Protein 8WEU (pdb70)

Sequence (481 aa):
MRNQGLGSWPVRRARMSPHATAVRHGGTALTYAELSRRVARLAHGLREAGVRPGDRVAYLGPNHPAYLETLFACGQAGAVFVPLNFRLGVPELDHALADSGASVLIHTPEHAETVAALAGDRLLRVPAGELEAADDEPLDLPVGLDDVCLLMYTSGSGRRPKGAMLTHGNLTWNCVNVLVETDLASDERALVAAPLFHAAALGMVCLPTLLKGGTVILHSAFDPGAVLSAVEQERVTLVFGVPTMYQAIAAHPRWRSTDLSSLRTLLCGGAPVPADLAGRYLDRGLAFVQGYGMTEAAPGVLVLDRAEKIGSAGVPSFFTDVRVAGPSGEPVPPGEKGEIVVSGPNVMKGYWGRPEATAEVLRDGWFRSGDVATVDGDGYFHVVDRLKDMIISGGENIYPAEVENELYGYPGVEACAVIGVPDPRWGEVGKAVVVPAAGSRIDGAELLAWLRTRLAGYKVPKSVEFTDRLPTTGSGKILKGE

GO terms:
  GO:0042189 vanillin biosynthetic process (P, IDA)
  GO:0033494 ferulate metabolic process (P, IDA)
  GO:0050563 trans-feruloyl-CoA synthase activity (F, IDA)

Nearest PDB structures (foldseek):
  8weu-assembly1_A-2  TM=1.002E+00  e=0.000E+00  Amycolatopsis thermoflava N1165
  8wev-assembly1_A-2  TM=9.760E-01  e=1.352E-99  Amycolatopsis thermoflava N1165
  6sq8-assembly1_A  TM=8.865E-01  e=5.520E-46  Marinactinospora thermotolerans
  6sq8-assembly2_B  TM=8.888E-01  e=5.859E-46  Marinactinospora thermotolerans
  7ywj-assembly2_B  TM=9.045E-01  e=2.595E-33  Brevibacillus parabrevis

Solvent-accessible surface area: 21380 Å² total; per-residue (Å²): 113,155,2,95,0,0,0,4,22,3,32,78,37,20,168,133,22,45,147,40,33,0,0,89,40,81,86,49,57,8,43,2,12,52,3,8,98,77,0,0,56,4,0,12,2,0,93,136,36,37,2,123,96,38,40,48,0,0,2,0,4,11,6,54,5,6,4,0,16,1,2,2,0,0,3,1,1,17,2,8,0,0,7,6,41,53,160,56,34,42,82,79,1,34,124,10,13,84,60,0,34,8,40,4,0,5,10,3,109,123,23,52,153,38,6,77,63,8,73,22,105,209,19,72,88,5,55,33,55,116,30,57,19,103,71,57,125,53,29,46,49,101,7,26,60,124,65,21,3,0,0,4,43,31,102,26,100,61,150,56,50,0,0,24,0,10,4,6,8,0,30,82,1,0,44,1,1,59,80,52,13,132,21,42,78,70,1,67,0,0,1,8,7,23,0,13,82,3,27,1,0,0,26,0,0,0,0,0,6,55,64,5,2,16,0,10,3,38,45,75,68,72,30,12,48,2,1,43,9,4,63,137,68,93,0,2,0,6,12,0,46,13,98,19,4,66,36,10,4,81,49,121,155,19,197,78,7,59,11,90,15,24,113,4,4,10,2,9,62,66,77,8,57,72,97,0,32,30,95,4,122,122,76,72,14,36,14,14,24,26,31,35,30,31,18,0,0,12,5,0,3,17,13,80,129,76,170,62,113,38,3,14,0,47,53,3,147,77,11,63,9,116,11,3,9,132,95,41,83,104,26,87,138,51,102,96,11,15,0,11,0,23,24,55,0,14,5,126,1,11,57,67,55,94,134,19,18,36,140,27,23,169,138,41,52,8,61,10,19,12,6,0,26,32,48,90,103,32,45,8,52,60,37,13,97,77,122,41,43,5,95,11,34,80,86,65,2,20,6,35,63,0,35,106,37,0,110,54,31,110,20,15,118,26,10,6,5,6,7,26,115,34,146,177,114,56,59,9,3,33,0,0,0,8,33,39,106,82,44,242,31,71,19,78,102,0,36,59,73,0,116,111,129,22,50,37,83,40,2,1,107,45,29,69,70,42,121,203,25,54,131,133,25,47,32,125,6,88,165,70,69

Organism: Amycolatopsis sp. (NCBI:txid37632)

Radius of gyration: 23.29 Å; Cα contacts (8 Å, |Δi|>4): 1077; chains: 1; bounding box: 53×50×72 Å

B-factor: mean 44.37, std 17.56, range [21.17, 122.13]

Secondary structure (DSSP, 8-state):
--B-SGGGHHHHHHTT-TTSEEEEETTEEEEHHHHHHHHHHHHHHHHHTT--TT-EEEEESSSSHHHHHHHHHHHHTTPEEEE--TT--HHHHHHHHHHHT-SEEEE-GGGHHHHHTS--TT-EEEETTSS--S--PPP---B-TTSEEEEEE--------EEEEEHHHHHHHHHHHHHHS---TT-EEEE-S-TTSHIIIIIIIHHHHHHT-EEEE-SS--HHHHHHHHHHTT--EEEE-HHHHHHHHHSTTTTTS--TT--EEEE-SSPPPHHHHHHHHTTT--EEEEEE-GGGSSEEEEE-----TT--BEE-TT-EEEEE-TTSPBPPTT--EEEEEESTTS-SEETT-HHHHHHHEETTEEEEEEEEEE-TTS-EEEEEEGGG-EEETTEEE-HHHHHHHHTTSTTEEEEEEEEEEETTTEEEEEEEEEE-TT----HHHHHHHHHTTS-GGGS-SEEEE-S---TT-TTTHHHH-

Foldseek 3Di:
DQQPFLLCLLVVLCVPFVQFFAEAEPPDTHGSVRLLLLLQLLLVLCVVVPDAAAAEEEEAAFFDSLLVSQLNSCSLRNYAYEYDPNPDAQVLVLLSCVLSVHQEYEYAPVCVVRQVPHPCVNYHYYYRPPSGHPGRDGHNHRFDQQRFSYFQWDPPLPRTWTFRFGSLLLVVLLVLLVVVDDDALAAAEEQQDTCSFLCSVRNTNVNNSSRNYYYYYDRHQDLVVVLVCCQVVLHAHYEDEQVSLVNNLVDPCNVVRPNVSYNAYEYEDAFHDVVSQVSQVVVVHHYFYFYFHVQSSTGAATDGRPDDGQWNHAGRDFKDWAFAAPVRHGDPAFDKGFIKMAGSNGTPATRVPVVVRVVAADPRIGGPQWIWHAHPVRIIHTQARVVQWEQFANDTAHFVVLQVVLVVDAFFPDKTWHWDQDPVGRTAIEMEGAGHDDDPDDFVVSLVSSPVVDDPRNRGPYYHYDNDDPPPSDVVVVVVD

Structure (mmCIF, N/CA/C/O backbone):
data_8WEU
#
_entry.id   8WEU
#
_cell.length_a   134.918
_cell.length_b   134.918
_cell.length_c   139.558
_cell.angle_alpha   90.00
_cell.angle_beta   90.00
_cell.angle_gamma   90.00
#
_symmetry.space_group_name_H-M   'I 41 2 2'
#
loop_
_entity.id
_entity.type
_entity.pdbx_description
1 polymer 'Fatty-acyl-CoA synthase'
2 non-polymer DI(HYDROXYETHYL)ETHER
3 water water
#
loop_
_atom_site.group_PDB
_atom_site.id
_atom_site.type_symbol
_atom_site.label_atom_id
_atom_site.label_alt_id
_atom_site.label_comp_id
_atom_site.label_asym_id
_atom_site.label_entity_id
_atom_site.label_seq_id
_atom_site.pdbx_PDB_ins_code
_atom_site.Cartn_x
_atom_site.Cartn_y
_atom_site.Cartn_z
_atom_site.occupancy
_atom_site.B_iso_or_equiv
_atom_site.auth_seq_id
_atom_site.auth_comp_id
_atom_site.auth_asym_id
_atom_site.auth_atom_id
_atom_site.pdbx_PDB_model_num
ATOM 1 N N . MET A 1 1 ? 3.111 56.609 -49.192 1.00 34.12 1 MET A N 1
ATOM 2 C CA . MET A 1 1 ? 2.217 55.580 -48.589 1.00 29.87 1 MET A CA 1
ATOM 3 C C . MET A 1 1 ? 1.350 56.263 -47.539 1.00 30.44 1 MET A C 1
ATOM 4 O O . MET A 1 1 ? 1.918 56.987 -46.714 1.00 30.36 1 MET A O 1
ATOM 9 N N . ARG A 1 2 ? 0.039 56.034 -47.572 1.00 28.94 2 ARG A N 1
ATOM 10 C CA . ARG A 1 2 ? -0.959 56.684 -46.694 1.00 32.04 2 ARG A CA 1
ATOM 11 C C . ARG A 1 2 ? -0.983 55.980 -45.334 1.00 31.21 2 ARG A C 1
ATOM 12 O O . ARG A 1 2 ? -1.356 56.610 -44.329 1.00 28.03 2 ARG A O 1
ATOM 20 N N . ASN A 1 3 ? -0.711 54.683 -45.323 1.00 31.47 3 ASN A N 1
ATOM 21 C CA . ASN A 1 3 ? -0.736 53.860 -44.093 1.00 30.44 3 ASN A CA 1
ATOM 22 C C . ASN A 1 3 ? 0.658 53.935 -43.439 1.00 29.45 3 ASN A C 1
ATOM 23 O O . ASN A 1 3 ? 1.603 53.240 -43.884 1.00 29.07 3 ASN A O 1
ATOM 28 N N . GLN A 1 4 ? 0.738 54.645 -42.326 1.00 27.39 4 GLN A N 1
ATOM 29 C CA . GLN A 1 4 ? 1.986 54.873 -41.583 1.00 28.30 4 GLN A CA 1
ATOM 30 C C . GLN A 1 4 ? 2.134 53.808 -40.500 1.00 28.14 4 GLN A C 1
ATOM 31 O O . GLN A 1 4 ? 3.184 53.798 -39.858 1.00 27.97 4 GLN A O 1
ATOM 37 N N . GLY A 1 5 ? 1.076 53.026 -40.250 1.00 24.37 5 GLY A N 1
ATOM 38 C CA . GLY A 1 5 ? 0.966 52.141 -39.087 1.00 24.68 5 GLY A CA 1
ATOM 39 C C . GLY A 1 5 ? 1.379 50.721 -39.410 1.00 25.54 5 GLY A C 1
ATOM 40 O O . GLY A 1 5 ? 1.905 50.479 -40.524 1.00 28.97 5 GLY A O 1
ATOM 41 N N . LEU A 1 6 ? 1.158 49.811 -38.465 1.00 28.62 6 LEU A N 1
ATOM 42 C CA . LEU A 1 6 ? 1.640 48.405 -38.567 1.00 27.17 6 LEU A CA 1
ATOM 43 C C . LEU A 1 6 ? 1.003 47.732 -39.774 1.00 28.13 6 LEU A C 1
ATOM 44 O O . LEU A 1 6 ? 1.652 46.840 -40.341 1.00 26.91 6 LEU A O 1
ATOM 49 N N . GLY A 1 7 ? -0.180 48.172 -40.214 1.00 25.68 7 GLY A N 1
ATOM 50 C CA . GLY A 1 7 ? -0.805 47.546 -41.396 1.00 29.63 7 GLY A CA 1
ATOM 51 C C . GLY A 1 7 ? 0.142 47.563 -42.586 1.00 27.88 7 GLY A C 1
ATOM 52 O O . GLY A 1 7 ? 0.005 46.733 -43.478 1.00 26.94 7 GLY A O 1
ATOM 53 N N . SER A 1 8 ? 1.041 48.551 -42.655 1.00 26.09 8 SER A N 1
ATOM 54 C CA . SER A 1 8 ? 1.873 48.784 -43.842 1.00 21.68 8 SER A CA 1
ATOM 55 C C . SER A 1 8 ? 3.133 47.921 -43.772 1.00 21.17 8 SER A C 1
ATOM 56 O O . SER A 1 8 ? 3.814 47.847 -44.769 1.00 25.78 8 SER A O 1
ATOM 59 N N . TRP A 1 9 ? 3.440 47.322 -42.637 1.00 25.50 9 TRP A N 1
ATOM 60 C CA . TRP A 1 9 ? 4.790 46.767 -42.348 1.00 27.69 9 TRP A CA 1
ATOM 61 C C . TRP A 1 9 ? 5.075 45.609 -43.297 1.00 28.77 9 TRP A C 1
ATOM 62 O O . TRP A 1 9 ? 6.199 45.491 -43.767 1.00 26.91 9 TRP A O 1
ATOM 73 N N . PRO A 1 10 ? 4.111 44.684 -43.524 1.00 25.78 10 PRO A N 1
ATOM 74 C CA . PRO A 1 10 ? 4.319 43.571 -44.447 1.00 26.82 10 PRO A CA 1
ATOM 75 C C . PRO A 1 10 ? 4.650 44.075 -45.842 1.00 27.52 10 PRO A C 1
ATOM 76 O O . PRO A 1 10 ? 5.528 43.481 -46.469 1.00 32.13 10 PRO A O 1
ATOM 80 N N . VAL A 1 11 ? 3.986 45.138 -46.286 1.00 27.48 11 VAL A N 1
ATOM 81 C CA . VAL A 1 11 ? 4.286 45.761 -47.606 1.00 31.17 11 VAL A CA 1
ATOM 82 C C . VAL A 1 11 ? 5.705 46.347 -47.567 1.00 31.18 11 VAL A C 1
ATOM 83 O O . VAL A 1 11 ? 6.451 46.087 -48.508 1.00 30.22 11 VAL A O 1
ATOM 87 N N . ARG A 1 12 ? 6.081 47.087 -46.519 1.00 29.91 12 ARG A N 1
ATOM 88 C CA . ARG A 1 12 ? 7.417 47.748 -46.521 1.00 29.08 12 ARG A CA 1
ATOM 89 C C . ARG A 1 12 ? 8.500 46.661 -46.503 1.00 29.19 12 ARG A C 1
ATOM 90 O O . ARG A 1 12 ? 9.473 46.790 -47.239 1.00 29.02 12 ARG A O 1
ATOM 98 N N . ARG A 1 13 ? 8.295 45.593 -45.740 1.00 28.08 13 ARG A N 1
ATOM 99 C CA . ARG A 1 13 ? 9.355 44.569 -45.520 1.00 32.88 13 ARG A CA 1
ATOM 100 C C . ARG A 1 13 ? 9.441 43.671 -46.780 1.00 29.99 13 ARG A C 1
ATOM 101 O O . ARG A 1 13 ? 10.562 43.308 -47.145 1.00 31.22 13 ARG A O 1
ATOM 109 N N . ALA A 1 14 ? 8.340 43.441 -47.512 1.00 29.65 14 ALA A N 1
ATOM 110 C CA . ALA A 1 14 ? 8.338 42.607 -48.733 1.00 29.02 14 ALA A CA 1
ATOM 111 C C . ALA A 1 14 ? 9.122 43.312 -49.848 1.00 30.32 14 ALA A C 1
ATOM 112 O O . ALA A 1 14 ? 9.711 42.594 -50.655 1.00 29.18 14 ALA A O 1
ATOM 114 N N . ARG A 1 15 ? 9.259 44.648 -49.816 1.00 30.81 15 ARG A N 1
ATOM 115 C CA . ARG A 1 15 ? 10.078 45.390 -50.816 1.00 32.02 15 ARG A CA 1
ATOM 116 C C . ARG A 1 15 ? 11.571 45.160 -50.582 1.00 31.20 15 ARG A C 1
ATOM 117 O O . ARG A 1 15 ? 12.370 45.426 -51.542 1.00 30.90 15 ARG A O 1
ATOM 125 N N . MET A 1 16 ? 11.949 44.794 -49.354 1.00 29.77 16 MET A N 1
ATOM 126 C CA . MET A 1 16 ? 13.365 44.744 -48.899 1.00 30.01 16 MET A CA 1
ATOM 127 C C . MET A 1 16 ? 13.858 43.309 -48.912 1.00 30.04 16 MET A C 1
ATOM 128 O O . MET A 1 16 ? 14.926 43.091 -49.384 1.00 32.65 16 MET A O 1
ATOM 133 N N . SER A 1 17 ? 13.091 42.373 -48.366 1.00 29.51 17 SER A N 1
ATOM 134 C CA . SER A 1 17 ? 13.553 40.986 -48.124 1.00 29.60 17 SER A CA 1
ATOM 135 C C . SER A 1 17 ? 12.400 40.052 -48.449 1.00 25.19 17 SER A C 1
ATOM 136 O O . SER A 1 17 ? 11.941 39.327 -47.564 1.00 28.51 17 SER A O 1
ATOM 139 N N . PRO A 1 18 ? 11.903 40.058 -49.707 1.00 28.02 18 PRO A N 1
ATOM 140 C CA . PR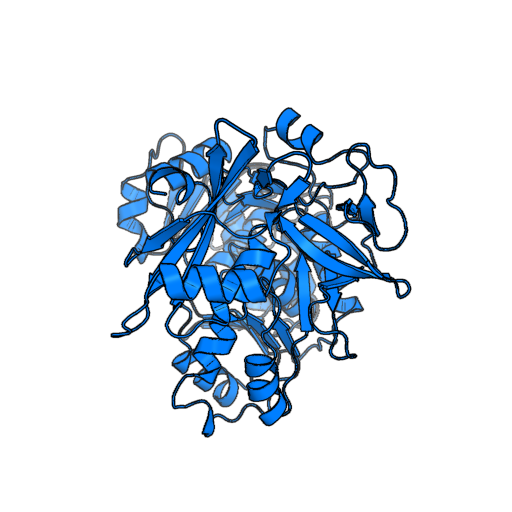O A 1 18 ? 10.658 39.365 -50.037 1.00 28.64 18 PRO A CA 1
ATOM 141 C C . PRO A 1 18 ? 10.749 37.856 -49.774 1.00 29.31 18 PRO A C 1
ATOM 142 O O . PRO A 1 18 ? 9.783 37.252 -49.322 1.00 25.08 18 PRO A O 1
ATOM 146 N N . HIS A 1 19 ? 11.924 37.274 -50.007 1.00 30.17 19 HIS A N 1
ATOM 147 C CA . HIS A 1 19 ? 12.084 35.800 -50.013 1.00 31.83 19 HIS A CA 1
ATOM 148 C C . HIS A 1 19 ? 12.690 35.294 -48.700 1.00 33.18 19 HIS A C 1
ATOM 149 O O . HIS A 1 19 ? 12.738 34.072 -48.557 1.00 36.53 19 HIS A O 1
ATOM 156 N N . ALA A 1 20 ? 13.093 36.167 -47.765 1.00 34.15 20 ALA A N 1
ATOM 157 C CA . ALA A 1 20 ? 13.501 35.782 -46.386 1.00 32.67 20 ALA A CA 1
ATOM 158 C C . ALA A 1 20 ? 12.286 35.201 -45.645 1.00 31.50 20 ALA A C 1
ATOM 159 O O . ALA A 1 20 ? 11.149 35.672 -45.884 1.00 29.47 20 ALA A O 1
ATOM 161 N N . THR A 1 21 ? 12.521 34.207 -44.796 1.00 31.08 21 THR A N 1
ATOM 162 C CA . THR A 1 21 ? 11.486 33.590 -43.937 1.00 34.89 21 THR A CA 1
ATOM 163 C C . THR A 1 21 ? 11.172 34.555 -42.796 1.00 33.01 21 THR A C 1
ATOM 164 O O . THR A 1 21 ? 12.093 34.872 -41.978 1.00 33.63 21 THR A O 1
ATOM 168 N N . ALA A 1 22 ? 9.908 34.970 -42.752 1.00 29.49 22 ALA A N 1
ATOM 169 C CA . ALA A 1 22 ? 9.354 35.889 -41.739 1.00 31.14 22 ALA A CA 1
ATOM 170 C C . ALA A 1 22 ? 8.916 35.080 -40.508 1.00 31.35 22 ALA A C 1
ATOM 171 O O . ALA A 1 22 ? 9.204 35.503 -39.394 1.00 32.37 22 ALA A O 1
ATOM 173 N N . VAL A 1 23 ? 8.240 33.951 -40.731 1.00 28.07 23 VAL A N 1
ATOM 174 C CA . VAL A 1 23 ? 7.414 33.271 -39.710 1.00 29.15 23 VAL A CA 1
ATOM 175 C C . VAL A 1 23 ? 7.517 31.761 -39.906 1.00 31.35 23 VAL A C 1
ATOM 176 O O . VAL A 1 23 ? 7.248 31.301 -41.009 1.00 31.16 23 VAL A O 1
ATOM 180 N N . ARG A 1 24 ? 7.778 31.031 -38.833 1.00 32.92 24 ARG A N 1
ATOM 181 C CA . ARG A 1 24 ? 7.717 29.544 -38.800 1.00 34.20 24 ARG A CA 1
ATOM 182 C C . ARG A 1 24 ? 6.784 29.125 -37.673 1.00 34.91 24 ARG A C 1
ATOM 183 O O . ARG A 1 24 ? 6.850 29.730 -36.570 1.00 32.21 24 ARG A O 1
ATOM 191 N N . HIS A 1 25 ? 5.930 28.150 -37.953 1.00 34.26 25 HIS A N 1
ATOM 192 C CA . HIS A 1 25 ? 4.985 27.559 -36.985 1.00 34.75 25 HIS A CA 1
ATOM 193 C C . HIS A 1 25 ? 4.665 26.129 -37.449 1.00 37.53 25 HIS A C 1
ATOM 194 O O . HIS A 1 25 ? 4.047 25.993 -38.489 1.00 34.58 25 HIS A O 1
ATOM 201 N N . GLY A 1 26 ? 5.121 25.123 -36.699 1.00 44.03 26 GLY A N 1
ATOM 202 C CA . GLY A 1 26 ? 5.068 23.689 -37.041 1.00 46.44 26 GLY A CA 1
ATOM 203 C C . GLY A 1 26 ? 5.543 23.448 -38.451 1.00 46.11 26 GLY A C 1
ATOM 204 O O . GLY A 1 26 ? 6.730 23.708 -38.751 1.00 48.38 26 GLY A O 1
ATOM 205 N N . GLY A 1 27 ? 4.627 23.042 -39.321 1.00 52.38 27 GLY A N 1
ATOM 206 C CA . GLY A 1 27 ? 4.921 22.857 -40.757 1.00 52.36 27 GLY A CA 1
ATOM 207 C C . GLY A 1 27 ? 5.114 24.179 -41.485 1.00 46.13 27 GLY A C 1
ATOM 208 O O . GLY A 1 27 ? 5.977 24.220 -42.349 1.00 51.77 27 GLY A O 1
ATOM 209 N N . THR A 1 28 ? 4.313 25.201 -41.167 1.00 44.13 28 THR A N 1
ATOM 210 C CA . THR A 1 28 ? 4.216 26.492 -41.907 1.00 40.48 28 THR A CA 1
ATOM 211 C C . THR A 1 28 ? 5.595 27.162 -41.971 1.00 36.88 28 THR A C 1
ATOM 212 O O . THR A 1 28 ? 6.322 27.213 -40.961 1.00 39.58 28 THR A O 1
ATOM 216 N N . ALA A 1 29 ? 5.942 27.719 -43.114 1.00 35.89 29 ALA A N 1
ATOM 217 C CA . ALA A 1 29 ? 7.031 28.717 -43.242 1.00 33.11 29 ALA A CA 1
ATOM 218 C C . ALA A 1 29 ? 6.519 29.790 -44.180 1.00 33.90 29 ALA A C 1
ATOM 219 O O . ALA A 1 29 ? 6.063 29.383 -45.254 1.00 33.83 29 ALA A O 1
ATOM 221 N N . LEU A 1 30 ? 6.492 31.059 -43.741 1.00 32.84 30 LEU A N 1
ATOM 222 C CA . LEU A 1 30 ? 6.031 32.213 -44.569 1.00 31.40 30 LEU A CA 1
ATOM 223 C C . LEU A 1 30 ? 7.212 33.129 -44.847 1.00 27.69 30 LEU A C 1
ATOM 224 O O . LEU A 1 30 ? 7.858 33.574 -43.887 1.00 29.12 30 LEU A O 1
ATOM 229 N N . THR A 1 31 ? 7.458 33.425 -46.114 1.00 25.48 31 THR A N 1
ATOM 230 C CA . THR A 1 31 ? 8.375 34.521 -46.520 1.00 28.10 31 THR A CA 1
ATOM 231 C C . THR A 1 31 ? 7.665 35.850 -46.251 1.00 25.19 31 THR A C 1
ATOM 232 O O . THR A 1 31 ? 6.447 35.852 -46.077 1.00 29.42 31 THR A O 1
ATOM 236 N N . TYR A 1 32 ? 8.403 36.949 -46.253 1.00 28.94 32 TYR A N 1
ATOM 237 C CA . TYR A 1 32 ? 7.814 38.300 -46.124 1.00 28.64 32 TYR A CA 1
ATOM 238 C C . TYR A 1 32 ? 6.856 38.549 -47.278 1.00 28.11 32 TYR A C 1
ATOM 239 O O . TYR A 1 32 ? 5.814 39.184 -47.052 1.00 31.25 32 TYR A O 1
ATOM 248 N N . ALA A 1 33 ? 7.203 38.119 -48.504 1.00 29.38 33 ALA A N 1
ATOM 249 C CA . ALA A 1 33 ? 6.341 38.313 -49.687 1.00 27.00 33 ALA A CA 1
ATOM 250 C C . ALA A 1 33 ? 5.026 37.544 -49.467 1.00 26.33 33 ALA A C 1
ATOM 251 O O . ALA A 1 33 ? 3.971 38.118 -49.747 1.00 28.93 33 ALA A O 1
ATOM 253 N N . GLU A 1 34 ? 5.064 36.305 -48.968 1.00 27.76 34 GLU A N 1
ATOM 254 C CA . GLU A 1 34 ? 3.814 35.512 -48.744 1.00 30.96 34 GLU A CA 1
ATOM 255 C C . GLU A 1 34 ? 3.029 36.096 -47.554 1.00 31.40 34 GLU A C 1
ATOM 256 O O . GLU A 1 34 ? 1.788 36.206 -47.676 1.00 28.55 34 GLU A O 1
ATOM 262 N N . LEU A 1 35 ? 3.713 36.517 -46.477 1.00 29.48 35 LEU A N 1
ATOM 263 C CA . LEU A 1 35 ? 3.024 37.179 -45.335 1.00 27.17 35 LEU A CA 1
ATOM 264 C C . LEU A 1 35 ? 2.233 38.385 -45.860 1.00 25.83 35 LEU A C 1
ATOM 265 O O . LEU A 1 35 ? 1.056 38.532 -45.495 1.00 27.30 35 LEU A O 1
ATOM 270 N N . SER A 1 36 ? 2.830 39.224 -46.709 1.00 26.57 36 SER A N 1
ATOM 271 C CA . SER A 1 36 ? 2.182 40.469 -47.209 1.00 25.93 36 SER A CA 1
ATOM 272 C C . SER A 1 36 ? 0.927 40.127 -48.013 1.00 30.03 36 SER A C 1
ATOM 273 O O . SER A 1 36 ? -0.157 40.793 -47.807 1.00 30.12 36 SER A O 1
ATOM 276 N N . ARG A 1 37 ? 0.994 39.082 -48.840 1.00 27.67 37 ARG A N 1
ATOM 277 C CA . ARG A 1 37 ? -0.158 38.721 -49.711 1.00 29.75 37 ARG A CA 1
ATOM 278 C C . ARG A 1 37 ? -1.267 38.141 -48.836 1.00 27.13 37 ARG A C 1
ATOM 279 O O . ARG A 1 37 ? -2.437 38.518 -49.059 1.00 32.33 37 ARG A O 1
ATOM 287 N N . ARG A 1 38 ? -0.917 37.294 -47.863 1.00 30.51 38 ARG A N 1
ATOM 288 C CA . ARG A 1 38 ? -1.879 36.720 -46.876 1.00 33.51 38 ARG A CA 1
ATOM 289 C C . ARG A 1 38 ? -2.573 37.872 -46.120 1.00 32.29 38 ARG A C 1
ATOM 290 O O . ARG A 1 38 ? -3.809 37.836 -45.943 1.00 31.43 38 ARG A O 1
ATOM 298 N N . VAL A 1 39 ? -1.795 38.846 -45.645 1.00 32.44 39 VAL A N 1
ATOM 299 C CA . VAL A 1 39 ? -2.343 40.017 -44.897 1.00 29.29 39 VAL A CA 1
ATOM 300 C C . VAL A 1 39 ? -3.354 40.749 -45.800 1.00 24.58 39 VAL A C 1
ATOM 301 O O . VAL A 1 39 ? -4.470 41.012 -45.366 1.00 27.12 39 VAL A O 1
ATOM 305 N N . ALA A 1 40 ? -3.034 40.952 -47.062 1.00 28.43 40 ALA A N 1
ATOM 306 C CA . ALA A 1 40 ? -3.860 41.751 -47.981 1.00 29.51 40 ALA A CA 1
ATOM 307 C C . ALA A 1 40 ? -5.161 40.976 -48.273 1.00 31.98 40 ALA A C 1
ATOM 308 O O . ALA A 1 40 ? -6.255 41.578 -48.288 1.00 28.58 40 ALA A O 1
ATOM 310 N N . ARG A 1 41 ? -5.065 39.656 -48.381 1.00 31.20 41 ARG A N 1
ATOM 311 C CA . ARG A 1 41 ? -6.249 38.792 -48.606 1.00 32.31 41 ARG A CA 1
ATOM 312 C C . ARG A 1 41 ? -7.126 38.938 -47.366 1.00 33.72 41 ARG A C 1
ATOM 313 O O . ARG A 1 41 ? -8.347 39.117 -47.528 1.00 35.16 41 ARG A O 1
ATOM 321 N N . LEU A 1 42 ? -6.528 38.929 -46.161 1.00 33.33 42 LEU A N 1
ATOM 322 C CA . LEU A 1 42 ? -7.345 39.039 -44.929 1.00 32.04 42 LEU A CA 1
ATOM 323 C C . LEU A 1 42 ? -7.917 40.459 -44.817 1.00 30.51 42 LEU A C 1
ATOM 324 O O . LEU A 1 42 ? -9.136 40.565 -44.484 1.00 28.09 42 LEU A O 1
ATOM 329 N N . ALA A 1 43 ? -7.175 41.509 -45.211 1.00 29.45 43 ALA A N 1
ATOM 330 C CA . ALA A 1 43 ? -7.697 42.893 -45.117 1.00 26.63 43 ALA A CA 1
ATOM 331 C C . ALA A 1 43 ? -8.923 43.039 -46.011 1.00 30.83 43 ALA A C 1
ATOM 332 O O . ALA A 1 43 ? -9.893 43.684 -45.546 1.00 34.64 43 ALA A O 1
ATOM 334 N N . HIS A 1 44 ? -8.852 42.565 -47.269 1.00 31.84 44 HIS A N 1
ATOM 335 C CA . HIS A 1 44 ? -9.997 42.548 -48.236 1.00 32.02 44 HIS A CA 1
ATOM 336 C C . HIS A 1 44 ? -11.194 41.819 -47.616 1.00 31.53 44 HIS A C 1
ATOM 337 O O . HIS A 1 44 ? -12.271 42.401 -47.599 1.00 31.94 44 HIS A O 1
ATOM 344 N N . GLY A 1 45 ? -10.978 40.632 -47.038 1.00 31.49 45 GLY A N 1
ATOM 345 C CA . GLY A 1 45 ? -12.032 39.798 -46.430 1.00 30.22 45 GLY A CA 1
ATOM 346 C C . GLY A 1 45 ? -12.633 40.441 -45.188 1.00 32.15 45 GLY A C 1
ATOM 347 O O . GLY A 1 45 ? -13.861 40.322 -45.039 1.00 31.23 45 GLY A O 1
ATOM 348 N N . LEU A 1 46 ? -11.832 41.148 -44.363 1.00 30.22 46 LEU A N 1
ATOM 349 C CA . LEU A 1 46 ? -12.373 41.980 -43.245 1.00 30.07 46 LEU A CA 1
ATOM 350 C C . LEU A 1 46 ? -13.349 43.041 -43.786 1.00 31.66 46 LEU A C 1
ATOM 351 O O . LEU A 1 46 ? -14.513 43.108 -43.259 1.00 34.05 46 LEU A O 1
ATOM 356 N N . ARG A 1 47 ? -12.918 43.829 -44.775 1.00 32.50 47 ARG A N 1
ATOM 357 C CA . ARG A 1 47 ? -13.727 44.885 -45.450 1.00 34.09 47 ARG A CA 1
ATOM 358 C C . ARG A 1 47 ? -15.030 44.286 -46.017 1.00 34.37 47 ARG A C 1
ATOM 359 O O . ARG A 1 47 ? -16.111 44.874 -45.797 1.00 32.30 47 ARG A O 1
ATOM 367 N N . GLU A 1 48 ? -14.938 43.154 -46.722 1.00 36.69 48 GLU A N 1
ATOM 368 C CA . GLU A 1 48 ? -16.105 42.476 -47.354 1.00 40.94 48 GLU A CA 1
ATOM 369 C C . GLU A 1 48 ? -17.047 42.014 -46.256 1.00 37.91 48 GLU A C 1
ATOM 370 O O . GLU A 1 48 ? -18.245 42.023 -46.486 1.00 41.95 48 GLU A O 1
ATOM 376 N N . ALA A 1 49 ? -16.512 41.623 -45.107 1.00 38.76 49 ALA A N 1
ATOM 377 C CA . ALA A 1 49 ? -17.318 41.244 -43.929 1.00 35.77 49 ALA A CA 1
ATOM 378 C C . ALA A 1 49 ? -17.828 42.499 -43.192 1.00 35.89 49 ALA A C 1
ATOM 379 O O . ALA A 1 49 ? -18.419 42.305 -42.154 1.00 40.48 49 ALA A O 1
ATOM 381 N N . GLY A 1 50 ? -17.627 43.737 -43.679 1.00 33.47 50 GLY A N 1
ATOM 382 C CA . GLY A 1 50 ? -18.222 44.935 -43.038 1.00 32.17 50 GLY A CA 1
ATOM 383 C C . GLY A 1 50 ? -17.252 45.776 -42.187 1.00 34.29 50 GLY A C 1
ATOM 384 O O . GLY A 1 50 ? -17.677 46.845 -41.746 1.00 35.12 50 GLY A O 1
ATOM 385 N N . VAL A 1 51 ? -15.983 45.391 -42.032 1.00 30.57 51 VAL A N 1
ATOM 386 C CA . VAL A 1 51 ? -14.982 46.134 -41.216 1.00 28.97 51 VAL A CA 1
ATOM 387 C C . VAL A 1 51 ? -14.681 47.503 -41.851 1.00 28.83 51 VAL A C 1
ATOM 388 O O . VAL A 1 51 ? -14.303 47.577 -43.041 1.00 33.05 51 VAL A O 1
ATOM 392 N N . ARG A 1 52 ? -14.859 48.573 -41.073 1.00 29.49 52 ARG A N 1
ATOM 393 C CA . ARG A 1 52 ? -14.605 49.979 -41.473 1.00 28.96 52 ARG A CA 1
ATOM 394 C C . ARG A 1 52 ? -13.598 50.623 -40.533 1.00 26.73 52 ARG A C 1
ATOM 395 O O . ARG A 1 52 ? -13.383 50.119 -39.441 1.00 27.24 52 ARG A O 1
ATOM 403 N N . PRO A 1 53 ? -12.922 51.730 -40.935 1.00 27.44 53 PRO A N 1
ATOM 404 C CA . PRO A 1 53 ? -11.937 52.391 -40.077 1.00 26.89 53 PRO A CA 1
ATOM 405 C C . PRO A 1 53 ? -12.443 52.563 -38.635 1.00 26.29 53 PRO A C 1
ATOM 406 O O . PRO A 1 53 ? -13.582 52.985 -38.446 1.00 28.49 53 PRO A O 1
ATOM 410 N N . GLY A 1 54 ? -11.597 52.237 -37.649 1.00 26.51 54 GLY A N 1
ATOM 411 C CA . GLY A 1 54 ? -11.901 52.321 -36.206 1.00 25.90 54 GLY A CA 1
ATOM 412 C C . GLY A 1 54 ? -12.611 51.099 -35.595 1.00 26.22 54 GLY A C 1
ATOM 413 O O . GLY A 1 54 ? -12.656 51.018 -34.357 1.00 28.25 54 GLY A O 1
ATOM 414 N N . ASP A 1 55 ? -13.246 50.228 -36.368 1.00 26.62 55 ASP A N 1
ATOM 415 C CA . ASP A 1 55 ? -13.918 49.017 -35.827 1.00 25.99 55 ASP A CA 1
ATOM 416 C C . ASP A 1 55 ? -12.860 48.122 -35.160 1.00 29.56 55 ASP A C 1
ATOM 417 O O . ASP A 1 55 ? -11.677 48.218 -35.565 1.00 30.69 55 ASP A O 1
ATOM 422 N N . ARG A 1 56 ? -13.268 47.256 -34.222 1.00 29.56 56 ARG A N 1
ATOM 423 C CA . ARG A 1 56 ? -12.378 46.329 -33.479 1.00 30.57 56 ARG A CA 1
ATOM 424 C C . ARG A 1 56 ? -12.594 44.903 -33.998 1.00 31.76 56 ARG A C 1
ATOM 425 O O . ARG A 1 56 ? -13.744 44.475 -34.137 1.00 36.56 56 ARG A O 1
ATOM 433 N N . VAL A 1 57 ? -11.497 44.208 -34.234 1.00 29.77 57 VAL A N 1
ATOM 434 C CA . VAL A 1 57 ? -11.427 42.781 -34.642 1.00 27.75 57 VAL A CA 1
ATOM 435 C C . VAL A 1 57 ? -10.635 42.069 -33.556 1.00 28.59 57 VAL A C 1
ATOM 436 O O . VAL A 1 57 ? -9.457 42.425 -33.346 1.00 26.77 57 VAL A O 1
ATOM 440 N N . ALA A 1 58 ? -11.265 41.119 -32.879 1.00 28.18 58 ALA A N 1
ATOM 441 C CA . ALA A 1 58 ? -10.641 40.335 -31.810 1.00 28.62 58 ALA A CA 1
ATOM 442 C C . ALA A 1 58 ? -10.007 39.082 -32.407 1.00 28.72 58 ALA A C 1
ATOM 443 O O . ALA A 1 58 ? -10.470 38.569 -33.437 1.00 30.03 58 ALA A O 1
ATOM 445 N N . TYR A 1 59 ? -8.998 38.566 -31.729 1.00 30.45 59 TYR A N 1
ATOM 446 C CA . TYR A 1 59 ? -8.394 37.267 -32.083 1.00 32.04 59 TYR A CA 1
ATOM 447 C C . TYR A 1 59 ? -8.356 36.432 -30.807 1.00 35.08 59 TYR A C 1
ATOM 448 O O . TYR A 1 59 ? -7.829 36.923 -29.771 1.00 34.42 59 TYR A O 1
ATOM 457 N N . LEU A 1 60 ? -8.920 35.223 -30.875 1.00 31.80 60 LEU A N 1
ATOM 458 C CA . LEU A 1 60 ? -8.858 34.240 -29.777 1.00 30.82 60 LEU A CA 1
ATOM 459 C C . LEU A 1 60 ? -8.184 33.007 -30.344 1.00 33.36 60 LEU A C 1
ATOM 460 O O . LEU A 1 60 ? -8.847 32.250 -31.113 1.00 32.52 60 LEU A O 1
ATOM 465 N N . GLY A 1 61 ? -6.943 32.812 -29.927 1.00 30.32 61 GLY A N 1
ATOM 466 C CA . GLY A 1 61 ? -6.125 31.667 -30.329 1.00 31.11 61 GLY A CA 1
ATOM 467 C C . GLY A 1 61 ? -4.777 31.806 -29.670 1.00 30.08 61 GLY A C 1
ATOM 468 O O . GLY A 1 61 ? -4.528 32.818 -29.006 1.00 31.64 61 GLY A O 1
ATOM 469 N N . PRO A 1 62 ? -3.875 30.830 -29.889 1.00 31.93 62 PRO A N 1
ATOM 470 C CA . PRO A 1 62 ? -2.523 30.892 -29.358 1.00 31.99 62 PRO A CA 1
ATOM 471 C C . PRO A 1 62 ? -1.588 31.694 -30.271 1.00 33.30 62 PRO A C 1
ATOM 472 O O . PRO A 1 62 ? -2.039 32.206 -31.294 1.00 36.71 62 PRO A O 1
ATOM 476 N N . ASN A 1 63 ? -0.313 31.791 -29.886 1.00 30.86 63 ASN A N 1
ATOM 477 C CA . ASN A 1 63 ? 0.741 32.150 -30.849 1.00 31.66 63 ASN A CA 1
ATOM 478 C C . ASN A 1 63 ? 0.508 31.274 -32.082 1.00 36.59 63 ASN A C 1
ATOM 479 O O . ASN A 1 63 ? 0.392 30.035 -31.921 1.00 38.95 63 ASN A O 1
ATOM 484 N N . HIS A 1 64 ? 0.447 31.897 -33.252 1.00 33.80 64 HIS A N 1
ATOM 485 C CA . HIS A 1 64 ? -0.004 31.270 -34.516 1.00 33.12 64 HIS A CA 1
ATOM 486 C C . HIS A 1 64 ? 0.133 32.314 -35.612 1.00 34.66 64 HIS A C 1
ATOM 487 O O . HIS A 1 64 ? -0.131 33.501 -35.393 1.00 32.97 64 HIS A O 1
ATOM 494 N N . PRO A 1 65 ? 0.480 31.908 -36.844 1.00 30.68 65 PRO A N 1
ATOM 495 C CA . PRO A 1 65 ? 0.523 32.873 -37.929 1.00 30.64 65 PRO A CA 1
ATOM 496 C C . PRO A 1 65 ? -0.727 33.762 -37.953 1.00 31.40 65 PRO A C 1
ATOM 497 O O . PRO A 1 65 ? -0.585 34.915 -38.298 1.00 28.15 65 PRO A O 1
ATOM 501 N N . ALA A 1 66 ? -1.890 33.210 -37.591 1.00 29.31 66 ALA A N 1
ATOM 502 C CA . ALA A 1 66 ? -3.189 33.913 -37.665 1.00 31.59 66 ALA A CA 1
ATOM 503 C C . ALA A 1 66 ? -3.168 35.167 -36.774 1.00 29.97 66 ALA A C 1
ATOM 504 O O . ALA A 1 66 ? -3.881 36.119 -37.092 1.00 32.08 66 ALA A O 1
ATOM 506 N N . TYR A 1 67 ? -2.500 35.095 -35.630 1.00 31.73 67 TYR A N 1
ATOM 507 C CA . TYR A 1 67 ? -2.336 36.242 -34.708 1.00 35.65 67 TYR A CA 1
ATOM 508 C C . TYR A 1 67 ? -1.773 37.412 -35.512 1.00 33.29 67 TYR A C 1
ATOM 509 O O . TYR A 1 67 ? -2.391 38.491 -35.493 1.00 24.79 67 TYR A O 1
ATOM 518 N N . LEU A 1 68 ? -0.679 37.167 -36.244 1.00 30.53 68 LEU A N 1
ATOM 519 C CA . LEU A 1 68 ? 0.086 38.225 -36.954 1.00 29.81 68 LEU A CA 1
ATOM 520 C C . LEU A 1 68 ? -0.692 38.680 -38.193 1.00 32.98 68 LEU A C 1
ATOM 521 O O . LEU A 1 68 ? -0.740 39.907 -38.470 1.00 27.96 68 LEU A O 1
ATOM 526 N N . GLU A 1 69 ? -1.272 37.723 -38.921 1.00 30.97 69 GLU A N 1
ATOM 527 C CA . GLU A 1 69 ? -2.142 37.994 -40.089 1.00 28.70 69 GLU A CA 1
ATOM 528 C C . GLU A 1 69 ? -3.286 38.931 -39.663 1.00 26.96 69 GLU A C 1
ATOM 529 O O . GLU A 1 69 ? -3.663 39.829 -40.449 1.00 24.78 69 GLU A O 1
ATOM 535 N N . THR A 1 70 ? -3.886 38.678 -38.510 1.00 24.82 70 THR A N 1
ATOM 536 C CA . THR A 1 70 ? -5.037 39.473 -38.006 1.00 27.02 70 THR A CA 1
ATOM 537 C C . THR A 1 70 ? -4.533 40.877 -37.590 1.00 27.19 70 THR A C 1
ATOM 538 O O . THR A 1 70 ? -5.165 41.847 -37.985 1.00 25.80 70 THR A O 1
ATOM 542 N N . LEU A 1 71 ? -3.456 40.964 -36.795 1.00 28.33 71 LEU A N 1
ATOM 543 C CA . LEU A 1 71 ? -2.815 42.243 -36.384 1.00 31.57 71 LEU A CA 1
ATOM 544 C C . LEU A 1 71 ? -2.627 43.121 -37.621 1.00 28.06 71 LEU A C 1
ATOM 545 O O . LEU A 1 71 ? -3.243 44.173 -37.681 1.00 25.74 71 LEU A O 1
ATOM 550 N N . PHE A 1 72 ? -1.885 42.631 -38.616 1.00 26.38 72 PHE A N 1
ATOM 551 C CA . PHE A 1 72 ? -1.473 43.436 -39.794 1.00 27.19 72 PHE A CA 1
ATOM 552 C C . PHE A 1 72 ? -2.652 43.727 -40.710 1.00 26.66 72 PHE A C 1
ATOM 553 O O . PHE A 1 72 ? -2.772 44.898 -41.205 1.00 26.40 72 PHE A O 1
ATOM 561 N N . ALA A 1 73 ? -3.518 42.728 -40.916 1.00 27.97 73 ALA A N 1
ATOM 562 C CA . ALA A 1 73 ? -4.735 42.890 -41.736 1.00 27.10 73 ALA A CA 1
ATOM 563 C C . ALA A 1 73 ? -5.605 43.972 -41.085 1.00 26.28 73 ALA A C 1
ATOM 564 O O . ALA A 1 73 ? -6.169 44.769 -41.830 1.00 28.30 73 ALA A O 1
ATOM 566 N N . CYS A 1 74 ? -5.787 43.957 -39.754 1.00 29.31 74 CYS A N 1
ATOM 567 C CA . CYS A 1 74 ? -6.561 45.023 -39.052 1.00 30.26 74 CYS A CA 1
ATOM 568 C C . CYS A 1 74 ? -5.984 46.385 -39.422 1.00 25.16 74 CYS A C 1
ATOM 569 O O . CYS A 1 74 ? -6.728 47.253 -39.831 1.00 30.19 74 CYS A O 1
ATOM 572 N N . GLY A 1 75 ? -4.693 46.567 -39.206 1.00 24.66 75 GLY A N 1
ATOM 573 C CA . GLY A 1 75 ? -4.022 47.837 -39.533 1.00 29.03 75 GLY A CA 1
ATOM 574 C C . GLY A 1 75 ? -4.272 48.228 -40.975 1.00 29.64 75 GLY A C 1
ATOM 575 O O . GLY A 1 75 ? -4.450 49.416 -41.250 1.00 27.63 75 GLY A O 1
ATOM 576 N N . GLN A 1 76 ? -4.299 47.254 -41.882 1.00 33.57 76 GLN A N 1
ATOM 577 C CA . GLN A 1 76 ? -4.375 47.548 -43.336 1.00 31.27 76 GLN A CA 1
ATOM 578 C C . GLN A 1 76 ? -5.803 47.937 -43.686 1.00 27.86 76 GLN A C 1
ATOM 579 O O . GLN A 1 76 ? -5.958 48.720 -44.649 1.00 29.51 76 GLN A O 1
ATOM 585 N N . ALA A 1 77 ? -6.777 47.460 -42.906 1.00 25.51 77 ALA A N 1
ATOM 586 C CA . ALA A 1 77 ? -8.207 47.819 -43.024 1.00 26.80 77 ALA A CA 1
ATOM 587 C C . ALA A 1 77 ? -8.533 49.053 -42.191 1.00 25.72 77 ALA A C 1
ATOM 588 O O . ALA A 1 77 ? -9.705 49.406 -42.115 1.00 28.91 77 ALA A O 1
ATOM 590 N N . GLY A 1 78 ? -7.547 49.665 -41.546 1.00 27.99 78 GLY A N 1
ATOM 591 C CA . GLY A 1 78 ? -7.773 50.824 -40.660 1.00 30.63 78 GLY A CA 1
ATOM 592 C C . GLY A 1 78 ? -8.530 50.464 -39.384 1.00 30.15 78 GLY A C 1
ATOM 593 O O . GLY A 1 78 ? -9.067 51.382 -38.779 1.00 26.94 78 GLY A O 1
ATOM 594 N N . ALA A 1 79 ? -8.494 49.191 -38.958 1.00 28.88 79 ALA A N 1
ATOM 595 C CA . ALA A 1 79 ? -9.220 48.676 -37.778 1.00 28.57 79 ALA A CA 1
ATOM 596 C C . ALA A 1 79 ? -8.287 48.581 -36.566 1.00 29.26 79 ALA A C 1
ATOM 597 O O . ALA A 1 79 ? -7.042 48.793 -36.706 1.00 28.05 79 ALA A O 1
ATOM 599 N N . VAL A 1 80 ? -8.887 48.337 -35.401 1.00 26.41 80 VAL A N 1
ATOM 600 C CA . VAL A 1 80 ? -8.179 48.172 -34.107 1.00 26.40 80 VAL A CA 1
ATOM 601 C C . VAL A 1 80 ? -8.172 46.671 -33.798 1.00 29.05 80 VAL A C 1
ATOM 602 O O . VAL A 1 80 ? -9.257 46.058 -33.828 1.00 29.04 80 VAL A O 1
ATOM 606 N N . PHE A 1 81 ? -6.982 46.115 -33.580 1.00 24.67 81 PHE A N 1
ATOM 607 C CA . PHE A 1 81 ? -6.775 44.714 -33.186 1.00 27.87 81 PHE A CA 1
ATOM 608 C C . PHE A 1 81 ? -7.026 44.539 -31.674 1.00 32.17 81 PHE A C 1
ATOM 609 O O . PHE A 1 81 ? -6.559 45.356 -30.820 1.00 29.26 81 PHE A O 1
ATOM 617 N N . VAL A 1 82 ? -7.714 43.453 -31.301 1.00 27.50 82 VAL A N 1
ATOM 618 C CA . VAL A 1 82 ? -7.906 43.111 -29.872 1.00 25.14 82 VAL A CA 1
ATOM 619 C C . VAL A 1 82 ? -7.461 41.680 -29.647 1.00 30.71 82 VAL A C 1
ATOM 620 O O . VAL A 1 82 ? -8.238 40.734 -29.859 1.00 28.89 82 VAL A O 1
ATOM 624 N N . PRO A 1 83 ? -6.211 41.477 -29.176 1.00 28.48 83 PRO A N 1
ATOM 625 C CA . PRO A 1 83 ? -5.749 40.135 -28.836 1.00 28.01 83 PRO A CA 1
ATOM 626 C C . PRO A 1 83 ? -6.282 39.674 -27.473 1.00 28.42 83 PRO A C 1
ATOM 627 O O . PRO A 1 83 ? -5.883 40.177 -26.460 1.00 30.42 83 PRO A O 1
ATOM 631 N N . LEU A 1 84 ? -7.205 38.717 -27.460 1.00 29.35 84 LEU A N 1
ATOM 632 C CA . LEU A 1 84 ? -7.870 38.343 -26.193 1.00 28.83 84 LEU A CA 1
ATOM 633 C C . LEU A 1 84 ? -6.918 37.399 -25.461 1.00 33.01 84 LEU A C 1
ATOM 634 O O . LEU A 1 84 ? -6.233 36.637 -26.138 1.00 36.99 84 LEU A O 1
ATOM 639 N N . ASN A 1 85 ? -6.888 37.457 -24.127 1.00 36.46 85 ASN A N 1
ATOM 640 C CA . ASN A 1 85 ? -6.193 36.464 -23.267 1.00 37.87 85 ASN A CA 1
ATOM 641 C C . ASN A 1 85 ? -6.891 35.100 -23.438 1.00 36.32 85 ASN A C 1
ATOM 642 O O . ASN A 1 85 ? -8.058 34.966 -23.051 1.00 32.39 85 ASN A O 1
ATOM 647 N N . PHE A 1 86 ? -6.192 34.106 -23.958 1.00 37.20 86 PHE A N 1
ATOM 648 C CA . PHE A 1 86 ? -6.846 32.884 -24.484 1.00 43.80 86 PHE A CA 1
ATOM 649 C C . PHE A 1 86 ? -7.208 31.930 -23.335 1.00 42.07 86 PHE A C 1
ATOM 650 O O . PHE A 1 86 ? -7.880 30.936 -23.640 1.00 42.32 86 PHE A O 1
ATOM 658 N N . ARG A 1 87 ? -6.830 32.236 -22.083 1.00 41.86 87 ARG A N 1
ATOM 659 C CA . ARG A 1 87 ? -7.119 31.389 -20.895 1.00 44.95 87 ARG A CA 1
ATOM 660 C C . ARG A 1 87 ? -8.367 31.879 -20.162 1.00 44.50 87 ARG A C 1
ATOM 661 O O . ARG A 1 87 ? -8.794 31.185 -19.249 1.00 49.19 87 ARG A O 1
ATOM 669 N N . LEU A 1 88 ? -8.931 33.018 -20.540 1.00 41.68 88 LEU A N 1
ATOM 670 C CA . LEU A 1 88 ? -10.147 33.553 -19.871 1.00 43.91 88 LEU A CA 1
ATOM 671 C C . LEU A 1 88 ? -11.318 32.594 -20.123 1.00 38.07 88 LEU A C 1
ATOM 672 O O . LEU A 1 88 ? -11.379 32.012 -21.191 1.00 41.20 88 LEU A O 1
ATOM 677 N N . GLY A 1 89 ? -12.243 32.498 -19.174 1.00 39.48 89 GLY A N 1
ATOM 678 C CA . GLY A 1 89 ? -13.547 31.850 -19.383 1.00 36.51 89 GLY A CA 1
ATOM 679 C C . GLY A 1 89 ? -14.485 32.773 -20.113 1.00 41.88 89 GLY A C 1
ATOM 680 O O . GLY A 1 89 ? -14.121 33.923 -20.412 1.00 44.29 89 GLY A O 1
ATOM 681 N N . VAL A 1 90 ? -15.713 32.321 -20.282 1.00 43.44 90 VAL A N 1
ATOM 682 C CA . VAL A 1 90 ? -16.698 32.937 -21.195 1.00 39.03 90 VAL A CA 1
ATOM 683 C C . VAL A 1 90 ? -17.151 34.293 -20.655 1.00 45.15 90 VAL A C 1
ATOM 684 O O . VAL A 1 90 ? -17.291 35.243 -21.428 1.00 41.56 90 VAL A O 1
ATOM 688 N N . PRO A 1 91 ? -17.474 34.444 -19.349 1.00 49.16 91 PRO A N 1
ATOM 689 C CA . PRO A 1 91 ? -17.927 35.746 -18.844 1.00 43.83 91 PRO A CA 1
ATOM 690 C C . PRO A 1 91 ? -16.831 36.826 -18.988 1.00 39.14 91 PRO A C 1
ATOM 691 O O . PRO A 1 91 ? -17.150 37.965 -19.258 1.00 37.61 91 PRO A O 1
ATOM 695 N N . GLU A 1 92 ? -15.560 36.453 -18.830 1.00 36.86 92 GLU A N 1
ATOM 696 C CA . GLU A 1 92 ? -14.428 37.405 -18.948 1.00 38.05 92 GLU A CA 1
ATOM 697 C C . GLU A 1 92 ? -14.267 37.781 -20.441 1.00 40.62 92 GLU A C 1
ATOM 698 O O . GLU A 1 92 ? -14.156 38.997 -20.758 1.00 35.50 92 GLU A O 1
ATOM 704 N N . LEU A 1 93 ? -14.333 36.810 -21.358 1.00 40.46 93 LEU A N 1
ATOM 705 C CA . LEU A 1 93 ? -14.285 37.108 -22.815 1.00 36.38 93 LEU A CA 1
ATOM 706 C C . LEU A 1 93 ? -15.483 37.983 -23.185 1.00 38.02 93 LEU A C 1
ATOM 707 O O . LEU A 1 93 ? -15.330 38.949 -23.995 1.00 39.36 93 LEU A O 1
ATOM 712 N N . ASP A 1 94 ? -16.655 37.680 -22.639 1.00 39.69 94 ASP A N 1
ATOM 713 C CA . ASP A 1 94 ? -17.865 38.491 -22.923 1.00 41.00 94 ASP A CA 1
ATOM 714 C C . ASP A 1 94 ? -17.565 39.928 -22.487 1.00 38.36 94 ASP A C 1
ATOM 715 O O . ASP A 1 94 ? -17.864 40.842 -23.248 1.00 36.57 94 ASP A O 1
ATOM 720 N N . HIS A 1 95 ? -17.000 40.121 -21.304 1.00 42.12 95 HIS A N 1
ATOM 721 C CA . HIS A 1 95 ? -16.650 41.468 -20.773 1.00 46.41 95 HIS A CA 1
ATOM 722 C C . HIS A 1 95 ? -15.635 42.175 -21.703 1.00 40.23 95 HIS A C 1
ATOM 723 O O . HIS A 1 95 ? -15.850 43.343 -22.053 1.00 35.39 95 HIS A O 1
ATOM 730 N N . ALA A 1 96 ? -14.584 41.506 -22.151 1.00 34.12 96 ALA A N 1
ATOM 731 C CA . ALA A 1 96 ? -13.578 42.146 -23.030 1.00 36.68 96 ALA A CA 1
ATOM 732 C C . ALA A 1 96 ? -14.218 42.510 -24.384 1.00 36.06 96 ALA A C 1
ATOM 733 O O . ALA A 1 96 ? -13.969 43.619 -24.904 1.00 34.87 96 ALA A O 1
ATOM 735 N N . LEU A 1 97 ? -15.104 41.652 -24.897 1.00 37.27 97 LEU A N 1
ATOM 736 C CA . LEU A 1 97 ? -15.797 41.817 -26.200 1.00 34.72 97 LEU A CA 1
ATOM 737 C C . LEU A 1 97 ? -16.812 42.964 -26.150 1.00 33.97 97 LEU A C 1
ATOM 738 O O . LEU A 1 97 ? -16.926 43.696 -27.155 1.00 32.84 97 LEU A O 1
ATOM 743 N N . ALA A 1 98 ? -17.527 43.122 -25.045 1.00 31.02 98 ALA A N 1
ATOM 744 C CA . ALA A 1 98 ? -18.487 44.239 -24.845 1.00 32.89 98 ALA A CA 1
ATOM 745 C C . ALA A 1 98 ? -17.707 45.541 -24.600 1.00 28.99 98 ALA A C 1
ATOM 746 O O . ALA A 1 98 ? -18.125 46.558 -25.100 1.00 31.39 98 ALA A O 1
ATOM 748 N N . ASP A 1 99 ? -16.650 45.507 -23.793 1.00 26.11 99 ASP A N 1
ATOM 749 C CA . ASP A 1 99 ? -15.867 46.733 -23.517 1.00 30.84 99 ASP A CA 1
ATOM 750 C C . ASP A 1 99 ? -15.253 47.224 -24.845 1.00 29.11 99 ASP A C 1
ATOM 751 O O . ASP A 1 99 ? -15.523 48.362 -25.247 1.00 25.75 99 ASP A O 1
ATOM 756 N N . SER A 1 100 ? -14.508 46.365 -25.544 1.00 31.00 100 SER A N 1
ATOM 757 C CA . SER A 1 100 ? -13.873 46.676 -26.845 1.00 33.17 100 SER A CA 1
ATOM 758 C C . SER A 1 100 ? -14.926 47.023 -27.897 1.00 33.65 100 SER A C 1
ATOM 759 O O . SER A 1 100 ? -14.575 47.754 -28.813 1.00 37.05 100 SER A O 1
ATOM 762 N N . GLY A 1 101 ? -16.146 46.493 -27.800 1.00 35.82 101 GLY A N 1
ATOM 763 C CA . GLY A 1 101 ? -17.136 46.572 -28.895 1.00 29.90 101 GLY A CA 1
ATOM 764 C C . GLY A 1 101 ? -16.597 45.973 -30.182 1.00 31.81 101 GLY A C 1
ATOM 765 O O . GLY A 1 101 ? -16.904 46.508 -31.258 1.00 32.85 101 GLY A O 1
ATOM 766 N N . ALA A 1 102 ? -15.803 44.896 -30.106 1.00 29.90 102 ALA A N 1
ATOM 767 C CA . ALA A 1 102 ? -15.361 44.096 -31.274 1.00 32.14 102 ALA A CA 1
ATOM 768 C C . ALA A 1 102 ? -16.572 43.687 -32.113 1.00 32.04 102 ALA A C 1
ATOM 769 O O . ALA A 1 102 ? -17.557 43.232 -31.532 1.00 35.55 102 ALA A O 1
ATOM 771 N N . SER A 1 103 ? -16.514 43.873 -33.432 1.00 34.56 103 SER A N 1
ATOM 772 C CA . SER A 1 103 ? -17.608 43.471 -34.359 1.00 36.04 103 SER A CA 1
ATOM 773 C C . SER A 1 103 ? -17.248 42.164 -35.048 1.00 36.85 103 SER A C 1
ATOM 774 O O . SER A 1 103 ? -18.167 41.563 -35.581 1.00 34.66 103 SER A O 1
ATOM 777 N N . VAL A 1 104 ? -15.968 41.786 -35.051 1.00 32.80 104 VAL A N 1
ATOM 778 C CA . VAL A 1 104 ? -15.498 40.492 -35.604 1.00 33.10 104 VAL A CA 1
ATOM 779 C C . VAL A 1 104 ? -14.611 39.831 -34.560 1.00 35.17 104 VAL A C 1
ATOM 780 O O . VAL A 1 104 ? -13.762 40.539 -34.003 1.00 36.06 104 VAL A O 1
ATOM 784 N N . LEU A 1 105 ? -14.792 38.525 -34.344 1.00 33.16 105 LEU A N 1
ATOM 785 C CA . LEU A 1 105 ? -13.907 37.676 -33.512 1.00 35.74 105 LEU A CA 1
ATOM 786 C C . LEU A 1 105 ? -13.428 36.519 -34.388 1.00 36.87 105 LEU A C 1
ATOM 787 O O . LEU A 1 105 ? -14.290 35.731 -34.900 1.00 36.58 105 LEU A O 1
ATOM 792 N N . ILE A 1 106 ? -12.122 36.451 -34.624 1.00 32.05 106 ILE A N 1
ATOM 793 C CA . ILE A 1 106 ? -11.503 35.318 -35.363 1.00 30.60 106 ILE A CA 1
ATOM 794 C C . ILE A 1 106 ? -10.902 34.379 -34.327 1.00 32.34 106 ILE A C 1
ATOM 795 O O . ILE A 1 106 ? -10.246 34.881 -33.427 1.00 33.34 106 ILE A O 1
ATOM 800 N N . HIS A 1 107 ? -11.076 33.064 -34.475 1.00 36.15 107 HIS A N 1
ATOM 801 C CA . HIS A 1 107 ? -10.607 32.059 -33.491 1.00 35.65 107 HIS A CA 1
ATOM 802 C C . HIS A 1 107 ? -10.041 30.822 -34.200 1.00 37.76 107 HIS A C 1
ATOM 803 O O . HIS A 1 107 ? -10.487 30.517 -35.309 1.00 34.26 107 HIS A O 1
ATOM 810 N N . THR A 1 108 ? -9.108 30.130 -33.547 1.00 36.71 108 THR A N 1
ATOM 811 C CA . THR A 1 108 ? -8.578 28.823 -33.991 1.00 41.80 108 THR A CA 1
ATOM 812 C C . THR A 1 108 ? -9.544 27.729 -33.504 1.00 43.74 108 THR A C 1
ATOM 813 O O . THR A 1 108 ? -10.405 27.985 -32.660 1.00 39.42 108 THR A O 1
ATOM 817 N N . PRO A 1 109 ? -9.524 26.517 -34.113 1.00 48.18 109 PRO A N 1
ATOM 818 C CA . PRO A 1 109 ? -10.557 25.491 -33.864 1.00 45.75 109 PRO A CA 1
ATOM 819 C C . PRO A 1 109 ? -10.765 25.052 -32.407 1.00 41.24 109 PRO A C 1
ATOM 820 O O . PRO A 1 109 ? -11.917 24.892 -32.032 1.00 48.46 109 PRO A O 1
ATOM 824 N N . GLU A 1 110 ? -9.687 24.952 -31.617 1.00 42.47 110 GLU A N 1
ATOM 825 C CA . GLU A 1 110 ? -9.695 24.551 -30.184 1.00 42.33 110 GLU A CA 1
ATOM 826 C C . GLU A 1 110 ? -10.646 25.435 -29.348 1.00 48.11 110 GLU A C 1
ATOM 827 O O . GLU A 1 110 ? -11.067 24.979 -28.261 1.00 47.21 110 GLU A O 1
ATOM 833 N N . HIS A 1 111 ? -11.044 26.611 -29.844 1.00 43.84 111 HIS A N 1
ATOM 834 C CA . HIS A 1 111 ? -11.866 27.607 -29.106 1.00 43.37 111 HIS A CA 1
ATOM 835 C C . HIS A 1 111 ? -13.305 27.631 -29.639 1.00 42.41 111 HIS A C 1
ATOM 836 O O . HIS A 1 111 ? -14.078 28.493 -29.178 1.00 43.57 111 HIS A O 1
ATOM 843 N N . ALA A 1 112 ? -13.671 26.717 -30.548 1.00 43.95 112 ALA A N 1
ATOM 844 C CA . ALA A 1 112 ? -14.989 26.729 -31.237 1.00 43.99 112 ALA A CA 1
ATOM 845 C C . ALA A 1 112 ? -16.126 26.637 -30.211 1.00 41.91 112 ALA A C 1
ATOM 846 O O . ALA A 1 112 ? -17.128 27.378 -30.362 1.00 40.26 112 ALA A O 1
ATOM 848 N N . GLU A 1 113 ? -15.951 25.835 -29.156 1.00 43.76 113 GLU A N 1
ATOM 849 C CA . GLU A 1 113 ? -16.978 25.613 -28.094 1.00 48.65 113 GLU A CA 1
ATOM 850 C C . GLU A 1 113 ? -17.177 26.903 -27.260 1.00 44.23 113 GLU A C 1
ATOM 851 O O . GLU A 1 113 ? -18.315 27.422 -27.157 1.00 48.59 113 GLU A O 1
ATOM 857 N N . THR A 1 114 ? -16.101 27.423 -26.668 1.00 42.16 114 THR A N 1
ATOM 858 C CA . THR A 1 114 ? -16.062 28.743 -25.987 1.00 44.12 114 THR A CA 1
ATOM 859 C C . THR A 1 114 ? -16.776 29.803 -26.824 1.00 43.13 114 THR A C 1
ATOM 860 O O . THR A 1 114 ? -17.654 30.513 -26.278 1.00 43.97 114 THR A O 1
ATOM 864 N N . VAL A 1 115 ? -16.387 29.888 -28.098 1.00 44.24 115 VAL A N 1
ATOM 865 C CA . VAL A 1 115 ? -16.879 30.908 -29.059 1.00 41.78 115 VAL A CA 1
ATOM 866 C C . VAL A 1 115 ? -18.392 30.741 -29.280 1.00 45.77 115 VAL A C 1
ATOM 867 O O . VAL A 1 115 ? -19.093 31.784 -29.299 1.00 43.91 115 VAL A O 1
ATOM 871 N N . ALA A 1 116 ? -18.894 29.507 -29.461 1.00 41.94 116 ALA A N 1
ATOM 872 C CA . ALA A 1 116 ? -20.355 29.236 -29.575 1.00 43.52 116 ALA A CA 1
ATOM 873 C C . ALA A 1 116 ? -21.053 29.748 -28.316 1.00 41.22 116 ALA A C 1
ATOM 874 O O . ALA A 1 116 ? -22.169 30.240 -28.444 1.00 46.02 116 ALA A O 1
ATOM 876 N N . ALA A 1 117 ? -20.386 29.697 -27.157 1.00 44.08 117 ALA A N 1
ATOM 877 C CA . ALA A 1 117 ? -20.995 30.044 -25.849 1.00 43.01 117 ALA A CA 1
ATOM 878 C C . ALA A 1 117 ? -20.992 31.553 -25.567 1.00 44.65 117 ALA A C 1
ATOM 879 O O . ALA A 1 117 ? -21.550 31.917 -24.531 1.00 45.08 117 ALA A O 1
ATOM 881 N N . LEU A 1 118 ? -20.407 32.412 -26.420 1.00 48.72 118 LEU A N 1
ATOM 882 C CA . LEU A 1 118 ? -20.302 33.875 -26.139 1.00 44.48 118 LEU A CA 1
ATOM 883 C C . LEU A 1 118 ? -21.607 34.571 -26.544 1.00 47.85 118 LEU A C 1
ATOM 884 O O . LEU A 1 118 ? -22.295 34.052 -27.437 1.00 51.31 118 LEU A O 1
ATOM 889 N N . ALA A 1 119 ? -21.925 35.708 -25.910 1.00 50.15 119 ALA A N 1
ATOM 890 C CA . ALA A 1 119 ? -23.035 36.619 -26.296 1.00 48.01 119 ALA A CA 1
ATOM 891 C C . ALA A 1 119 ? -22.756 37.173 -27.691 1.00 52.30 119 ALA A C 1
ATOM 892 O O . ALA A 1 119 ? -22.158 38.254 -27.781 1.00 60.43 119 ALA A O 1
ATOM 894 N N . GLY A 1 120 ? -23.168 36.423 -28.725 1.00 63.19 120 GLY A N 1
ATOM 895 C CA . GLY A 1 120 ? -22.832 36.620 -30.151 1.00 63.50 120 GLY A CA 1
ATOM 896 C C . GLY A 1 120 ? -23.666 37.696 -30.830 1.00 65.82 120 GLY A C 1
ATOM 897 O O . GLY A 1 120 ? -23.512 37.861 -32.058 1.00 70.51 120 GLY A O 1
ATOM 898 N N . ASP A 1 121 ? -24.536 38.374 -30.075 1.00 67.40 121 ASP A N 1
ATOM 899 C CA . ASP A 1 121 ? -25.214 39.648 -30.437 1.00 68.74 121 ASP A CA 1
ATOM 900 C C . ASP A 1 121 ? -24.221 40.580 -31.149 1.00 72.39 121 ASP A C 1
ATOM 901 O O . ASP A 1 121 ? -23.216 40.957 -30.507 1.00 84.79 121 ASP A O 1
ATOM 906 N N . ARG A 1 122 ? -24.466 40.936 -32.414 1.00 67.52 122 ARG A N 1
ATOM 907 C CA . ARG A 1 122 ? -23.711 42.011 -33.137 1.00 76.87 122 ARG A CA 1
ATOM 908 C C . ARG A 1 122 ? -22.200 41.703 -33.225 1.00 61.65 122 ARG A C 1
ATOM 909 O O . ARG A 1 122 ? -21.388 42.654 -33.411 1.00 58.73 122 ARG A O 1
ATOM 917 N N . LEU A 1 123 ? -21.835 40.429 -33.108 1.00 50.46 123 LEU A N 1
ATOM 918 C CA . LEU A 1 123 ? -20.448 39.924 -33.249 1.00 45.47 123 LEU A CA 1
ATOM 919 C C . LEU A 1 123 ? -20.418 38.830 -34.329 1.00 46.09 123 LEU A C 1
ATOM 920 O O . LEU A 1 123 ? -21.119 37.809 -34.171 1.00 41.66 123 LEU A O 1
ATOM 925 N N . LEU A 1 124 ? -19.633 39.043 -35.386 1.00 40.70 124 LEU A N 1
ATOM 926 C CA . LEU A 1 124 ? -19.264 37.997 -36.376 1.00 42.67 124 LEU A CA 1
ATOM 927 C C . LEU A 1 124 ? -18.205 37.078 -35.760 1.00 44.22 124 LEU A C 1
ATOM 928 O O . LEU A 1 124 ? -17.029 37.473 -35.645 1.00 46.38 124 LEU A O 1
ATOM 933 N N . ARG A 1 125 ? -18.599 35.859 -35.424 1.00 41.59 125 ARG A N 1
ATOM 934 C CA . ARG A 1 125 ? -17.693 34.823 -34.877 1.00 41.86 125 ARG A CA 1
ATOM 935 C C . ARG A 1 125 ? -17.282 33.907 -36.015 1.00 39.44 125 ARG A C 1
ATOM 936 O O . ARG A 1 125 ? -18.182 33.389 -36.630 1.00 42.78 125 ARG A O 1
ATOM 944 N N . VAL A 1 126 ? -15.990 33.725 -36.277 1.00 36.98 126 VAL A N 1
ATOM 945 C CA . VAL A 1 126 ? -15.525 33.105 -37.550 1.00 37.08 126 VAL A CA 1
ATOM 946 C C . VAL A 1 126 ? -14.192 32.406 -37.299 1.00 37.21 126 VAL A C 1
ATOM 947 O O . VAL A 1 126 ? -13.328 32.934 -36.600 1.00 36.48 126 VAL A O 1
ATOM 951 N N . PRO A 1 127 ? -14.003 31.161 -37.810 1.00 35.42 127 PRO A N 1
ATOM 952 C CA . PRO A 1 127 ? -12.728 30.466 -37.683 1.00 34.48 127 PRO A CA 1
ATOM 953 C C . PRO A 1 127 ? -11.652 31.177 -38.501 1.00 32.86 127 PRO A C 1
ATOM 954 O O . PRO A 1 127 ? -11.970 31.800 -39.520 1.00 29.47 127 PRO A O 1
ATOM 958 N N . ALA A 1 128 ? -10.411 31.060 -38.044 1.00 32.32 128 ALA A N 1
ATOM 959 C CA . ALA A 1 128 ? -9.230 31.601 -38.749 1.00 36.06 128 ALA A CA 1
ATOM 960 C C . ALA A 1 128 ? -9.207 30.996 -40.155 1.00 39.32 128 ALA A C 1
ATOM 961 O O . ALA A 1 128 ? -9.417 29.795 -40.253 1.00 38.45 128 ALA A O 1
ATOM 963 N N . GLY A 1 129 ? -8.947 31.807 -41.183 1.00 37.19 129 GLY A N 1
ATOM 964 C CA . GLY A 1 129 ? -8.753 31.338 -42.568 1.00 38.11 129 GLY A CA 1
ATOM 965 C C . GLY A 1 129 ? -10.004 31.493 -43.403 1.00 35.31 129 GLY A C 1
ATOM 966 O O . GLY A 1 129 ? -9.906 31.406 -44.597 1.00 37.36 129 GLY A O 1
ATOM 967 N N . GLU A 1 130 ? -11.148 31.777 -42.801 1.00 37.11 130 GLU A N 1
ATOM 968 C CA . GLU A 1 130 ? -12.429 31.810 -43.545 1.00 38.23 130 GLU A CA 1
ATOM 969 C C . GLU A 1 130 ? -12.673 33.180 -44.208 1.00 38.69 130 GLU A C 1
ATOM 970 O O . GLU A 1 130 ? -13.230 33.209 -45.282 1.00 33.14 130 GLU A O 1
ATOM 976 N N . LEU A 1 131 ? -12.317 34.309 -43.599 1.00 40.44 131 LEU A N 1
ATOM 977 C CA . LEU A 1 131 ? -12.696 35.626 -44.186 1.00 36.39 131 LEU A CA 1
ATOM 978 C C . LEU A 1 131 ? -11.790 35.956 -45.377 1.00 35.72 131 LEU A C 1
ATOM 979 O O . LEU A 1 131 ? -12.173 36.831 -46.204 1.00 36.56 131 LEU A O 1
ATOM 984 N N . GLU A 1 132 ? -10.616 35.326 -45.466 1.00 36.29 132 GLU A N 1
ATOM 985 C CA . GLU A 1 132 ? -9.619 35.618 -46.541 1.00 39.49 132 GLU A CA 1
ATOM 986 C C . GLU A 1 132 ? -10.337 35.675 -47.904 1.00 40.96 132 GLU A C 1
ATOM 987 O O . GLU A 1 132 ? -10.949 34.661 -48.293 1.00 40.29 132 GLU A O 1
ATOM 993 N N . ALA A 1 133 ? -10.282 36.819 -48.594 1.00 39.44 133 ALA A N 1
ATOM 994 C CA . ALA A 1 133 ? -10.614 36.955 -50.033 1.00 40.44 133 ALA A CA 1
ATOM 995 C C . ALA A 1 133 ? -9.476 36.378 -50.907 1.00 40.72 133 ALA A C 1
ATOM 996 O O . ALA A 1 133 ? -8.412 35.997 -50.381 1.00 39.24 133 ALA A O 1
ATOM 998 N N . ALA A 1 134 ? -9.688 36.328 -52.215 1.00 42.45 134 ALA A N 1
ATOM 999 C CA . ALA A 1 134 ? -8.696 35.891 -53.223 1.00 46.88 134 ALA A CA 1
ATOM 1000 C C . ALA A 1 134 ? -7.821 37.081 -53.666 1.00 42.93 134 ALA A C 1
ATOM 1001 O O . ALA A 1 134 ? -6.708 36.847 -54.168 1.00 44.14 134 ALA A O 1
ATOM 1003 N N . ASP A 1 135 ? -8.273 38.309 -53.423 1.00 43.46 135 ASP A N 1
ATOM 1004 C CA . ASP A 1 135 ? -7.584 39.572 -53.807 1.00 41.30 135 ASP A CA 1
ATOM 1005 C C . ASP A 1 135 ? -6.408 39.869 -52.854 1.00 42.51 135 ASP A C 1
ATOM 1006 O O . ASP A 1 135 ? -6.668 40.189 -51.694 1.00 40.42 135 ASP A O 1
ATOM 1011 N N . ASP A 1 136 ? -5.164 39.808 -53.341 1.00 36.11 136 ASP A N 1
ATOM 1012 C CA . ASP A 1 136 ? -3.940 40.039 -52.534 1.00 35.89 136 ASP A CA 1
ATOM 1013 C C . ASP A 1 136 ? -3.294 41.404 -52.848 1.00 32.78 136 ASP A C 1
ATOM 1014 O O . ASP A 1 136 ? -2.105 41.586 -52.540 1.00 33.65 136 ASP A O 1
ATOM 1019 N N . GLU A 1 137 ? -4.022 42.348 -53.432 1.00 34.72 137 GLU A N 1
ATOM 1020 C CA . GLU A 1 137 ? -3.485 43.720 -53.606 1.00 39.44 137 GLU A CA 1
ATOM 1021 C C . GLU A 1 137 ? -3.617 44.463 -52.277 1.00 36.47 137 GLU A C 1
ATOM 1022 O O . GLU A 1 137 ? -4.722 44.622 -51.766 1.00 32.74 137 GLU A O 1
ATOM 1028 N N . PRO A 1 138 ? -2.496 44.912 -51.668 1.00 30.79 138 PRO A N 1
ATOM 1029 C CA . PRO A 1 138 ? -2.550 45.593 -50.371 1.00 30.69 138 PRO A CA 1
ATOM 1030 C C . PRO A 1 138 ? -3.390 46.877 -50.468 1.00 28.41 138 PRO A C 1
ATOM 1031 O O . PRO A 1 138 ? -3.356 47.510 -51.479 1.00 32.94 138 PRO A O 1
ATOM 1035 N N . LEU A 1 139 ? -4.218 47.163 -49.470 1.00 29.86 139 LEU A N 1
ATOM 1036 C CA . LEU A 1 139 ? -4.951 48.449 -49.348 1.00 29.35 139 LEU A CA 1
ATOM 1037 C C . LEU A 1 139 ? -3.987 49.493 -48.795 1.00 26.98 139 LEU A C 1
ATOM 1038 O O . LEU A 1 139 ? -3.183 49.124 -47.930 1.00 25.13 139 LEU A O 1
ATOM 1043 N N . ASP A 1 140 ? -4.180 50.759 -49.158 1.00 28.11 140 ASP A N 1
ATOM 1044 C CA . ASP A 1 140 ? -3.416 51.896 -48.584 1.00 29.14 140 ASP A CA 1
ATOM 1045 C C . ASP A 1 140 ? -4.388 52.969 -48.065 1.00 30.23 140 ASP A C 1
ATOM 1046 O O . ASP A 1 140 ? -4.451 54.065 -48.661 1.00 31.50 140 ASP A O 1
ATOM 1051 N N . LEU A 1 141 ? -5.043 52.678 -46.929 1.00 30.65 141 LEU A N 1
ATOM 1052 C CA . LEU A 1 141 ? -5.879 53.620 -46.157 1.00 29.83 141 LEU A CA 1
ATOM 1053 C C . LEU A 1 141 ? -5.012 54.608 -45.366 1.00 28.90 141 LEU A C 1
ATOM 1054 O O . LEU A 1 141 ? -3.891 54.308 -44.946 1.00 26.61 141 LEU A O 1
ATOM 1059 N N . PRO A 1 142 ? -5.524 55.827 -45.109 1.00 28.16 142 PRO A N 1
ATOM 1060 C CA . PRO A 1 142 ? -4.790 56.809 -44.313 1.00 31.39 142 PRO A CA 1
ATOM 1061 C C . PRO A 1 142 ? -4.795 56.366 -42.841 1.00 33.34 142 PRO A C 1
ATOM 1062 O O . PRO A 1 142 ? -5.871 56.242 -42.256 1.00 31.29 142 PRO A O 1
ATOM 1066 N N . VAL A 1 143 ? -3.607 56.059 -42.302 1.00 29.14 143 VAL A N 1
ATOM 1067 C CA . VAL A 1 143 ? -3.421 55.682 -40.873 1.00 28.07 143 VAL A CA 1
ATOM 1068 C C . VAL A 1 143 ? -2.247 56.472 -40.307 1.00 26.47 143 VAL A C 1
ATOM 1069 O O . VAL A 1 143 ? -1.180 56.388 -40.861 1.00 29.26 143 VAL A O 1
ATOM 1073 N N . GLY A 1 144 ? -2.490 57.285 -39.284 1.00 28.86 144 GLY A N 1
ATOM 1074 C CA . GLY A 1 144 ? -1.452 58.079 -38.609 1.00 30.35 144 GLY A CA 1
ATOM 1075 C C . GLY A 1 144 ? -0.885 57.298 -37.420 1.00 32.09 144 GLY A C 1
ATOM 1076 O O . GLY A 1 144 ? -1.552 56.326 -36.916 1.00 25.98 144 GLY A O 1
ATOM 1077 N N . LEU A 1 145 ? 0.284 57.709 -36.955 1.00 26.76 145 LEU A N 1
ATOM 1078 C CA . LEU A 1 145 ? 0.956 57.090 -35.783 1.00 27.72 145 LEU A CA 1
ATOM 1079 C C . LEU A 1 145 ? 0.126 57.309 -34.520 1.00 28.14 145 LEU A C 1
ATOM 1080 O O . LEU A 1 145 ? 0.194 56.451 -33.618 1.00 26.96 145 LEU A O 1
ATOM 1085 N N . ASP A 1 146 ? -0.688 58.363 -34.449 1.00 26.32 146 ASP A N 1
ATOM 1086 C CA . ASP A 1 146 ? -1.536 58.578 -33.248 1.00 27.09 146 ASP A CA 1
ATOM 1087 C C . ASP A 1 146 ? -2.843 57.782 -33.339 1.00 25.94 146 ASP A C 1
ATOM 1088 O O . ASP A 1 146 ? -3.585 57.767 -32.340 1.00 24.17 146 ASP A O 1
ATOM 1093 N N . ASP A 1 147 ? -3.082 57.059 -34.429 1.00 28.22 147 ASP A N 1
ATOM 1094 C CA . ASP A 1 147 ? -4.277 56.167 -34.530 1.00 26.30 147 ASP A CA 1
ATOM 1095 C C . ASP A 1 147 ? -4.066 54.962 -33.625 1.00 27.55 147 ASP A C 1
ATOM 1096 O O . ASP A 1 147 ? -2.914 54.523 -33.467 1.00 27.17 147 ASP A O 1
ATOM 1101 N N . VAL A 1 148 ? -5.136 54.435 -33.048 1.00 26.05 148 VAL A N 1
ATOM 1102 C CA . VAL A 1 148 ? -5.047 53.241 -32.176 1.00 23.97 148 VAL A CA 1
ATOM 1103 C C . VAL A 1 148 ? -4.750 52.024 -33.041 1.00 26.65 148 VAL A C 1
ATOM 1104 O O . VAL A 1 148 ? -5.446 51.851 -34.011 1.00 26.32 148 VAL A O 1
ATOM 1108 N N . CYS A 1 149 ? -3.709 51.250 -32.702 1.00 26.99 149 CYS A N 1
ATOM 1109 C CA . CYS A 1 149 ? -3.376 49.960 -33.345 1.00 25.82 149 CYS A CA 1
ATOM 1110 C C . CYS A 1 149 ? -4.085 48.798 -32.613 1.00 27.74 149 CYS A C 1
ATOM 1111 O O . CYS A 1 149 ? -4.746 47.995 -33.271 1.00 25.75 149 CYS A O 1
ATOM 1114 N N . LEU A 1 150 ? -4.017 48.725 -31.288 1.00 27.37 150 LEU A N 1
ATOM 1115 C CA . LEU A 1 150 ? -4.661 47.588 -30.591 1.00 26.42 150 LEU A CA 1
ATOM 1116 C C . LEU A 1 150 ? -5.064 47.984 -29.176 1.00 26.88 150 LEU A C 1
ATOM 1117 O O . LEU A 1 150 ? -4.584 49.041 -28.618 1.00 26.47 150 LEU A O 1
ATOM 1122 N N . LEU A 1 151 ? -5.946 47.172 -28.624 1.00 25.65 151 LEU A N 1
ATOM 1123 C CA . LEU A 1 151 ? -6.411 47.298 -27.231 1.00 26.98 151 LEU A CA 1
ATOM 1124 C C . LEU A 1 151 ? -5.814 46.119 -26.484 1.00 28.33 151 LEU A C 1
ATOM 1125 O O . LEU A 1 151 ? -6.060 44.981 -26.899 1.00 26.38 151 LEU A O 1
ATOM 1130 N N . MET A 1 152 ? -4.997 46.379 -25.477 1.00 29.94 152 MET A N 1
ATOM 1131 C CA . MET A 1 152 ? -4.438 45.302 -24.629 1.00 31.39 152 MET A CA 1
ATOM 1132 C C . MET A 1 152 ? -4.987 45.438 -23.203 1.00 30.03 152 MET A C 1
ATOM 1133 O O . MET A 1 152 ? -4.706 46.466 -22.537 1.00 26.93 152 MET A O 1
ATOM 1138 N N . TYR A 1 153 ? -5.780 44.457 -22.785 1.00 27.02 153 TYR A N 1
ATOM 1139 C CA . TYR A 1 153 ? -6.491 44.485 -21.487 1.00 31.17 153 TYR A CA 1
ATOM 1140 C C . TYR A 1 153 ? -5.502 44.225 -20.353 1.00 29.19 153 TYR A C 1
ATOM 1141 O O . TYR A 1 153 ? -4.699 43.349 -20.451 1.00 33.64 153 TYR A O 1
ATOM 1150 N N . THR A 1 154 ? -5.597 45.048 -19.309 1.00 35.74 154 THR A N 1
ATOM 1151 C CA . THR A 1 154 ? -4.954 44.879 -17.991 1.00 36.99 154 THR A CA 1
ATOM 1152 C C . THR A 1 154 ? -5.564 43.655 -17.286 1.00 41.65 154 THR A C 1
ATOM 115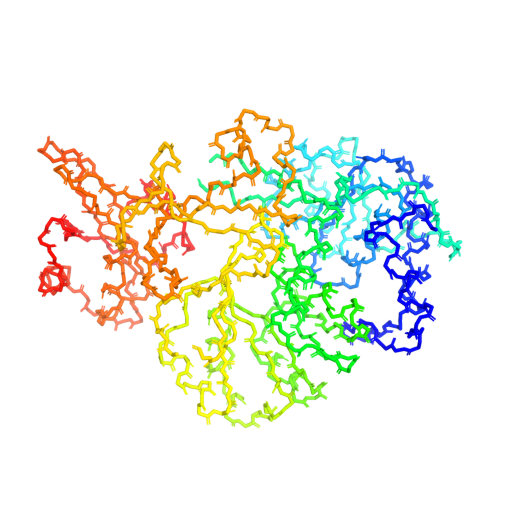3 O O . THR A 1 154 ? -6.691 43.198 -17.657 1.00 39.23 154 THR A O 1
ATOM 1157 N N . SER A 1 155 ? -4.866 43.155 -16.280 1.00 48.64 155 SER A N 1
ATOM 1158 C CA . SER A 1 155 ? -5.320 42.046 -15.397 1.00 60.86 155 SER A CA 1
ATOM 1159 C C . SER A 1 155 ? -6.649 42.381 -14.709 1.00 62.75 155 SER A C 1
ATOM 1160 O O . SER A 1 155 ? -7.446 41.446 -14.496 1.00 65.16 155 SER A O 1
ATOM 1163 N N . GLY A 1 156 ? -6.885 43.659 -14.393 1.00 69.14 156 GLY A N 1
ATOM 1164 C CA . GLY A 1 156 ? -8.019 44.089 -13.555 1.00 71.11 156 GLY A CA 1
ATOM 1165 C C . GLY A 1 156 ? -7.878 43.512 -12.159 1.00 76.48 156 GLY A C 1
ATOM 1166 O O . GLY A 1 156 ? -8.848 42.906 -11.662 1.00 73.81 156 GLY A O 1
ATOM 1167 N N . SER A 1 157 ? -6.683 43.644 -11.578 1.00 78.65 157 SER A N 1
ATOM 1168 C CA . SER A 1 157 ? -6.290 43.045 -10.276 1.00 83.61 157 SER A CA 1
ATOM 1169 C C . SER A 1 157 ? -6.601 44.030 -9.144 1.00 80.83 157 SER A C 1
ATOM 1170 O O . SER A 1 157 ? -7.697 43.883 -8.570 1.00 78.83 157 SER A O 1
ATOM 1173 N N . GLY A 1 159 ? -10.470 45.830 -10.011 1.00 76.27 159 GLY A N 1
ATOM 1174 C CA . GLY A 1 159 ? -11.605 46.276 -10.848 1.00 65.51 159 GLY A CA 1
ATOM 1175 C C . GLY A 1 159 ? -11.615 45.609 -12.218 1.00 58.91 159 GLY A C 1
ATOM 1176 O O . GLY A 1 159 ? -10.661 44.904 -12.537 1.00 50.31 159 GLY A O 1
ATOM 1177 N N A ARG A 1 160 ? -12.681 45.836 -12.995 0.50 53.51 160 ARG A N 1
ATOM 1178 N N B ARG A 1 160 ? -12.675 45.834 -13.006 0.50 53.27 160 ARG A N 1
ATOM 1179 C CA A ARG A 1 160 ? -12.844 45.377 -14.400 0.50 54.09 160 ARG A CA 1
ATOM 1180 C CA B ARG A 1 160 ? -12.841 45.265 -14.370 0.50 53.79 160 ARG A CA 1
ATOM 1181 C C A ARG A 1 160 ? -11.540 45.619 -15.171 0.50 50.57 160 ARG A C 1
ATOM 1182 C C B ARG A 1 160 ? -11.609 45.621 -15.213 0.50 50.79 160 ARG A C 1
ATOM 1183 O O A ARG A 1 160 ? -10.878 46.639 -14.974 0.50 47.54 160 ARG A O 1
ATOM 1184 O O B ARG A 1 160 ? -11.077 46.727 -15.112 0.50 49.09 160 ARG A O 1
ATOM 1199 N N . PRO A 1 161 ? -11.088 44.675 -16.034 1.00 46.29 161 PRO A N 1
ATOM 1200 C CA . PRO A 1 161 ? -9.980 44.954 -16.962 1.00 43.71 161 PRO A CA 1
ATOM 1201 C C . PRO A 1 161 ? -10.179 46.208 -17.841 1.00 34.84 161 PRO A C 1
ATOM 1202 O O . PRO A 1 161 ? -11.285 46.478 -18.236 1.00 36.09 161 PRO A O 1
ATOM 1206 N N . LYS A 1 162 ? -9.106 46.953 -18.075 1.00 35.53 162 LYS A N 1
ATOM 1207 C CA . LYS A 1 162 ? -9.077 48.222 -18.852 1.00 35.87 162 LYS A CA 1
ATOM 1208 C C . LYS A 1 162 ? -8.269 47.993 -20.120 1.00 29.74 162 LYS A C 1
ATOM 1209 O O . LYS A 1 162 ? -7.211 47.344 -20.029 1.00 33.79 162 LYS A O 1
ATOM 1215 N N . GLY A 1 163 ? -8.798 48.463 -21.249 1.00 28.40 163 GLY A N 1
ATOM 1216 C CA . GLY A 1 163 ? -8.189 48.346 -22.588 1.00 31.16 163 GLY A CA 1
ATOM 1217 C C . GLY A 1 163 ? -7.135 49.414 -22.784 1.00 29.77 163 GLY A C 1
ATOM 1218 O O . GLY A 1 163 ? -7.496 50.613 -23.002 1.00 28.65 163 GLY A O 1
ATOM 1219 N N . ALA A 1 164 ? -5.867 49.040 -22.660 1.00 26.69 164 ALA A N 1
ATOM 1220 C CA . ALA A 1 164 ? -4.772 49.989 -22.950 1.00 29.32 164 ALA A CA 1
ATOM 1221 C C . ALA A 1 164 ? -4.820 50.291 -24.457 1.00 26.95 164 ALA A C 1
ATOM 1222 O O . ALA A 1 164 ? -4.799 49.323 -25.248 1.00 25.21 164 ALA A O 1
ATOM 1224 N N . MET A 1 165 ? -4.985 51.560 -24.849 1.00 24.26 165 MET A N 1
ATOM 1225 C CA . MET A 1 165 ? -4.969 51.991 -26.277 1.00 24.46 165 MET A CA 1
ATOM 1226 C C . MET A 1 165 ? -3.517 52.221 -26.704 1.00 26.87 165 MET A C 1
ATOM 1227 O O . MET A 1 165 ? -2.950 53.284 -26.382 1.00 27.75 165 MET A O 1
ATOM 1232 N N . LEU A 1 166 ? -2.915 51.236 -27.359 1.00 28.15 166 LEU A N 1
ATOM 1233 C CA . LEU A 1 166 ? -1.552 51.352 -27.918 1.00 25.70 166 LEU A CA 1
ATOM 1234 C C . LEU A 1 166 ? -1.666 51.817 -29.373 1.00 24.57 166 LEU A C 1
ATOM 1235 O O . LEU A 1 166 ? -2.350 51.169 -30.202 1.00 24.07 166 LEU A O 1
ATOM 1240 N N . THR A 1 167 ? -1.090 52.982 -29.659 1.00 22.98 167 THR A N 1
ATOM 1241 C CA . THR A 1 167 ? -1.121 53.565 -31.005 1.00 24.79 167 THR A CA 1
ATOM 1242 C C . THR A 1 167 ? -0.120 52.818 -31.869 1.00 24.24 167 THR A C 1
ATOM 1243 O O . THR A 1 167 ? 0.698 52.067 -31.294 1.00 27.47 167 THR A O 1
ATOM 1247 N N . HIS A 1 168 ? -0.262 52.956 -33.189 1.00 22.82 168 HIS A N 1
ATOM 1248 C CA . HIS A 1 168 ? 0.750 52.563 -34.211 1.00 24.76 168 HIS A CA 1
ATOM 1249 C C . HIS A 1 168 ? 2.097 53.171 -33.799 1.00 23.43 168 HIS A C 1
ATOM 1250 O O . HIS A 1 168 ? 3.133 52.451 -33.801 1.00 24.38 168 HIS A O 1
ATOM 1257 N N . GLY A 1 169 ? 2.083 54.433 -33.406 1.00 22.82 169 GLY A N 1
ATOM 1258 C CA . GLY A 1 169 ? 3.259 55.153 -32.881 1.00 25.29 169 GLY A CA 1
ATOM 1259 C C . GLY A 1 169 ? 3.836 54.491 -31.643 1.00 25.31 169 GLY A C 1
ATOM 1260 O O . GLY A 1 169 ? 5.060 54.290 -31.589 1.00 24.95 169 GLY A O 1
ATOM 1261 N N . ASN A 1 170 ? 2.991 54.167 -30.661 1.00 26.27 170 ASN A N 1
ATOM 1262 C CA . ASN A 1 170 ? 3.430 53.503 -29.407 1.00 27.52 170 ASN A CA 1
ATOM 1263 C C . ASN A 1 170 ? 4.277 52.273 -29.758 1.00 28.17 170 ASN A C 1
ATOM 1264 O O . ASN A 1 170 ? 5.443 52.141 -29.264 1.00 27.05 170 ASN A O 1
ATOM 1269 N N . LEU A 1 171 ? 3.744 51.384 -30.581 1.00 25.23 171 LEU A N 1
ATOM 1270 C CA . LEU A 1 171 ? 4.447 50.092 -30.838 1.00 27.12 171 LEU A CA 1
ATOM 1271 C C . LEU A 1 171 ? 5.653 50.346 -31.758 1.00 26.21 171 LEU A C 1
ATOM 1272 O O . LEU A 1 171 ? 6.689 49.636 -31.634 1.00 27.17 171 LEU A O 1
ATOM 1277 N N . THR A 1 172 ? 5.541 51.285 -32.694 1.00 25.47 172 THR A N 1
ATOM 1278 C CA . THR A 1 172 ? 6.674 51.622 -33.592 1.00 25.53 172 THR A CA 1
ATOM 1279 C C . THR A 1 172 ? 7.858 52.116 -32.739 1.00 24.36 172 THR A C 1
ATOM 1280 O O . THR A 1 172 ? 8.990 51.582 -32.888 1.00 25.09 172 THR A O 1
ATOM 1284 N N . TRP A 1 173 ? 7.619 53.069 -31.853 1.00 23.53 173 TRP A N 1
ATOM 1285 C CA . TRP A 1 173 ? 8.712 53.682 -31.044 1.00 23.76 173 TRP A CA 1
ATOM 1286 C C . TRP A 1 173 ? 9.266 52.684 -30.019 1.00 25.61 173 TRP A C 1
ATOM 1287 O O . TRP A 1 173 ? 10.448 52.797 -29.695 1.00 23.15 173 TRP A O 1
ATOM 1298 N N . ASN A 1 174 ? 8.449 51.747 -29.516 1.00 25.64 174 ASN A N 1
ATOM 1299 C CA . ASN A 1 174 ? 8.965 50.653 -28.655 1.00 25.78 174 ASN A CA 1
ATOM 1300 C C . ASN A 1 174 ? 9.990 49.849 -29.460 1.00 27.68 174 ASN A C 1
ATOM 1301 O O . ASN A 1 174 ? 11.085 49.599 -28.916 1.00 29.71 174 ASN A O 1
ATOM 1306 N N . CYS A 1 175 ? 9.646 49.450 -30.694 1.00 27.58 175 CYS A N 1
ATOM 1307 C CA . CYS A 1 175 ? 10.564 48.729 -31.607 1.00 27.22 175 CYS A CA 1
ATOM 1308 C C . CYS A 1 175 ? 11.848 49.557 -31.795 1.00 29.18 175 CYS A C 1
ATOM 1309 O O . CYS A 1 175 ? 12.962 48.980 -31.715 1.00 26.30 175 CYS A O 1
ATOM 1312 N N . VAL A 1 176 ? 11.719 50.873 -31.982 1.00 25.93 176 VAL A N 1
ATOM 1313 C CA . VAL A 1 176 ? 12.903 51.769 -32.130 1.00 27.48 176 VAL A CA 1
ATOM 1314 C C . VAL A 1 176 ? 13.753 51.649 -30.856 1.00 26.28 176 VAL A C 1
ATOM 1315 O O . VAL A 1 176 ? 14.965 51.401 -30.988 1.00 25.25 176 VAL A O 1
ATOM 1319 N N . ASN A 1 177 ? 13.147 51.773 -29.665 1.00 26.00 177 ASN A N 1
ATOM 1320 C CA . ASN A 1 177 ? 13.859 51.602 -28.368 1.00 27.76 177 ASN A CA 1
ATOM 1321 C C . ASN A 1 177 ? 14.606 50.249 -28.344 1.00 28.35 177 ASN A C 1
ATOM 1322 O O . ASN A 1 177 ? 15.827 50.243 -27.997 1.00 23.70 177 ASN A O 1
ATOM 1327 N N . VAL A 1 178 ? 13.945 49.154 -28.738 1.00 25.31 178 VAL A N 1
ATOM 1328 C CA . VAL A 1 178 ? 14.574 47.800 -28.743 1.00 26.33 178 VAL A CA 1
ATOM 1329 C C . VAL A 1 178 ? 15.811 47.823 -29.643 1.00 28.02 178 VAL A C 1
ATOM 1330 O O . VAL A 1 178 ? 16.879 47.355 -29.225 1.00 29.20 178 VAL A O 1
ATOM 1334 N N . LEU A 1 179 ? 15.663 48.370 -30.845 1.00 29.23 179 LEU A N 1
ATOM 1335 C CA . LEU A 1 179 ? 16.716 48.412 -31.881 1.00 29.72 179 LEU A CA 1
ATOM 1336 C C . LEU A 1 179 ? 17.908 49.247 -31.383 1.00 31.33 179 LEU A C 1
ATOM 1337 O O . LEU A 1 179 ? 19.072 48.902 -31.717 1.00 29.55 179 LEU A O 1
ATOM 1342 N N . VAL A 1 180 ? 17.655 50.294 -30.618 1.00 26.75 180 VAL A N 1
ATOM 1343 C CA . VAL A 1 180 ? 18.724 51.194 -30.110 1.00 27.78 180 VAL A CA 1
ATOM 1344 C C . VAL A 1 180 ? 19.495 50.484 -28.994 1.00 32.56 180 VAL A C 1
ATOM 1345 O O . VAL A 1 180 ? 20.696 50.623 -28.948 1.00 33.35 180 VAL A O 1
ATOM 1349 N N . GLU A 1 181 ? 18.809 49.800 -28.082 1.00 33.44 181 GLU A N 1
ATOM 1350 C CA . GLU A 1 181 ? 19.427 49.306 -26.836 1.00 29.19 181 GLU A CA 1
ATOM 1351 C C . GLU A 1 181 ? 19.859 47.862 -27.014 1.00 30.64 181 GLU A C 1
ATOM 1352 O O . GLU A 1 181 ? 20.641 47.459 -26.222 1.00 32.11 181 GLU A O 1
ATOM 1358 N N . THR A 1 182 ? 19.369 47.143 -28.030 1.00 31.17 182 THR A N 1
ATOM 1359 C CA . THR A 1 182 ? 19.665 45.698 -28.259 1.00 31.82 182 THR A CA 1
ATOM 1360 C C . THR A 1 182 ? 20.297 45.499 -29.629 1.00 32.14 182 THR A C 1
ATOM 1361 O O . THR A 1 182 ? 19.889 46.193 -30.578 1.00 28.82 182 THR A O 1
ATOM 1365 N N . ASP A 1 183 ? 21.211 44.533 -29.742 1.00 34.30 183 ASP A N 1
ATOM 1366 C CA . ASP A 1 183 ? 21.856 44.198 -31.038 1.00 37.84 183 ASP A CA 1
ATOM 1367 C C . ASP A 1 183 ? 21.078 43.102 -31.774 1.00 36.74 183 ASP A C 1
ATOM 1368 O O . ASP A 1 183 ? 21.433 41.952 -31.623 1.00 43.73 183 ASP A O 1
ATOM 1373 N N . LEU A 1 184 ? 20.131 43.469 -32.624 1.00 37.68 184 LEU A N 1
ATOM 1374 C CA . LEU A 1 184 ? 19.450 42.522 -33.544 1.00 42.44 184 LEU A CA 1
ATOM 1375 C C . LEU A 1 184 ? 20.055 42.715 -34.929 1.00 44.51 184 LEU A C 1
ATOM 1376 O O . LEU A 1 184 ? 20.495 43.824 -35.224 1.00 45.53 184 LEU A O 1
ATOM 1381 N N . ALA A 1 185 ? 20.131 41.636 -35.707 1.00 43.67 185 ALA A N 1
ATOM 1382 C CA . ALA A 1 185 ? 20.620 41.639 -37.095 1.00 43.11 185 ALA A CA 1
ATOM 1383 C C . ALA A 1 185 ? 19.519 41.107 -38.009 1.00 43.25 185 ALA A C 1
ATOM 1384 O O . ALA A 1 185 ? 18.515 40.602 -37.486 1.00 42.53 185 ALA A O 1
ATOM 1386 N N . SER A 1 186 ? 19.745 41.171 -39.328 1.00 45.85 186 SER A N 1
ATOM 1387 C CA . SER A 1 186 ? 18.819 40.684 -40.377 1.00 43.87 186 SER A CA 1
ATOM 1388 C C . SER A 1 186 ? 18.690 39.155 -40.313 1.00 41.91 186 SER A C 1
ATOM 1389 O O . SER A 1 186 ? 17.707 38.636 -40.858 1.00 43.57 186 SER A O 1
ATOM 1392 N N . ASP A 1 187 ? 19.627 38.445 -39.681 1.00 36.55 187 ASP A N 1
ATOM 1393 C CA . ASP A 1 187 ? 19.571 36.955 -39.631 1.00 40.61 187 ASP A CA 1
ATOM 1394 C C . ASP A 1 187 ? 19.028 36.469 -38.278 1.00 37.41 187 ASP A C 1
ATOM 1395 O O . ASP A 1 187 ? 19.263 35.288 -37.939 1.00 40.81 187 ASP A O 1
ATOM 1400 N N . GLU A 1 188 ? 18.375 37.340 -37.499 1.00 30.81 188 GLU A N 1
ATOM 1401 C CA . GLU A 1 188 ? 17.805 36.951 -36.189 1.00 33.81 188 GLU A CA 1
ATOM 1402 C C . GLU A 1 188 ? 16.825 35.782 -36.390 1.00 28.39 188 GLU A C 1
ATOM 1403 O O . GLU A 1 188 ? 16.125 35.759 -37.395 1.00 31.21 188 GLU A O 1
ATOM 1409 N N . ARG A 1 189 ? 16.839 34.828 -35.478 1.00 31.18 189 ARG A N 1
ATOM 1410 C CA . ARG A 1 189 ? 15.889 33.688 -35.406 1.00 30.53 189 ARG A CA 1
ATOM 1411 C C . ARG A 1 189 ? 15.334 33.754 -33.980 1.00 29.05 189 ARG A C 1
ATOM 1412 O O . ARG A 1 189 ? 16.072 33.412 -33.029 1.00 30.33 189 ARG A O 1
ATOM 1420 N N . ALA A 1 190 ? 14.119 34.286 -33.817 1.00 30.67 190 ALA A N 1
ATOM 1421 C CA . ALA A 1 190 ? 13.535 34.662 -32.506 1.00 30.91 190 ALA A CA 1
ATOM 1422 C C . ALA A 1 190 ? 12.483 33.642 -32.108 1.00 31.64 190 ALA A C 1
ATOM 1423 O O . ALA A 1 190 ? 11.534 33.446 -32.887 1.00 36.34 190 ALA A O 1
ATOM 1425 N N . LEU A 1 191 ? 12.639 33.028 -30.941 1.00 33.59 191 LEU A N 1
ATOM 1426 C CA . LEU A 1 191 ? 11.673 32.023 -30.449 1.00 34.20 191 LEU A CA 1
ATOM 1427 C C . LEU A 1 191 ? 10.660 32.747 -29.559 1.00 33.52 191 LEU A C 1
ATOM 1428 O O . LEU A 1 191 ? 11.056 33.349 -28.574 1.00 37.21 191 LEU A O 1
ATOM 1433 N N . VAL A 1 192 ? 9.402 32.680 -29.926 1.00 32.50 192 VAL A N 1
ATOM 1434 C CA . VAL A 1 192 ? 8.276 33.312 -29.204 1.00 37.06 192 VAL A CA 1
ATOM 1435 C C . VAL A 1 192 ? 7.449 32.191 -28.563 1.00 37.34 192 VAL A C 1
ATOM 1436 O O . VAL A 1 192 ? 6.549 31.634 -29.238 1.00 34.33 192 VAL A O 1
ATOM 1440 N N . ALA A 1 193 ? 7.795 31.861 -27.323 1.00 38.95 193 ALA A N 1
ATOM 1441 C CA . ALA A 1 193 ? 7.171 30.791 -26.521 1.00 39.27 193 ALA A CA 1
ATOM 1442 C C . ALA A 1 193 ? 6.356 31.420 -25.384 1.00 40.22 193 ALA A C 1
ATOM 1443 O O . ALA A 1 193 ? 5.669 30.658 -24.709 1.00 43.29 193 ALA A O 1
ATOM 1445 N N . ALA A 1 194 ? 6.430 32.748 -25.194 1.00 34.12 194 ALA A N 1
ATOM 1446 C CA . ALA A 1 194 ? 5.496 33.524 -24.342 1.00 34.69 194 ALA A CA 1
ATOM 1447 C C . ALA A 1 194 ? 4.368 34.128 -25.187 1.00 29.53 194 ALA A C 1
ATOM 1448 O O . ALA A 1 194 ? 4.508 34.352 -26.385 1.00 26.68 194 ALA A O 1
ATOM 1450 N N . PRO A 1 195 ? 3.211 34.479 -24.587 1.00 32.19 195 PRO A N 1
ATOM 1451 C CA . PRO A 1 195 ? 2.046 34.858 -25.370 1.00 32.22 195 PRO A CA 1
ATOM 1452 C C . PRO A 1 195 ? 2.140 36.244 -26.009 1.00 33.40 195 PRO A C 1
ATOM 1453 O O . PRO A 1 195 ? 2.483 37.225 -25.348 1.00 32.42 195 PRO A O 1
ATOM 1457 N N . LEU A 1 196 ? 1.813 36.269 -27.305 1.00 34.38 196 LEU A N 1
ATOM 1458 C CA . LEU A 1 196 ? 1.794 37.479 -28.160 1.00 32.00 196 LEU A CA 1
ATOM 1459 C C . LEU A 1 196 ? 0.654 38.389 -27.693 1.00 33.26 196 LEU A C 1
ATOM 1460 O O . LEU A 1 196 ? 0.640 39.584 -28.072 1.00 33.97 196 LEU A O 1
ATOM 1465 N N . PHE A 1 197 ? -0.255 37.892 -26.852 1.00 33.30 197 PHE A N 1
ATOM 1466 C CA . PHE A 1 197 ? -1.397 38.714 -26.368 1.00 34.19 197 PHE A CA 1
ATOM 1467 C C . PHE A 1 197 ? -0.887 39.640 -25.254 1.00 33.97 197 PHE A C 1
ATOM 1468 O O . PHE A 1 197 ? -1.584 40.625 -24.929 1.00 37.22 197 PHE A O 1
ATOM 1476 N N . HIS A 1 198 ? 0.330 39.416 -24.747 1.00 34.52 198 HIS A N 1
ATOM 1477 C CA . HIS A 1 198 ? 1.019 40.396 -23.861 1.00 35.27 198 HIS A CA 1
ATOM 1478 C C . HIS A 1 198 ? 1.999 41.258 -24.671 1.00 35.53 198 HIS A C 1
ATOM 1479 O O . HIS A 1 198 ? 2.570 40.772 -25.637 1.00 31.18 198 HIS A O 1
ATOM 1486 N N . ALA A 1 199 ? 2.250 42.485 -24.223 1.00 33.64 199 ALA A N 1
ATOM 1487 C CA . ALA A 1 199 ? 3.102 43.448 -24.947 1.00 33.97 199 ALA A CA 1
ATOM 1488 C C . ALA A 1 199 ? 4.535 42.918 -24.990 1.00 30.38 199 ALA A C 1
ATOM 1489 O O . ALA A 1 199 ? 5.219 43.242 -25.930 1.00 33.61 199 ALA A O 1
ATOM 1491 N N . ALA A 1 200 ? 4.971 42.124 -24.023 1.00 30.26 200 ALA A N 1
ATOM 1492 C CA . ALA A 1 200 ? 6.403 41.769 -23.879 1.00 32.11 200 ALA A CA 1
ATOM 1493 C C . ALA A 1 200 ? 6.851 40.987 -25.117 1.00 32.16 200 ALA A C 1
ATOM 1494 O O . ALA A 1 200 ? 7.733 41.453 -25.817 1.00 29.78 200 ALA A O 1
ATOM 1496 N N . ALA A 1 201 ? 6.209 39.857 -25.421 1.00 32.47 201 ALA A N 1
ATOM 1497 C CA . ALA A 1 201 ? 6.601 39.011 -26.565 1.00 32.70 201 ALA A CA 1
ATOM 1498 C C . ALA A 1 201 ? 6.318 39.770 -27.868 1.00 28.82 201 ALA A C 1
ATOM 1499 O O . ALA A 1 201 ? 7.122 39.657 -28.779 1.00 26.93 201 ALA A O 1
ATOM 1501 N N . LEU A 1 202 ? 5.213 40.521 -27.954 1.00 28.48 202 LE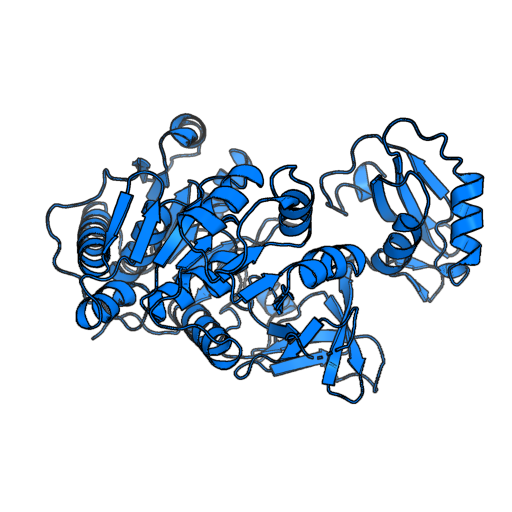U A N 1
ATOM 1502 C CA . LEU A 1 202 ? 4.824 41.226 -29.207 1.00 28.61 202 LEU A CA 1
ATOM 1503 C C . LEU A 1 202 ? 5.823 42.355 -29.472 1.00 27.14 202 LEU A C 1
ATOM 1504 O O . LEU A 1 202 ? 6.355 42.420 -30.584 1.00 31.35 202 LEU A O 1
ATOM 1509 N N . GLY A 1 203 ? 6.051 43.209 -28.487 1.00 29.09 203 GLY A N 1
ATOM 1510 C CA . GLY A 1 203 ? 6.806 44.468 -28.636 1.00 29.71 203 GLY A CA 1
ATOM 1511 C C . GLY A 1 203 ? 8.306 44.284 -28.492 1.00 28.82 203 GLY A C 1
ATOM 1512 O O . GLY A 1 203 ? 9.050 45.007 -29.141 1.00 31.19 203 GLY A O 1
ATOM 1513 N N . MET A 1 204 ? 8.761 43.381 -27.642 1.00 28.83 204 MET A N 1
ATOM 1514 C CA . MET A 1 204 ? 10.209 43.281 -27.346 1.00 29.52 204 MET A CA 1
ATOM 1515 C C . MET A 1 204 ? 10.898 42.316 -28.335 1.00 30.36 204 MET A C 1
ATOM 1516 O O . MET A 1 204 ? 12.098 42.480 -28.576 1.00 31.98 204 MET A O 1
ATOM 1521 N N . VAL A 1 205 ? 10.186 41.312 -28.862 1.00 29.64 205 VAL A N 1
ATOM 1522 C CA . VAL A 1 205 ? 10.800 40.225 -29.676 1.00 31.36 205 VAL A CA 1
ATOM 1523 C C . VAL A 1 205 ? 10.179 40.166 -31.064 1.00 27.46 205 VAL A C 1
ATOM 1524 O O . VAL A 1 205 ? 10.920 40.239 -32.038 1.00 28.01 205 VAL A O 1
ATOM 1528 N N . CYS A 1 206 ? 8.857 40.016 -31.158 1.00 30.15 206 CYS A N 1
ATOM 1529 C CA . CYS A 1 206 ? 8.178 39.685 -32.430 1.00 29.28 206 CYS A CA 1
ATOM 1530 C C . CYS A 1 206 ? 8.277 40.836 -33.447 1.00 30.93 206 CYS A C 1
ATOM 1531 O O . CYS A 1 206 ? 8.765 40.617 -34.535 1.00 30.10 206 CYS A O 1
ATOM 1534 N N . LEU A 1 207 ? 7.735 42.009 -33.140 1.00 27.81 207 LEU A N 1
ATOM 1535 C CA . LEU A 1 207 ? 7.731 43.171 -34.056 1.00 27.93 207 LEU A CA 1
ATOM 1536 C C . LEU A 1 207 ? 9.169 43.590 -34.381 1.00 28.19 207 LEU A C 1
ATOM 1537 O O . LEU A 1 207 ? 9.524 43.747 -35.551 1.00 26.95 207 LEU A O 1
ATOM 1542 N N . PRO A 1 208 ? 10.086 43.782 -33.414 1.00 28.88 208 PRO A N 1
ATOM 1543 C CA . PRO A 1 208 ? 11.455 44.181 -33.767 1.00 27.55 208 PRO A CA 1
ATOM 1544 C C . PRO A 1 208 ? 12.107 43.188 -34.742 1.00 24.86 208 PRO A C 1
ATOM 1545 O O . PRO A 1 208 ? 12.751 43.622 -35.682 1.00 25.10 208 PRO A O 1
ATOM 1549 N N . THR A 1 209 ? 11.901 41.886 -34.545 1.00 26.90 209 THR A N 1
ATOM 1550 C CA . THR A 1 209 ? 12.490 40.860 -35.445 1.00 28.53 209 THR A CA 1
ATOM 1551 C C . THR A 1 209 ? 11.918 41.008 -36.861 1.00 27.11 209 THR A C 1
ATOM 1552 O O . THR A 1 209 ? 12.717 40.967 -37.821 1.00 26.72 209 THR A O 1
ATOM 1556 N N . LEU A 1 210 ? 10.602 41.202 -36.998 1.00 26.63 210 LEU A N 1
ATOM 1557 C CA . LEU A 1 210 ? 9.968 41.397 -38.322 1.00 26.56 210 LEU A CA 1
ATOM 1558 C C . LEU A 1 210 ? 10.496 42.684 -38.972 1.00 27.34 210 LEU A C 1
ATOM 1559 O O . LEU A 1 210 ? 10.843 42.677 -40.188 1.00 23.95 210 LEU A O 1
ATOM 1564 N N . LEU A 1 211 ? 10.552 43.762 -38.206 1.00 27.96 211 LEU A N 1
ATOM 1565 C CA . LEU A 1 211 ? 11.138 45.056 -38.660 1.00 30.79 211 LEU A CA 1
ATOM 1566 C C . LEU A 1 211 ? 12.558 44.806 -39.194 1.00 27.98 211 LEU A C 1
ATOM 1567 O O . LEU A 1 211 ? 12.882 45.310 -40.243 1.00 30.06 211 LEU A O 1
ATOM 1572 N N . LYS A 1 212 ? 13.343 43.947 -38.546 1.00 29.56 212 LYS A N 1
ATOM 1573 C CA . LYS A 1 212 ? 14.762 43.706 -38.925 1.00 30.97 212 LYS A CA 1
ATOM 1574 C C . LYS A 1 212 ? 14.860 42.670 -40.052 1.00 29.03 212 LYS A C 1
ATOM 1575 O O . LYS A 1 212 ? 15.938 42.508 -40.545 1.00 27.50 212 LYS A O 1
ATOM 1581 N N . GLY A 1 213 ? 13.757 42.024 -40.456 1.00 30.01 213 GLY A N 1
ATOM 1582 C CA . GLY A 1 213 ? 13.738 41.048 -41.554 1.00 30.74 213 GLY A CA 1
ATOM 1583 C C . GLY A 1 213 ? 14.245 39.682 -41.105 1.00 30.23 213 GLY A C 1
ATOM 1584 O O . GLY A 1 213 ? 14.645 38.867 -41.984 1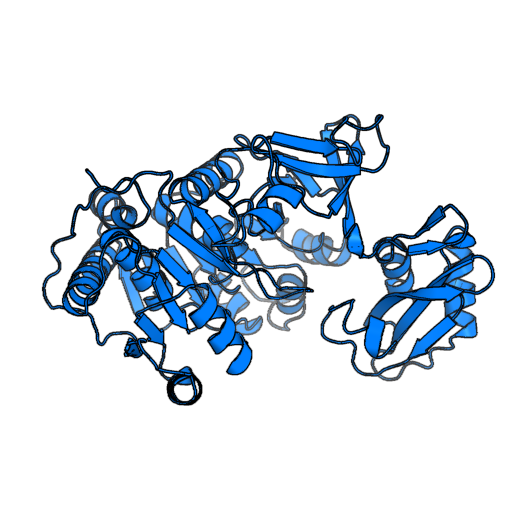.00 34.46 213 GLY A O 1
ATOM 1585 N N . GLY A 1 214 ? 14.157 39.407 -39.812 1.00 26.45 214 GLY A N 1
ATOM 1586 C CA . GLY A 1 214 ? 14.497 38.098 -39.247 1.00 29.98 214 GLY A CA 1
ATOM 1587 C C . GLY A 1 214 ? 13.333 37.124 -39.315 1.00 28.07 214 GLY A C 1
ATOM 1588 O O . GLY A 1 214 ? 12.326 37.410 -40.022 1.00 27.89 214 GLY A O 1
ATOM 1589 N N . THR A 1 215 ? 13.458 36.033 -38.561 1.00 29.87 215 THR A N 1
ATOM 1590 C CA . THR A 1 215 ? 12.490 34.905 -38.535 1.00 29.59 215 THR A CA 1
ATOM 1591 C C . THR A 1 215 ? 11.902 34.855 -37.134 1.00 29.48 215 THR A C 1
ATOM 1592 O O . THR A 1 215 ? 12.683 34.842 -36.185 1.00 32.60 215 THR A O 1
ATOM 1596 N N . VAL A 1 216 ? 10.579 34.872 -37.045 1.00 31.21 216 VAL A N 1
ATOM 1597 C CA . VAL A 1 216 ? 9.803 34.660 -35.800 1.00 31.42 216 VAL A CA 1
ATOM 1598 C C . VAL A 1 216 ? 9.375 33.190 -35.776 1.00 30.73 216 VAL A C 1
ATOM 1599 O O . VAL A 1 216 ? 8.609 32.765 -36.664 1.00 28.66 216 VAL A O 1
ATOM 1603 N N . ILE A 1 217 ? 9.863 32.442 -34.795 1.00 33.07 217 ILE A N 1
ATOM 1604 C CA . ILE A 1 217 ? 9.464 31.020 -34.592 1.00 35.47 217 ILE A CA 1
ATOM 1605 C C . ILE A 1 217 ? 8.380 30.974 -33.510 1.00 31.78 217 ILE A C 1
ATOM 1606 O O . ILE A 1 217 ? 8.695 31.269 -32.386 1.00 32.89 217 ILE A O 1
ATOM 1611 N N . LEU A 1 218 ? 7.151 30.620 -33.847 1.00 31.32 218 LEU A N 1
ATOM 1612 C CA . LEU A 1 218 ? 6.026 30.637 -32.881 1.00 33.81 218 LEU A CA 1
ATOM 1613 C C . LEU A 1 218 ? 5.810 29.227 -32.321 1.00 39.01 218 LEU A C 1
ATOM 1614 O O . LEU A 1 218 ? 5.608 28.316 -33.108 1.00 35.04 218 LEU A O 1
ATOM 1619 N N . HIS A 1 219 ? 5.829 29.098 -31.000 1.00 37.48 219 HIS A N 1
ATOM 1620 C CA . HIS A 1 219 ? 5.317 27.934 -30.240 1.00 38.29 219 HIS A CA 1
ATOM 1621 C C . HIS A 1 219 ? 3.949 28.322 -29.688 1.00 38.30 219 HIS A C 1
ATOM 1622 O O . HIS A 1 219 ? 3.849 29.394 -29.065 1.00 43.16 219 HIS A O 1
ATOM 1629 N N . SER A 1 220 ? 2.933 27.525 -29.989 1.00 34.64 220 SER A N 1
ATOM 1630 C CA . SER A 1 220 ? 1.546 27.716 -29.503 1.00 32.44 220 SER A CA 1
ATOM 1631 C C . SER A 1 220 ? 1.456 27.568 -27.993 1.00 33.09 220 SER A C 1
ATOM 1632 O O . SER A 1 220 ? 0.594 28.236 -27.404 1.00 35.35 220 SER A O 1
ATOM 1635 N N . ALA A 1 221 ? 2.368 26.799 -27.395 1.00 34.05 221 ALA A N 1
ATOM 1636 C CA . ALA A 1 221 ? 2.416 26.451 -25.958 1.00 38.30 221 ALA A CA 1
ATOM 1637 C C . ALA A 1 221 ? 3.874 26.490 -25.510 1.00 36.02 221 ALA A C 1
ATOM 1638 O O . ALA A 1 221 ? 4.748 26.368 -26.378 1.00 36.42 221 ALA A O 1
ATOM 1640 N N . PHE A 1 222 ? 4.124 26.710 -24.220 1.00 37.61 222 PHE A N 1
ATOM 1641 C CA . PHE A 1 222 ? 5.489 26.750 -23.655 1.00 41.89 222 PHE A CA 1
ATOM 1642 C C . PHE A 1 222 ? 5.794 25.364 -23.108 1.00 47.67 222 PHE A C 1
ATOM 1643 O O . PHE A 1 222 ? 5.113 24.922 -22.188 1.00 45.23 222 PHE A O 1
ATOM 1651 N N . ASP A 1 223 ? 6.769 24.701 -23.711 1.00 49.41 223 ASP A N 1
ATOM 1652 C CA . ASP A 1 223 ? 7.220 23.356 -23.297 1.00 49.81 223 ASP A CA 1
ATOM 1653 C C . ASP A 1 223 ? 8.737 23.428 -23.222 1.00 48.27 223 ASP A C 1
ATOM 1654 O O . ASP A 1 223 ? 9.383 23.624 -24.247 1.00 40.69 223 ASP A O 1
ATOM 1659 N N . PRO A 1 224 ? 9.341 23.283 -22.020 1.00 45.99 224 PRO A N 1
ATOM 1660 C CA . PRO A 1 224 ? 10.772 23.524 -21.873 1.00 45.13 224 PRO A CA 1
ATOM 1661 C C . PRO A 1 224 ? 11.542 22.564 -22.782 1.00 40.41 224 PRO A C 1
ATOM 1662 O O . PRO A 1 224 ? 12.577 22.962 -23.290 1.00 45.46 224 PRO A O 1
ATOM 1666 N N . GLY A 1 225 ? 11.059 21.323 -22.928 1.00 44.00 225 GLY A N 1
ATOM 1667 C CA . GLY A 1 225 ? 11.730 20.307 -23.763 1.00 42.20 225 GLY A CA 1
ATOM 1668 C C . GLY A 1 225 ? 11.801 20.759 -25.219 1.00 43.56 225 GLY A C 1
ATOM 1669 O O . GLY A 1 225 ? 12.913 20.766 -25.796 1.00 42.24 225 GLY A O 1
ATOM 1670 N N . ALA A 1 226 ? 10.641 21.118 -25.786 1.00 39.81 226 ALA A N 1
ATOM 1671 C CA . ALA A 1 226 ? 10.459 21.618 -27.166 1.00 36.74 226 ALA A CA 1
ATOM 1672 C C . ALA A 1 226 ? 11.268 22.909 -27.378 1.00 37.43 226 ALA A C 1
ATOM 1673 O O . ALA A 1 226 ? 11.804 23.085 -28.469 1.00 39.99 226 ALA A O 1
ATOM 1675 N N . VAL A 1 227 ? 11.379 23.783 -26.372 1.00 38.86 227 VAL A N 1
ATOM 1676 C CA . VAL A 1 227 ? 12.178 25.039 -26.485 1.00 38.87 227 VAL A CA 1
ATOM 1677 C C . VAL A 1 227 ? 13.664 24.697 -26.660 1.00 37.71 227 VAL A C 1
ATOM 1678 O O . VAL A 1 227 ? 14.287 25.261 -27.544 1.00 43.02 227 VAL A O 1
ATOM 1682 N N . LEU A 1 228 ? 14.213 23.800 -25.841 1.00 40.79 228 LEU A N 1
ATOM 1683 C CA . LEU A 1 228 ? 15.631 23.345 -25.946 1.00 40.22 228 LEU A CA 1
ATOM 1684 C C . LEU A 1 228 ? 15.890 22.732 -27.318 1.00 39.21 228 LEU A C 1
ATOM 1685 O O . LEU A 1 228 ? 16.928 23.100 -27.946 1.00 37.50 228 LEU A O 1
ATOM 1690 N N . SER A 1 229 ? 14.998 21.855 -27.786 1.00 40.06 229 SER A N 1
ATOM 1691 C CA . SER A 1 229 ? 15.105 21.206 -29.124 1.00 40.46 229 SER A CA 1
ATOM 1692 C C . SER A 1 229 ? 15.143 22.294 -30.207 1.00 38.49 229 SER A C 1
ATOM 1693 O O . SER A 1 229 ? 16.050 22.257 -31.069 1.00 37.29 229 SER A O 1
ATOM 1696 N N . ALA A 1 230 ? 14.186 23.226 -30.156 1.00 36.81 230 ALA A N 1
ATOM 1697 C CA . ALA A 1 230 ? 14.078 24.361 -31.100 1.00 38.31 230 ALA A CA 1
ATOM 1698 C C . ALA A 1 230 ? 15.394 25.149 -31.091 1.00 38.71 230 ALA A C 1
ATOM 1699 O O . ALA A 1 230 ? 15.955 25.436 -32.176 1.00 38.96 230 ALA A O 1
ATOM 1701 N N . VAL A 1 231 ? 15.918 25.472 -29.908 1.00 40.34 231 VAL A N 1
ATOM 1702 C CA . VAL A 1 231 ? 17.148 26.315 -29.857 1.00 41.41 231 VAL A CA 1
ATOM 1703 C C . VAL A 1 231 ? 18.227 25.683 -30.749 1.00 41.56 231 VAL A C 1
ATOM 1704 O O . VAL A 1 231 ? 18.880 26.435 -31.510 1.00 37.47 231 VAL A O 1
ATOM 1708 N N . GLU A 1 232 ? 18.418 24.359 -30.649 1.00 44.61 232 GLU A N 1
ATOM 1709 C CA . GLU A 1 232 ? 19.587 23.660 -31.264 1.00 45.07 232 GLU A CA 1
ATOM 1710 C C . GLU A 1 232 ? 19.260 23.228 -32.711 1.00 39.07 232 GLU A C 1
ATOM 1711 O O . GLU A 1 232 ? 20.111 23.453 -33.576 1.00 38.47 232 GLU A O 1
ATOM 1717 N N . GLN A 1 233 ? 18.074 22.688 -32.996 1.00 42.24 233 GLN A N 1
ATOM 1718 C CA . GLN A 1 233 ? 17.652 22.366 -34.395 1.00 43.77 233 GLN A CA 1
ATOM 1719 C C . GLN A 1 233 ? 17.470 23.643 -35.230 1.00 41.88 233 GLN A C 1
ATOM 1720 O O . GLN A 1 233 ? 17.918 23.631 -36.369 1.00 40.89 233 GLN A O 1
ATOM 1726 N N . GLU A 1 234 ? 16.794 24.683 -34.719 1.00 44.24 234 GLU A N 1
ATOM 1727 C CA . GLU A 1 234 ? 16.500 25.928 -35.491 1.00 41.58 234 GLU A CA 1
ATOM 1728 C C . GLU A 1 234 ? 17.627 26.965 -35.378 1.00 38.35 234 GLU A C 1
ATOM 1729 O O . GLU A 1 234 ? 17.552 27.976 -36.077 1.00 42.01 234 GLU A O 1
ATOM 1735 N N . ARG A 1 235 ? 18.604 26.776 -34.494 1.00 39.98 235 ARG A N 1
ATOM 1736 C CA . ARG A 1 235 ? 19.686 27.761 -34.195 1.00 39.43 235 ARG A CA 1
ATOM 1737 C C . ARG A 1 235 ? 19.083 29.103 -33.718 1.00 39.44 235 ARG A C 1
ATOM 1738 O O . ARG A 1 235 ? 19.502 30.156 -34.217 1.00 33.97 235 ARG A O 1
ATOM 1746 N N . VAL A 1 236 ? 18.179 29.072 -32.735 1.00 38.72 236 VAL A N 1
ATOM 1747 C CA . VAL A 1 236 ? 17.527 30.284 -32.166 1.00 36.58 236 VAL A CA 1
ATOM 1748 C C . VAL A 1 236 ? 18.615 31.264 -31.705 1.00 36.77 236 VAL A C 1
ATOM 1749 O O . VAL A 1 236 ? 19.598 30.811 -31.102 1.00 35.77 236 VAL A O 1
ATOM 1753 N N . THR A 1 237 ? 18.495 32.547 -32.046 1.00 31.79 237 THR A N 1
ATOM 1754 C CA . THR A 1 237 ? 19.493 33.585 -31.648 1.00 34.18 237 THR A CA 1
ATOM 1755 C C . THR A 1 237 ? 18.927 34.427 -30.506 1.00 33.16 237 THR A C 1
ATOM 1756 O O . THR A 1 237 ? 19.708 34.969 -29.740 1.00 34.33 237 THR A O 1
ATOM 1760 N N . LEU A 1 238 ? 17.608 34.503 -30.392 1.00 33.26 238 LEU A N 1
ATOM 1761 C CA . LEU A 1 238 ? 16.910 35.511 -29.573 1.00 35.84 238 LEU A CA 1
ATOM 1762 C C . LEU A 1 238 ? 15.733 34.832 -28.898 1.00 37.48 238 LEU A C 1
ATOM 1763 O O . LEU A 1 238 ? 14.929 34.223 -29.617 1.00 35.51 238 LEU A O 1
ATOM 1768 N N . VAL A 1 239 ? 15.600 34.981 -27.590 1.00 35.57 239 VAL A N 1
ATOM 1769 C CA . VAL A 1 239 ? 14.445 34.398 -26.864 1.00 40.12 239 VAL A CA 1
ATOM 1770 C C . VAL A 1 239 ? 13.940 35.456 -25.904 1.00 37.63 239 VAL A C 1
ATOM 1771 O O . VAL A 1 239 ? 14.807 36.259 -25.423 1.00 37.31 239 VAL A O 1
ATOM 1775 N N . PHE A 1 240 ? 12.633 35.424 -25.636 1.00 34.84 240 PHE A N 1
ATOM 1776 C CA . PHE A 1 240 ? 11.973 36.151 -24.525 1.00 37.18 240 PHE A CA 1
ATOM 1777 C C . PHE A 1 240 ? 11.340 35.146 -23.569 1.00 35.59 240 PHE A C 1
ATOM 1778 O O . PHE A 1 240 ? 10.661 34.233 -24.019 1.00 38.21 240 PHE A O 1
ATOM 1786 N N . GLY A 1 241 ? 11.561 35.342 -22.270 1.00 40.78 241 GLY A N 1
ATOM 1787 C CA . GLY A 1 241 ? 10.773 34.692 -21.206 1.00 40.28 241 GLY A CA 1
ATOM 1788 C C . GLY A 1 241 ? 10.759 35.507 -19.924 1.00 39.60 241 GLY A C 1
ATOM 1789 O O . GLY A 1 241 ? 11.422 36.560 -19.853 1.00 41.56 241 GLY A O 1
ATOM 1790 N N . VAL A 1 242 ? 9.996 35.028 -18.953 1.00 41.75 242 VAL A N 1
ATOM 1791 C CA . VAL A 1 242 ? 10.067 35.440 -17.524 1.00 43.00 242 VAL A CA 1
ATOM 1792 C C . VAL A 1 242 ? 10.888 34.376 -16.796 1.00 46.37 242 VAL A C 1
ATOM 1793 O O . VAL A 1 242 ? 11.077 33.278 -17.315 1.00 41.00 242 VAL A O 1
ATOM 1797 N N . PRO A 1 243 ? 11.451 34.676 -15.603 1.00 47.17 243 PRO A N 1
ATOM 1798 C CA . PRO A 1 243 ? 12.367 33.748 -14.944 1.00 47.10 243 PRO A CA 1
ATOM 1799 C C . PRO A 1 243 ? 11.802 32.332 -14.749 1.00 45.21 243 PRO A C 1
ATOM 1800 O O . PRO A 1 243 ? 12.573 31.417 -14.874 1.00 46.76 243 PRO A O 1
ATOM 1804 N N . THR A 1 244 ? 10.506 32.190 -14.460 1.00 42.69 244 THR A N 1
ATOM 1805 C CA . THR A 1 244 ? 9.816 30.877 -14.345 1.00 46.12 244 THR A CA 1
ATOM 1806 C C . THR A 1 244 ? 10.070 30.031 -15.606 1.00 47.84 244 THR A C 1
ATOM 1807 O O . THR A 1 244 ? 10.373 28.835 -15.465 1.00 54.55 244 THR A O 1
ATOM 1811 N N . MET A 1 245 ? 10.002 30.623 -16.804 1.00 49.29 245 MET A N 1
ATOM 1812 C CA . MET A 1 245 ? 10.249 29.905 -18.084 1.00 46.72 245 MET A CA 1
ATOM 1813 C C . MET A 1 245 ? 11.726 29.492 -18.162 1.00 42.43 245 MET A C 1
ATOM 1814 O O . MET A 1 245 ? 12.004 28.302 -18.455 1.00 41.48 245 MET A O 1
ATOM 1819 N N . TYR A 1 246 ? 12.658 30.423 -17.969 1.00 39.69 246 TYR A N 1
ATOM 1820 C CA . TYR A 1 246 ? 14.114 30.133 -18.069 1.00 39.40 246 TYR A CA 1
ATOM 1821 C C . TYR A 1 246 ? 14.498 29.088 -17.009 1.00 45.44 246 TYR A C 1
ATOM 1822 O O . TYR A 1 246 ? 15.390 28.229 -17.282 1.00 39.92 246 TYR A O 1
ATOM 1831 N N . GLN A 1 247 ? 13.843 29.159 -15.836 1.00 48.40 247 GLN A N 1
ATOM 1832 C CA . GLN A 1 247 ? 13.940 28.154 -14.744 1.00 52.10 247 GLN A CA 1
ATOM 1833 C C . GLN A 1 247 ? 13.503 26.777 -15.271 1.00 49.46 247 GLN A C 1
ATOM 1834 O O . GLN A 1 247 ? 14.332 25.851 -15.168 1.00 52.12 247 GLN A O 1
ATOM 1840 N N . ALA A 1 248 ? 12.276 26.623 -15.798 1.00 42.76 248 ALA A N 1
ATOM 1841 C CA . ALA A 1 248 ? 11.771 25.322 -16.312 1.00 45.83 248 ALA A CA 1
ATOM 1842 C C . ALA A 1 248 ? 12.693 24.807 -17.430 1.00 49.42 248 ALA A C 1
ATOM 1843 O O . ALA A 1 248 ? 13.046 23.615 -17.392 1.00 52.01 248 ALA A O 1
ATOM 1845 N N . ILE A 1 249 ? 13.150 25.675 -18.343 1.00 50.18 249 ILE A N 1
ATOM 1846 C CA . ILE A 1 249 ? 14.119 25.295 -19.422 1.00 49.65 249 ILE A CA 1
ATOM 1847 C C . ILE A 1 249 ? 15.379 24.687 -18.780 1.00 48.94 249 ILE A C 1
ATOM 1848 O O . ILE A 1 249 ? 15.847 23.630 -19.247 1.00 46.18 249 ILE A O 1
ATOM 1853 N N . ALA A 1 250 ? 15.932 25.352 -17.766 1.00 51.15 250 ALA A N 1
ATOM 1854 C CA . ALA A 1 250 ? 17.233 25.018 -17.143 1.00 51.90 250 ALA A CA 1
ATOM 1855 C C . ALA A 1 250 ? 17.085 23.807 -16.209 1.00 51.52 250 ALA A C 1
ATOM 1856 O O . ALA A 1 250 ? 18.119 23.158 -15.909 1.00 48.29 250 ALA A O 1
ATOM 1858 N N . ALA A 1 251 ? 15.855 23.500 -15.799 1.00 52.49 251 ALA A N 1
ATOM 1859 C CA . ALA A 1 251 ? 15.505 22.342 -14.936 1.00 57.07 251 ALA A CA 1
ATOM 1860 C C . ALA A 1 251 ? 15.278 21.094 -15.791 1.00 51.38 251 ALA A C 1
ATOM 1861 O O . ALA A 1 251 ? 15.290 20.011 -15.208 1.00 53.18 251 ALA A O 1
ATOM 1863 N N . HIS A 1 252 ? 15.030 21.223 -17.099 1.00 50.58 252 HIS A N 1
ATOM 1864 C CA . HIS A 1 252 ? 14.685 20.059 -17.966 1.00 49.47 252 HIS A CA 1
ATOM 1865 C C . HIS A 1 252 ? 15.909 19.151 -18.143 1.00 50.28 252 HIS A C 1
ATOM 1866 O O . HIS A 1 252 ? 17.036 19.640 -18.226 1.00 44.70 252 HIS A O 1
ATOM 1873 N N . PRO A 1 253 ? 15.748 17.800 -18.170 1.00 49.40 253 PRO A N 1
ATOM 1874 C CA . PRO A 1 253 ? 16.899 16.888 -18.273 1.00 47.85 253 PRO A CA 1
ATOM 1875 C C . PRO A 1 253 ? 17.786 17.069 -19.515 1.00 46.07 253 PRO A C 1
ATOM 1876 O O . PRO A 1 253 ? 18.937 16.693 -19.468 1.00 50.39 253 PRO A O 1
ATOM 1880 N N . ARG A 1 254 ? 17.245 17.654 -20.590 1.00 53.00 254 ARG A N 1
ATOM 1881 C CA . ARG A 1 254 ? 17.962 17.884 -21.876 1.00 49.30 254 ARG A CA 1
ATOM 1882 C C . ARG A 1 254 ? 18.817 19.149 -21.802 1.00 40.80 254 ARG A C 1
ATOM 1883 O O . ARG A 1 254 ? 19.658 19.322 -22.678 1.00 44.05 254 ARG A O 1
ATOM 1891 N N . TRP A 1 255 ? 18.637 19.998 -20.795 1.00 43.25 255 TRP A N 1
ATOM 1892 C CA . TRP A 1 255 ? 19.475 21.217 -20.600 1.00 43.55 255 TRP A CA 1
ATOM 1893 C C . TRP A 1 255 ? 20.970 20.905 -20.799 1.00 46.15 255 TRP A C 1
ATOM 1894 O O . TRP A 1 255 ? 21.640 21.633 -21.582 1.00 40.99 255 TRP A O 1
ATOM 1905 N N . ARG A 1 256 ? 21.480 19.863 -20.129 1.00 46.20 256 ARG A N 1
ATOM 1906 C CA . ARG A 1 256 ? 22.933 19.584 -20.004 1.00 47.28 256 ARG A CA 1
ATOM 1907 C C . ARG A 1 256 ? 23.493 19.393 -21.416 1.00 44.69 256 ARG A C 1
ATOM 1908 O O . ARG A 1 256 ? 24.557 19.959 -21.716 1.00 44.81 256 ARG A O 1
ATOM 1916 N N . SER A 1 257 ? 22.765 18.679 -22.274 1.00 43.79 257 SER A N 1
ATOM 1917 C CA . SER A 1 257 ? 23.267 18.153 -23.571 1.00 41.54 257 SER A CA 1
ATOM 1918 C C . SER A 1 257 ? 22.742 18.962 -24.760 1.00 43.06 257 SER A C 1
ATOM 1919 O O . SER A 1 257 ? 23.073 18.572 -25.912 1.00 39.14 257 SER A O 1
ATOM 1922 N N . THR A 1 258 ? 21.945 20.017 -24.531 1.00 43.47 258 THR A N 1
ATOM 1923 C CA . THR A 1 258 ? 21.428 20.880 -25.626 1.00 40.69 258 THR A CA 1
ATOM 1924 C C . THR A 1 258 ? 22.561 21.793 -26.123 1.00 39.24 258 THR A C 1
ATOM 1925 O O . THR A 1 258 ? 23.301 22.313 -25.276 1.00 39.67 258 THR A O 1
ATOM 1929 N N . ASP A 1 259 ? 22.709 21.956 -27.446 1.00 44.57 259 ASP A N 1
ATOM 1930 C CA . ASP A 1 259 ? 23.619 22.983 -28.037 1.00 46.81 259 ASP A CA 1
ATOM 1931 C C . ASP A 1 259 ? 22.946 24.350 -27.893 1.00 45.29 259 ASP A C 1
ATOM 1932 O O . ASP A 1 259 ? 21.920 24.567 -28.550 1.00 43.31 259 ASP A O 1
ATOM 1937 N N . LEU A 1 260 ? 23.494 25.211 -27.042 1.00 46.66 260 LEU A N 1
ATOM 1938 C CA . LEU A 1 260 ? 22.958 26.571 -26.769 1.00 47.78 260 LEU A CA 1
ATOM 1939 C C . LEU A 1 260 ? 23.839 27.644 -27.438 1.00 47.03 260 LEU A C 1
ATOM 1940 O O . LEU A 1 260 ? 23.598 28.835 -27.189 1.00 45.32 260 LEU A O 1
ATOM 1945 N N . SER A 1 261 ? 24.819 27.246 -28.264 1.00 47.81 261 SER A N 1
ATOM 1946 C CA . SER A 1 261 ? 25.854 28.135 -28.871 1.00 45.51 261 SER A CA 1
ATOM 1947 C C . SER A 1 261 ? 25.219 29.158 -29.835 1.00 43.13 261 SER A C 1
ATOM 1948 O O . SER A 1 261 ? 25.860 30.192 -30.063 1.00 45.79 261 SER A O 1
ATOM 1951 N N . SER A 1 262 ? 24.036 28.880 -30.407 1.00 38.41 262 SER A N 1
ATOM 1952 C CA . SER A 1 262 ? 23.312 29.780 -31.356 1.00 38.73 262 SER A CA 1
ATOM 1953 C C . SER A 1 262 ? 22.840 31.072 -30.668 1.00 42.04 262 SER A C 1
ATOM 1954 O O . SER A 1 262 ? 22.662 32.097 -31.373 1.00 40.42 262 SER A O 1
ATOM 1957 N N . LEU A 1 263 ? 22.559 31.003 -29.368 1.00 41.37 263 LEU A N 1
ATOM 1958 C CA . LEU A 1 263 ? 21.850 32.068 -28.617 1.00 41.99 263 LEU A CA 1
ATOM 1959 C C . LEU A 1 263 ? 22.743 33.307 -28.522 1.00 41.44 263 LEU A C 1
ATOM 1960 O O . LEU A 1 263 ? 23.914 33.158 -28.153 1.00 41.89 263 LEU A O 1
ATOM 1965 N N . ARG A 1 264 ? 22.226 34.471 -28.912 1.00 34.91 264 ARG A N 1
ATOM 1966 C CA . ARG A 1 264 ? 22.953 35.757 -28.768 1.00 39.21 264 ARG A CA 1
ATOM 1967 C C . ARG A 1 264 ? 22.318 36.586 -27.672 1.00 39.21 264 ARG A C 1
ATOM 1968 O O . ARG A 1 264 ? 23.052 37.271 -26.981 1.00 41.62 264 ARG A O 1
ATOM 1976 N N . THR A 1 265 ? 20.986 36.590 -27.604 1.00 40.00 265 THR A N 1
ATOM 1977 C CA . THR A 1 265 ? 20.221 37.519 -26.750 1.00 37.09 265 THR A CA 1
ATOM 1978 C C . THR A 1 265 ? 19.123 36.745 -26.028 1.00 37.21 265 THR A C 1
ATOM 1979 O O . THR A 1 265 ? 18.211 36.224 -26.692 1.00 37.09 265 THR A O 1
ATOM 1983 N N . LEU A 1 266 ? 19.211 36.724 -24.706 1.00 36.20 266 LEU A N 1
ATOM 1984 C CA . LEU A 1 266 ? 18.135 36.278 -23.804 1.00 39.45 266 LEU A CA 1
ATOM 1985 C C . LEU A 1 266 ? 17.542 37.517 -23.130 1.00 41.54 266 LEU A C 1
ATOM 1986 O O . LEU A 1 266 ? 18.216 38.120 -22.260 1.00 40.98 266 LEU A O 1
ATOM 1991 N N . LEU A 1 267 ? 16.358 37.931 -23.579 1.00 42.52 267 LEU A N 1
ATOM 1992 C CA . LEU A 1 267 ? 15.573 38.992 -22.909 1.00 36.56 267 LEU A CA 1
ATOM 1993 C C . LEU A 1 267 ? 14.784 38.328 -21.788 1.00 38.47 267 LEU A C 1
ATOM 1994 O O . LEU A 1 267 ? 14.099 37.286 -22.051 1.00 33.99 267 LEU A O 1
ATOM 1999 N N . CYS A 1 268 ? 14.862 38.906 -20.589 1.00 39.09 268 CYS A N 1
ATOM 2000 C CA . CYS A 1 268 ? 14.090 38.449 -19.420 1.00 42.57 268 CYS A CA 1
ATOM 2001 C C . CYS A 1 268 ? 13.209 39.593 -18.922 1.00 43.77 268 CYS A C 1
ATOM 2002 O O . CYS A 1 268 ? 13.761 40.651 -18.573 1.00 43.15 268 CYS A O 1
ATOM 2005 N N . GLY A 1 269 ? 11.897 39.377 -18.916 1.00 43.52 269 GLY A N 1
ATOM 2006 C CA . GLY A 1 269 ? 10.904 40.331 -18.386 1.00 48.54 269 GLY A CA 1
ATOM 2007 C C . GLY A 1 269 ? 10.424 39.884 -17.024 1.00 50.79 269 GLY A C 1
ATOM 2008 O O . GLY A 1 269 ? 10.990 38.898 -16.519 1.00 54.34 269 GLY A O 1
ATOM 2009 N N . GLY A 1 270 ? 9.424 40.565 -16.453 1.00 55.06 270 GLY A N 1
ATOM 2010 C CA . GLY A 1 270 ? 8.833 40.223 -15.139 1.00 59.02 270 GLY A CA 1
ATOM 2011 C C . GLY A 1 270 ? 9.841 40.343 -14.009 1.00 60.83 270 GLY A C 1
ATOM 2012 O O . GLY A 1 270 ? 10.726 41.221 -14.088 1.00 63.77 270 GLY A O 1
ATOM 2013 N N . ALA A 1 271 ? 9.705 39.500 -12.985 1.00 68.36 271 ALA A N 1
ATOM 2014 C CA . ALA A 1 271 ? 10.566 39.461 -11.776 1.00 73.66 271 ALA A CA 1
ATOM 2015 C C . ALA A 1 271 ? 12.031 39.625 -12.181 1.00 72.51 271 ALA A C 1
ATOM 2016 O O . ALA A 1 271 ? 12.386 39.328 -13.315 1.00 73.10 271 ALA A O 1
ATOM 2018 N N . PRO A 1 272 ? 12.928 40.150 -11.315 1.00 71.84 272 PRO A N 1
ATOM 2019 C CA . PRO A 1 272 ? 14.368 40.053 -11.560 1.00 70.03 272 PRO A CA 1
ATOM 2020 C C . PRO A 1 272 ? 14.853 38.595 -11.493 1.00 70.99 272 PRO A C 1
ATOM 2021 O O . PRO A 1 272 ? 14.181 37.769 -10.907 1.00 64.93 272 PRO A O 1
ATOM 2025 N N . VAL A 1 273 ? 16.010 38.310 -12.088 1.00 69.96 273 VAL A N 1
ATOM 2026 C CA . VAL A 1 273 ? 16.565 36.926 -12.174 1.00 71.05 273 VAL A CA 1
ATOM 2027 C C . VAL A 1 273 ? 17.261 36.601 -10.854 1.00 61.66 273 VAL A C 1
ATOM 2028 O O . VAL A 1 273 ? 18.201 37.304 -10.471 1.00 55.58 273 VAL A O 1
ATOM 2032 N N . PRO A 1 274 ? 16.834 35.527 -10.139 1.00 59.08 274 PRO A N 1
ATOM 2033 C CA . PRO A 1 274 ? 17.569 35.012 -8.984 1.00 58.34 274 PRO A CA 1
ATOM 2034 C C . PRO A 1 274 ? 19.003 34.652 -9.388 1.00 61.90 274 PRO A C 1
ATOM 2035 O O . PRO A 1 274 ? 19.164 34.103 -10.473 1.00 61.05 274 PRO A O 1
ATOM 2039 N N . ALA A 1 275 ? 19.976 34.934 -8.510 1.00 68.47 275 ALA A N 1
ATOM 2040 C CA . ALA A 1 275 ? 21.437 34.815 -8.756 1.00 68.41 275 ALA A CA 1
ATOM 2041 C C . ALA A 1 275 ? 21.823 33.354 -9.028 1.00 61.17 275 ALA A C 1
ATOM 2042 O O . ALA A 1 275 ? 22.884 33.133 -9.639 1.00 61.85 275 ALA A O 1
ATOM 2044 N N . ASP A 1 276 ? 21.009 32.401 -8.570 1.00 61.95 276 ASP A N 1
ATOM 2045 C CA . ASP A 1 276 ? 21.170 30.944 -8.847 1.00 69.26 276 ASP A CA 1
ATOM 2046 C C . ASP A 1 276 ? 20.866 30.670 -10.333 1.00 67.67 276 ASP A C 1
ATOM 2047 O O . ASP A 1 276 ? 21.686 30.002 -11.010 1.00 61.85 276 ASP A O 1
ATOM 2052 N N . LEU A 1 277 ? 19.734 31.178 -10.829 1.00 61.75 277 LEU A N 1
ATOM 2053 C CA . LEU A 1 277 ? 19.325 31.075 -12.256 1.00 59.49 277 LEU A CA 1
ATOM 2054 C C . LEU A 1 277 ? 20.383 31.747 -13.147 1.00 52.99 277 LEU A C 1
ATOM 2055 O O . LEU A 1 277 ? 20.868 31.087 -14.099 1.00 51.39 277 LEU A O 1
ATOM 2060 N N . ALA A 1 278 ? 20.766 32.995 -12.855 1.00 48.93 278 ALA A N 1
ATOM 2061 C CA . ALA A 1 278 ? 21.833 33.704 -13.609 1.00 51.20 278 ALA A CA 1
ATOM 2062 C C . ALA A 1 278 ? 23.136 32.889 -13.566 1.00 46.61 278 ALA A C 1
ATOM 2063 O O . ALA A 1 278 ? 23.841 32.883 -14.572 1.00 49.59 278 ALA A O 1
ATOM 2065 N N . GLY A 1 279 ? 23.439 32.206 -12.460 1.00 47.96 279 GLY A N 1
ATOM 2066 C CA . GLY A 1 279 ? 24.635 31.344 -12.358 1.00 49.13 279 GLY A CA 1
ATOM 2067 C C . GLY A 1 279 ? 24.535 30.135 -13.278 1.00 43.79 279 GLY A C 1
ATOM 2068 O O . GLY A 1 279 ? 25.500 29.883 -14.026 1.00 50.23 279 GLY A O 1
ATOM 2069 N N . ARG A 1 280 ? 23.404 29.420 -13.241 1.00 46.18 280 ARG A N 1
ATOM 2070 C CA . ARG A 1 280 ? 23.118 28.263 -14.140 1.00 53.02 280 ARG A CA 1
ATOM 2071 C C . ARG A 1 280 ? 23.321 28.702 -15.603 1.00 47.83 280 ARG A C 1
ATOM 2072 O O . ARG A 1 280 ? 24.012 27.969 -16.352 1.00 43.95 280 ARG A O 1
ATOM 2080 N N . TYR A 1 281 ? 22.785 29.863 -16.003 1.00 44.47 281 TYR A N 1
ATOM 2081 C CA . TYR A 1 281 ? 22.914 30.385 -17.394 1.00 48.16 281 TYR A CA 1
ATOM 2082 C C . TYR A 1 281 ? 24.362 30.832 -17.631 1.00 46.69 281 TYR A C 1
ATOM 2083 O O . TYR A 1 281 ? 24.930 30.491 -18.708 1.00 45.09 281 TYR A O 1
ATOM 2092 N N . LEU A 1 282 ? 24.982 31.540 -16.685 1.00 47.97 282 LEU A N 1
ATOM 2093 C CA . LEU A 1 282 ? 26.372 32.043 -16.900 1.00 53.75 282 LEU A CA 1
ATOM 2094 C C . LEU A 1 282 ? 27.314 30.841 -17.089 1.00 53.00 282 LEU A C 1
ATOM 2095 O O . LEU A 1 282 ? 28.288 30.972 -17.864 1.00 54.61 282 LEU A O 1
ATOM 2100 N N . ASP A 1 283 ? 26.993 29.687 -16.487 1.00 53.28 283 ASP A N 1
ATOM 2101 C CA . ASP A 1 283 ? 27.761 28.419 -16.665 1.00 56.90 283 ASP A CA 1
ATOM 2102 C C . ASP A 1 283 ? 27.837 28.027 -18.148 1.00 56.65 283 ASP A C 1
ATOM 2103 O O . ASP A 1 283 ? 28.846 27.393 -18.536 1.00 52.91 283 ASP A O 1
ATOM 2108 N N . ARG A 1 284 ? 26.855 28.404 -18.975 1.00 49.70 284 ARG A N 1
ATOM 2109 C CA . ARG A 1 284 ? 26.858 28.037 -20.417 1.00 46.30 284 ARG A CA 1
ATOM 2110 C C . ARG A 1 284 ? 27.069 29.290 -21.275 1.00 47.46 284 ARG A C 1
ATOM 2111 O O . ARG A 1 284 ? 26.509 29.331 -22.373 1.00 54.78 284 ARG A O 1
ATOM 2119 N N . GLY A 1 285 ? 27.827 30.284 -20.799 1.00 44.72 285 GLY A N 1
ATOM 2120 C CA . GLY A 1 285 ? 28.150 31.494 -21.580 1.00 41.78 285 GLY A CA 1
ATOM 2121 C C . GLY A 1 285 ? 26.955 32.426 -21.803 1.00 45.97 285 GLY A C 1
ATOM 2122 O O . GLY A 1 285 ? 27.087 33.331 -22.668 1.00 43.81 285 GLY A O 1
ATOM 2123 N N . LEU A 1 286 ? 25.847 32.271 -21.056 1.00 44.15 286 LEU A N 1
ATOM 2124 C CA . LEU A 1 286 ? 24.550 32.990 -21.319 1.00 44.84 286 LEU A CA 1
ATOM 2125 C C . LEU A 1 286 ? 24.283 34.016 -20.207 1.00 48.51 286 LEU A C 1
ATOM 2126 O O . LEU A 1 286 ? 24.404 33.660 -19.030 1.00 46.49 286 LEU A O 1
ATOM 2131 N N . ALA A 1 287 ? 23.910 35.244 -20.565 1.00 45.93 287 ALA A N 1
ATOM 2132 C CA . ALA A 1 287 ? 23.530 36.293 -19.594 1.00 45.91 287 ALA A CA 1
ATOM 2133 C C . ALA A 1 287 ? 22.228 36.925 -20.069 1.00 46.97 287 ALA A C 1
ATOM 2134 O O . ALA A 1 287 ? 21.981 36.930 -21.282 1.00 50.46 287 ALA A O 1
ATOM 2136 N N . PHE A 1 288 ? 21.416 37.405 -19.136 1.00 44.33 288 PHE A N 1
ATOM 2137 C CA . PHE A 1 288 ? 20.071 37.948 -19.428 1.00 49.23 288 PHE A CA 1
ATOM 2138 C C . PHE A 1 288 ? 20.145 39.448 -19.649 1.00 47.10 288 PHE A C 1
ATOM 2139 O O . PHE A 1 288 ? 20.810 40.130 -18.863 1.00 51.37 288 PHE A O 1
ATOM 2147 N N . VAL A 1 289 ? 19.463 39.920 -20.692 1.00 47.77 289 VAL A N 1
ATOM 2148 C CA . VAL A 1 289 ? 19.022 41.336 -20.831 1.00 45.34 289 VAL A CA 1
ATOM 2149 C C . VAL A 1 289 ? 17.699 41.476 -20.063 1.00 41.61 289 VAL A C 1
ATOM 2150 O O . VAL A 1 289 ? 16.677 40.896 -20.466 1.00 40.47 289 VAL A O 1
ATOM 2154 N N . GLN A 1 290 ? 17.726 42.131 -18.919 1.00 42.51 290 GLN A N 1
ATOM 2155 C CA . GLN A 1 290 ? 16.520 42.208 -18.053 1.00 44.49 290 GLN A CA 1
ATOM 2156 C C . GLN A 1 290 ? 15.819 43.505 -18.416 1.00 45.23 290 GLN A C 1
ATOM 2157 O O . GLN A 1 290 ? 16.501 44.534 -18.386 1.00 49.23 290 GLN A O 1
ATOM 2163 N N . GLY A 1 291 ? 14.554 43.413 -18.826 1.00 45.20 291 GLY A N 1
ATOM 2164 C CA . GLY A 1 291 ? 13.693 44.566 -19.149 1.00 42.33 291 GLY A CA 1
ATOM 2165 C C . GLY A 1 291 ? 12.650 44.768 -18.061 1.00 42.19 291 GLY A C 1
ATOM 2166 O O . GLY A 1 291 ? 12.130 43.787 -17.510 1.00 45.83 291 GLY A O 1
ATOM 2167 N N . TYR A 1 292 ? 12.341 46.012 -17.767 1.00 35.44 292 TYR A N 1
ATOM 2168 C CA . TYR A 1 292 ? 11.193 46.400 -16.936 1.00 33.24 292 TYR A CA 1
ATOM 2169 C C . TYR A 1 292 ? 10.241 47.190 -17.824 1.00 32.81 292 TYR A C 1
ATOM 2170 O O . TYR A 1 292 ? 10.688 48.081 -18.552 1.00 31.92 292 TYR A O 1
ATOM 2179 N N . GLY A 1 293 ? 8.952 46.894 -17.734 1.00 31.83 293 GLY A N 1
ATOM 2180 C CA . GLY A 1 293 ? 7.949 47.777 -18.333 1.00 33.11 293 GLY A CA 1
ATOM 2181 C C . GLY A 1 293 ? 6.577 47.243 -18.071 1.00 33.85 293 GLY A C 1
ATOM 2182 O O . GLY A 1 293 ? 6.422 46.477 -17.159 1.00 31.22 293 GLY A O 1
ATOM 2183 N N . MET A 1 294 ? 5.625 47.616 -18.895 1.00 34.35 294 MET A N 1
ATOM 2184 C CA . MET A 1 294 ? 4.190 47.443 -18.589 1.00 32.93 294 MET A CA 1
ATOM 2185 C C . MET A 1 294 ? 3.462 47.642 -19.907 1.00 33.09 294 MET A C 1
ATOM 2186 O O . MET A 1 294 ? 4.013 48.332 -20.778 1.00 29.86 294 MET A O 1
ATOM 2191 N N . THR A 1 295 ? 2.288 47.036 -20.039 1.00 31.47 295 THR A N 1
ATOM 2192 C CA . THR A 1 295 ? 1.358 47.211 -21.173 1.00 34.10 295 THR A CA 1
ATOM 2193 C C . THR A 1 295 ? 1.274 48.681 -21.629 1.00 30.91 295 THR A C 1
ATOM 2194 O O . THR A 1 295 ? 1.340 48.909 -22.833 1.00 29.99 295 THR A O 1
ATOM 2198 N N . GLU A 1 296 ? 1.111 49.619 -20.705 1.00 27.75 296 GLU A N 1
ATOM 2199 C CA . GLU A 1 296 ? 0.811 51.058 -20.985 1.00 30.98 296 GLU A CA 1
ATOM 2200 C C . GLU A 1 296 ? 2.049 51.728 -21.605 1.00 30.85 296 GLU A C 1
ATOM 2201 O O . GLU A 1 296 ? 1.924 52.822 -22.148 1.00 29.68 296 GLU A O 1
ATOM 2207 N N . ALA A 1 297 ? 3.200 51.062 -21.598 1.00 28.91 297 ALA A N 1
ATOM 2208 C CA . ALA A 1 297 ? 4.442 51.591 -22.202 1.00 30.43 297 ALA A CA 1
ATOM 2209 C C . ALA A 1 297 ? 4.827 50.789 -23.457 1.00 28.73 297 ALA A C 1
ATOM 2210 O O . ALA A 1 297 ? 5.939 50.974 -23.938 1.00 30.01 297 ALA A O 1
ATOM 2212 N N . ALA A 1 298 ? 3.933 49.917 -23.947 1.00 27.84 298 ALA A N 1
ATOM 2213 C CA . ALA A 1 298 ? 4.012 49.164 -25.226 1.00 28.94 298 ALA A CA 1
ATOM 2214 C C . ALA A 1 298 ? 5.250 48.272 -25.448 1.00 29.70 298 ALA A C 1
ATOM 2215 O O . ALA A 1 298 ? 5.535 48.029 -26.628 1.00 29.59 298 ALA A O 1
ATOM 2217 N N . PRO A 1 299 ? 5.967 47.656 -24.471 1.00 29.69 299 PRO A N 1
ATOM 2218 C CA . PRO A 1 299 ? 5.943 47.951 -23.040 1.00 32.55 299 PRO A CA 1
ATOM 2219 C C . PRO A 1 299 ? 7.249 48.487 -22.427 1.00 31.67 299 PRO A C 1
ATOM 2220 O O . PRO A 1 299 ? 7.271 48.674 -21.221 1.00 34.05 299 PRO A O 1
ATOM 2224 N N . GLY A 1 300 ? 8.296 48.679 -23.235 1.00 30.41 300 GLY A N 1
ATOM 2225 C CA . GLY A 1 300 ? 9.679 48.897 -22.753 1.00 31.28 300 GLY A CA 1
ATOM 2226 C C . GLY A 1 300 ? 9.847 50.205 -22.005 1.00 30.61 300 GLY A C 1
ATOM 2227 O O . GLY A 1 300 ? 9.447 51.266 -22.527 1.00 31.77 300 GLY A O 1
ATOM 2228 N N . VAL A 1 301 ? 10.413 50.145 -20.802 1.00 32.28 301 VAL A N 1
ATOM 2229 C CA . VAL A 1 301 ? 10.712 51.358 -19.995 1.00 29.82 301 VAL A CA 1
ATOM 2230 C C . VAL A 1 301 ? 12.188 51.373 -19.567 1.00 29.32 301 VAL A C 1
ATOM 2231 O O . VAL A 1 301 ? 12.892 52.382 -19.833 1.00 30.49 301 VAL A O 1
ATOM 2235 N N . LEU A 1 302 ? 12.644 50.335 -18.870 1.00 31.24 302 LEU A N 1
ATOM 2236 C CA . LEU A 1 302 ? 14.004 50.274 -18.283 1.00 32.94 302 LEU A CA 1
ATOM 2237 C C . LEU A 1 302 ? 14.698 49.038 -18.823 1.00 32.92 302 LEU A C 1
ATOM 2238 O O . LEU A 1 302 ? 14.008 48.000 -19.017 1.00 29.50 302 LEU A O 1
ATOM 2243 N N . VAL A 1 303 ? 16.007 49.135 -18.978 1.00 30.33 303 VAL A N 1
ATOM 2244 C CA . VAL A 1 303 ? 16.841 48.021 -19.490 1.00 36.30 303 VAL A CA 1
ATOM 2245 C C . VAL A 1 303 ? 18.061 47.908 -18.580 1.00 36.38 303 VAL A C 1
ATOM 2246 O O . VAL A 1 303 ? 18.656 48.954 -18.257 1.00 36.92 303 VAL A O 1
ATOM 2250 N N . LEU A 1 304 ? 18.357 46.690 -18.130 1.00 39.66 304 LEU A N 1
ATOM 2251 C CA . LEU A 1 304 ? 19.593 46.330 -17.408 1.00 40.11 304 LEU A CA 1
ATOM 2252 C C . LEU A 1 304 ? 20.364 45.359 -18.291 1.00 44.05 304 LEU A C 1
ATOM 2253 O O . LEU A 1 304 ? 19.973 44.182 -18.357 1.00 46.68 304 LEU A O 1
ATOM 2258 N N . ASP A 1 305 ? 21.394 45.846 -18.971 1.00 49.59 305 ASP A N 1
ATOM 2259 C CA . ASP A 1 305 ? 22.144 45.049 -19.976 1.00 58.19 305 ASP A CA 1
ATOM 2260 C C . ASP A 1 305 ? 23.076 44.114 -19.194 1.00 61.49 305 ASP A C 1
ATOM 2261 O O . ASP A 1 305 ? 22.901 44.005 -17.975 1.00 69.68 305 ASP A O 1
ATOM 2266 N N . ARG A 1 306 ? 24.029 43.467 -19.853 1.00 72.41 306 ARG A N 1
ATOM 2267 C CA . ARG A 1 306 ? 24.878 42.416 -19.227 1.00 75.94 306 ARG A CA 1
ATOM 2268 C C . ARG A 1 306 ? 25.978 43.073 -18.364 1.00 78.59 306 ARG A C 1
ATOM 2269 O O . ARG A 1 306 ? 26.647 42.343 -17.619 1.00 71.47 306 ARG A O 1
ATOM 2277 N N . ALA A 1 307 ? 26.109 44.407 -18.411 1.00 82.31 307 ALA A N 1
ATOM 2278 C CA . ALA A 1 307 ? 26.896 45.249 -17.473 1.00 76.20 307 ALA A CA 1
ATOM 2279 C C . ALA A 1 307 ? 25.970 46.233 -16.722 1.00 77.50 307 ALA A C 1
ATOM 2280 O O . ALA A 1 307 ? 25.588 45.958 -15.549 1.00 68.92 307 ALA A O 1
ATOM 2282 N N . GLU A 1 311 ? 27.276 45.642 -13.399 1.00 100.56 311 GLU A N 1
ATOM 2283 C CA . GLU A 1 311 ? 26.861 44.467 -12.581 1.00 105.08 311 GLU A CA 1
ATOM 2284 C C . GLU A 1 311 ? 26.219 44.949 -11.260 1.00 103.18 311 GLU A C 1
ATOM 2285 O O . GLU A 1 311 ? 26.958 45.085 -10.259 1.00 91.06 311 GLU A O 1
ATOM 2291 N N . LYS A 1 312 ? 24.891 45.176 -11.261 1.00 100.56 312 LYS A N 1
ATOM 2292 C CA . LYS A 1 312 ? 24.059 45.578 -10.083 1.00 91.88 312 LYS A CA 1
ATOM 2293 C C . LYS A 1 312 ? 22.848 44.636 -9.964 1.00 94.83 312 LYS A C 1
ATOM 2294 O O . LYS A 1 312 ? 21.848 44.847 -10.693 1.00 90.49 312 LYS A O 1
ATOM 2300 N N . ILE A 1 313 ? 22.919 43.635 -9.082 1.00 96.23 313 ILE A N 1
ATOM 2301 C CA . ILE A 1 313 ? 21.806 42.660 -8.850 1.00 95.82 313 ILE A CA 1
ATOM 2302 C C . ILE A 1 313 ? 20.644 43.402 -8.173 1.00 86.02 313 ILE A C 1
ATOM 2303 O O . ILE A 1 313 ? 20.915 44.337 -7.390 1.00 84.90 313 ILE A O 1
ATOM 2308 N N . GLY A 1 314 ? 19.403 43.015 -8.497 1.00 79.95 314 GLY A N 1
ATOM 2309 C CA . GLY A 1 314 ? 18.163 43.607 -7.956 1.00 73.65 314 GLY A CA 1
ATOM 2310 C C . GLY A 1 314 ? 17.636 44.741 -8.827 1.00 66.45 314 GLY A C 1
ATOM 2311 O O . GLY A 1 314 ? 16.407 44.809 -9.013 1.00 60.29 314 GLY A O 1
ATOM 2312 N N . SER A 1 315 ? 18.539 45.580 -9.348 1.00 53.68 315 SER A N 1
ATOM 2313 C CA . SER A 1 315 ? 18.259 46.784 -10.184 1.00 53.46 315 SER A CA 1
ATOM 2314 C C . SER A 1 315 ? 17.356 46.437 -11.368 1.00 47.40 315 SER A C 1
ATOM 2315 O O . SER A 1 315 ? 17.528 45.332 -11.927 1.00 48.00 315 SER A O 1
ATOM 2318 N N . ALA A 1 316 ? 16.444 47.342 -11.735 1.00 35.43 316 ALA A N 1
ATOM 2319 C CA . ALA A 1 316 ? 15.661 47.275 -12.996 1.00 36.32 316 ALA A CA 1
ATOM 2320 C C . ALA A 1 316 ? 16.396 47.980 -14.154 1.00 35.91 316 ALA A C 1
ATOM 2321 O O . ALA A 1 316 ? 15.944 47.853 -15.284 1.00 39.50 316 ALA A O 1
ATOM 2323 N N . GLY A 1 317 ? 17.428 48.769 -13.871 1.00 32.49 317 GLY A N 1
ATOM 2324 C CA . GLY A 1 317 ? 18.327 49.341 -14.885 1.00 32.92 317 GLY A CA 1
ATOM 2325 C C . GLY A 1 317 ? 17.985 50.788 -15.211 1.00 33.78 317 GLY A C 1
ATOM 2326 O O . GLY A 1 317 ? 17.580 51.533 -14.294 1.00 33.44 317 GLY A O 1
ATOM 2327 N N . VAL A 1 318 ? 18.121 51.171 -16.482 1.00 30.49 318 VAL A N 1
ATOM 2328 C CA . VAL A 1 318 ? 18.141 52.596 -16.925 1.00 32.61 318 VAL A CA 1
ATOM 2329 C C . VAL A 1 318 ? 17.120 52.778 -18.041 1.00 29.31 318 VAL A C 1
ATOM 2330 O O . VAL A 1 318 ? 16.710 51.800 -18.664 1.00 28.54 318 VAL A O 1
ATOM 2334 N N . PRO A 1 319 ? 16.711 54.036 -18.318 1.00 26.94 319 PRO A N 1
ATOM 2335 C CA . PRO A 1 319 ? 15.702 54.324 -19.344 1.00 29.36 319 PRO A CA 1
ATOM 2336 C C . PRO A 1 319 ? 16.168 53.881 -20.747 1.00 29.19 319 PRO A C 1
ATOM 2337 O O . PRO A 1 319 ? 17.345 54.083 -21.108 1.00 23.55 319 PRO A O 1
ATOM 2341 N N . SER A 1 320 ? 15.249 53.264 -21.498 1.00 28.06 320 SER A N 1
ATOM 2342 C CA . SER A 1 320 ? 15.294 53.190 -22.978 1.00 25.55 320 SER A CA 1
ATOM 2343 C C . SER A 1 320 ? 15.404 54.614 -23.558 1.00 28.72 320 SER A C 1
ATOM 2344 O O . SER A 1 320 ? 14.814 55.556 -22.965 1.00 28.33 320 SER A O 1
ATOM 2347 N N . PHE A 1 321 ? 16.105 54.751 -24.684 1.00 24.59 321 PHE A N 1
ATOM 2348 C CA . PHE A 1 321 ? 16.587 56.013 -25.276 1.00 25.00 321 PHE A CA 1
ATOM 2349 C C . PHE A 1 321 ? 15.443 57.038 -25.374 1.00 23.21 321 PHE A C 1
ATOM 2350 O O . PHE A 1 321 ? 15.645 58.184 -24.912 1.00 21.44 321 PHE A O 1
ATOM 2358 N N . PHE A 1 322 ? 14.315 56.686 -25.979 1.00 22.99 322 PHE A N 1
ATOM 2359 C CA . PHE A 1 322 ? 13.234 57.666 -26.303 1.00 25.70 322 PHE A CA 1
ATOM 2360 C C . PHE A 1 322 ? 12.284 57.845 -25.115 1.00 29.72 322 PHE A C 1
ATOM 2361 O O . PHE A 1 322 ? 11.348 58.648 -25.164 1.00 31.85 322 PHE A O 1
ATOM 2369 N N . THR A 1 323 ? 12.530 57.156 -24.007 1.00 30.62 323 THR A N 1
ATOM 2370 C CA . THR A 1 323 ? 11.636 57.208 -22.827 1.00 31.53 323 THR A CA 1
ATOM 2371 C C . THR A 1 323 ? 12.259 58.122 -21.786 1.00 34.32 323 THR A C 1
ATOM 2372 O O . THR A 1 323 ? 13.493 58.256 -21.791 1.00 41.72 323 THR A O 1
ATOM 2376 N N . ASP A 1 324 ? 11.423 58.755 -20.967 1.00 27.98 324 ASP A N 1
ATOM 2377 C CA . ASP A 1 324 ? 11.854 59.451 -19.735 1.00 28.50 324 ASP A CA 1
ATOM 2378 C C . ASP A 1 324 ? 11.219 58.773 -18.512 1.00 29.43 324 ASP A C 1
ATOM 2379 O O . ASP A 1 324 ? 10.043 58.363 -18.554 1.00 28.19 324 ASP A O 1
ATOM 2384 N N . VAL A 1 325 ? 12.024 58.558 -17.484 1.00 29.52 325 VAL A N 1
ATOM 2385 C CA . VAL A 1 325 ? 11.586 57.814 -16.277 1.00 31.40 325 VAL A CA 1
ATOM 2386 C C . VAL A 1 325 ? 12.097 58.548 -15.046 1.00 31.07 325 VAL A C 1
ATOM 2387 O O . VAL A 1 325 ? 13.241 59.008 -15.064 1.00 33.33 325 VAL A O 1
ATOM 2391 N N . ARG A 1 326 ? 11.237 58.673 -14.042 1.00 30.08 326 ARG A N 1
ATOM 2392 C CA . ARG A 1 326 ? 11.523 59.337 -12.746 1.00 32.53 326 ARG A CA 1
ATOM 2393 C C . ARG A 1 326 ? 10.863 58.545 -11.637 1.00 30.69 326 ARG A C 1
ATOM 2394 O O . ARG A 1 326 ? 9.842 57.868 -11.911 1.00 29.05 326 ARG A O 1
ATOM 2402 N N . VAL A 1 327 ? 11.353 58.721 -10.419 1.00 36.14 327 VAL A N 1
ATOM 2403 C CA . VAL A 1 327 ? 10.616 58.334 -9.184 1.00 38.42 327 VAL A CA 1
ATOM 2404 C C . VAL A 1 327 ? 9.987 59.623 -8.689 1.00 37.06 327 VAL A C 1
ATOM 2405 O O . VAL A 1 327 ? 10.701 60.633 -8.596 1.00 36.94 327 VAL A O 1
ATOM 2409 N N . ALA A 1 328 ? 8.675 59.623 -8.519 1.00 36.40 328 ALA A N 1
ATOM 24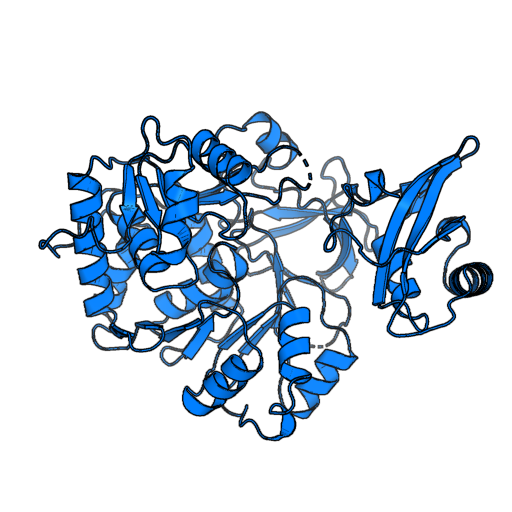10 C CA . ALA A 1 328 ? 7.919 60.840 -8.157 1.00 38.76 328 ALA A CA 1
ATOM 2411 C C . ALA A 1 328 ? 7.237 60.617 -6.808 1.00 36.02 328 ALA A C 1
ATOM 2412 O O . ALA A 1 328 ? 6.854 59.486 -6.539 1.00 36.75 328 ALA A O 1
ATOM 2414 N N . GLY A 1 329 ? 7.133 61.675 -5.999 1.00 42.34 329 GLY A N 1
ATOM 2415 C CA . GLY A 1 329 ? 6.285 61.720 -4.802 1.00 43.77 329 GLY A CA 1
ATOM 2416 C C . GLY A 1 329 ? 4.819 61.713 -5.205 1.00 53.20 329 GLY A C 1
ATOM 2417 O O . GLY A 1 329 ? 4.516 61.783 -6.394 1.00 47.68 329 GLY A O 1
ATOM 2418 N N . PRO A 1 330 ? 3.882 61.670 -4.227 1.00 63.00 330 PRO A N 1
ATOM 2419 C CA . PRO A 1 330 ? 2.456 61.503 -4.513 1.00 65.59 330 PRO A CA 1
ATOM 2420 C C . PRO A 1 330 ? 1.849 62.673 -5.305 1.00 72.69 330 PRO A C 1
ATOM 2421 O O . PRO A 1 330 ? 0.776 62.480 -5.846 1.00 72.22 330 PRO A O 1
ATOM 2425 N N . SER A 1 331 ? 2.524 63.835 -5.324 1.00 75.81 331 SER A N 1
ATOM 2426 C CA . SER A 1 331 ? 2.119 65.063 -6.064 1.00 77.26 331 SER A CA 1
ATOM 2427 C C . SER A 1 331 ? 3.103 65.354 -7.206 1.00 72.52 331 SER A C 1
ATOM 2428 O O . SER A 1 331 ? 3.232 66.538 -7.584 1.00 71.68 331 SER A O 1
ATOM 2431 N N . GLY A 1 332 ? 3.800 64.327 -7.710 1.00 66.94 332 GLY A N 1
ATOM 2432 C CA . GLY A 1 332 ? 4.665 64.406 -8.905 1.00 63.01 332 GLY A CA 1
ATOM 2433 C C . GLY A 1 332 ? 6.026 65.036 -8.631 1.00 58.98 332 GLY A C 1
ATOM 2434 O O . GLY A 1 332 ? 6.919 64.909 -9.501 1.00 58.24 332 GLY A O 1
ATOM 2435 N N . GLU A 1 333 ? 6.197 65.716 -7.495 1.00 64.53 333 GLU A N 1
ATOM 2436 C CA . GLU A 1 333 ? 7.498 66.311 -7.073 1.00 72.78 333 GLU A CA 1
ATOM 2437 C C . GLU A 1 333 ? 8.545 65.196 -7.056 1.00 77.11 333 GLU A C 1
ATOM 2438 O O . GLU A 1 333 ? 8.317 64.134 -6.475 1.00 63.05 333 GLU A O 1
ATOM 2444 N N . PRO A 1 334 ? 9.702 65.362 -7.737 1.00 86.07 334 PRO A N 1
ATOM 2445 C CA . PRO A 1 334 ? 10.720 64.312 -7.742 1.00 83.19 334 PRO A CA 1
ATOM 2446 C C . PRO A 1 334 ? 11.254 64.198 -6.304 1.00 71.45 334 PRO A C 1
ATOM 2447 O O . PRO A 1 334 ? 11.187 65.168 -5.581 1.00 70.90 334 PRO A O 1
ATOM 2451 N N . VAL A 1 335 ? 11.701 63.003 -5.911 1.00 59.97 335 VAL A N 1
ATOM 2452 C CA . VAL A 1 335 ? 11.903 62.600 -4.492 1.00 54.19 335 VAL A CA 1
ATOM 2453 C C . VAL A 1 335 ? 13.388 62.693 -4.162 1.00 57.93 335 VAL A C 1
ATOM 2454 O O . VAL A 1 335 ? 14.220 62.469 -5.033 1.00 49.83 335 VAL A O 1
ATOM 2458 N N . PRO A 1 336 ? 13.769 62.967 -2.891 1.00 61.16 336 PRO A N 1
ATOM 2459 C CA . PRO A 1 336 ? 15.187 63.038 -2.516 1.00 62.24 336 PRO A CA 1
ATOM 2460 C C . PRO A 1 336 ? 16.022 61.813 -2.909 1.00 61.35 336 PRO A C 1
ATOM 2461 O O . PRO A 1 336 ? 15.562 60.664 -2.844 1.00 50.80 336 PRO A O 1
ATOM 2465 N N . PRO A 1 337 ? 17.302 62.033 -3.296 1.00 63.01 337 PRO A N 1
ATOM 2466 C CA . PRO A 1 337 ? 18.217 60.942 -3.629 1.00 61.54 337 PRO A CA 1
ATOM 2467 C C . PRO A 1 337 ? 18.036 59.725 -2.713 1.00 57.18 337 PRO A C 1
ATOM 2468 O O . PRO A 1 337 ? 18.100 59.904 -1.516 1.00 66.77 337 PRO A O 1
ATOM 2472 N N . GLY A 1 338 ? 17.769 58.552 -3.298 1.00 54.85 338 GLY A N 1
ATOM 2473 C CA . GLY A 1 338 ? 17.634 57.263 -2.595 1.00 54.24 338 GLY A CA 1
ATOM 2474 C C . GLY A 1 338 ? 16.296 57.063 -1.881 1.00 58.10 338 GLY A C 1
ATOM 2475 O O . GLY A 1 338 ? 16.092 55.943 -1.383 1.00 57.88 338 GLY A O 1
ATOM 2476 N N . GLU A 1 339 ? 15.405 58.065 -1.793 1.00 53.63 339 GLU A N 1
ATOM 2477 C CA . GLU A 1 339 ? 14.097 57.902 -1.088 1.00 51.82 339 GLU A CA 1
ATOM 2478 C C . GLU A 1 339 ? 13.116 57.191 -2.024 1.00 45.11 339 GLU A C 1
ATOM 2479 O O . GLU A 1 339 ? 13.257 57.303 -3.256 1.00 45.35 339 GLU A O 1
ATOM 2485 N N . LYS A 1 340 ? 12.118 56.538 -1.458 1.00 40.46 340 LYS A N 1
ATOM 2486 C CA . LYS A 1 340 ? 11.094 55.783 -2.219 1.00 39.87 340 LYS A CA 1
ATOM 2487 C C . LYS A 1 340 ? 10.086 56.755 -2.844 1.00 42.80 340 LYS A C 1
ATOM 2488 O O . LYS A 1 340 ? 9.690 57.718 -2.186 1.00 39.53 340 LYS A O 1
ATOM 2494 N N . GLY A 1 341 ? 9.679 56.482 -4.084 1.00 38.43 341 GLY A N 1
ATOM 2495 C CA . GLY A 1 341 ? 8.553 57.154 -4.750 1.00 38.96 341 GLY A CA 1
ATOM 2496 C C . GLY A 1 341 ? 7.954 56.207 -5.766 1.00 39.40 341 GLY A C 1
ATOM 2497 O O . GLY A 1 341 ? 8.317 55.000 -5.723 1.00 41.40 341 GLY A O 1
ATOM 2498 N N . GLU A 1 342 ? 7.103 56.727 -6.653 1.00 33.38 342 GLU A N 1
ATOM 2499 C CA . GLU A 1 342 ? 6.432 55.932 -7.707 1.00 33.78 342 GLU A CA 1
ATOM 2500 C C . GLU A 1 342 ? 7.174 56.161 -9.017 1.00 32.51 342 GLU A C 1
ATOM 2501 O O . GLU A 1 342 ? 7.430 57.314 -9.352 1.00 30.70 342 GLU A O 1
ATOM 2507 N N . ILE A 1 343 ? 7.448 55.110 -9.763 1.00 35.20 343 ILE A N 1
ATOM 2508 C CA . ILE A 1 343 ? 8.003 55.259 -11.136 1.00 33.35 343 ILE A CA 1
ATOM 2509 C C . ILE A 1 343 ? 6.909 55.875 -12.004 1.00 32.23 343 ILE A C 1
ATOM 2510 O O . ILE A 1 343 ? 5.758 55.331 -12.058 1.00 29.60 343 ILE A O 1
ATOM 2515 N N . VAL A 1 344 ? 7.288 56.938 -12.695 1.00 29.97 344 VAL A N 1
ATOM 2516 C CA . VAL A 1 344 ? 6.447 57.610 -13.709 1.00 28.07 344 VAL A CA 1
ATOM 2517 C C . VAL A 1 344 ? 7.243 57.624 -15.006 1.00 30.59 344 VAL A C 1
ATOM 2518 O O . VAL A 1 344 ? 8.496 57.733 -14.962 1.00 29.73 344 VAL A O 1
ATOM 2522 N N . VAL A 1 345 ? 6.517 57.425 -16.103 1.00 30.31 345 VAL A N 1
ATOM 2523 C CA . VAL A 1 345 ? 7.051 57.110 -17.451 1.00 32.90 345 VAL A CA 1
ATOM 2524 C C . VAL A 1 345 ? 6.429 58.065 -18.460 1.00 28.13 345 VAL A C 1
ATOM 2525 O O . VAL A 1 345 ? 5.215 58.160 -18.463 1.00 30.15 345 VAL A O 1
ATOM 2529 N N . SER A 1 346 ? 7.250 58.648 -19.316 1.00 26.14 346 SER A N 1
ATOM 2530 C CA . SER A 1 346 ? 6.879 59.540 -20.441 1.00 27.79 346 SER A CA 1
ATOM 2531 C C . SER A 1 346 ? 7.609 59.106 -21.703 1.00 30.60 346 SER A C 1
ATOM 2532 O O . SER A 1 346 ? 8.755 58.607 -21.590 1.00 33.35 346 SER A O 1
ATOM 2535 N N . GLY A 1 347 ? 7.030 59.352 -22.866 1.00 31.72 347 GLY A N 1
ATOM 2536 C CA . GLY A 1 347 ? 7.699 59.068 -24.151 1.00 30.63 347 GLY A CA 1
ATOM 2537 C C . GLY A 1 347 ? 6.727 58.606 -25.227 1.00 28.63 347 GLY A C 1
ATOM 2538 O O . GLY A 1 347 ? 5.572 58.318 -24.966 1.00 25.47 347 GLY A O 1
ATOM 2539 N N . PRO A 1 348 ? 7.199 58.466 -26.475 1.00 27.67 348 PRO A N 1
ATOM 2540 C CA . PRO A 1 348 ? 6.309 58.152 -27.589 1.00 27.16 348 PRO A CA 1
ATOM 2541 C C . PRO A 1 348 ? 5.832 56.688 -27.575 1.00 27.88 348 PRO A C 1
ATOM 2542 O O . PRO A 1 348 ? 4.946 56.357 -28.337 1.00 28.53 348 PRO A O 1
ATOM 2546 N N . ASN A 1 349 ? 6.294 55.892 -26.612 1.00 27.31 349 ASN A N 1
ATOM 2547 C CA . ASN A 1 349 ? 5.809 54.507 -26.379 1.00 26.49 349 ASN A CA 1
ATOM 2548 C C . ASN A 1 349 ? 4.604 54.474 -25.429 1.00 29.06 349 ASN A C 1
ATOM 2549 O O . ASN A 1 349 ? 3.925 53.388 -25.366 1.00 26.39 349 ASN A O 1
ATOM 2554 N N . VAL A 1 350 ? 4.295 55.584 -24.751 1.00 28.24 350 VAL A N 1
ATOM 2555 C CA . VAL A 1 350 ? 3.278 55.578 -23.670 1.00 26.70 350 VAL A CA 1
ATOM 2556 C C . VAL A 1 350 ? 1.891 55.731 -24.272 1.00 27.31 350 VAL A C 1
ATOM 2557 O O . VAL A 1 350 ? 1.696 56.645 -25.078 1.00 25.34 350 VAL A O 1
ATOM 2561 N N . MET A 1 351 ? 0.973 54.860 -23.838 1.00 25.65 351 MET A N 1
ATOM 2562 C CA . MET A 1 351 ? -0.390 54.680 -24.386 1.00 25.48 351 MET A CA 1
ATOM 2563 C C . MET A 1 351 ? -1.160 56.006 -24.535 1.00 24.78 351 MET A C 1
ATOM 2564 O O . MET A 1 351 ? -0.903 56.972 -23.818 1.00 27.54 351 MET A O 1
ATOM 2569 N N . LYS A 1 352 ? -2.124 56.027 -25.438 1.00 26.14 352 LYS A N 1
ATOM 2570 C CA . LYS A 1 352 ? -3.103 57.128 -25.577 1.00 27.95 352 LYS A CA 1
ATOM 2571 C C . LYS A 1 352 ? -3.940 57.177 -24.277 1.00 28.09 352 LYS A C 1
ATOM 2572 O O . LYS A 1 352 ? -4.271 58.279 -23.811 1.00 25.25 352 LYS A O 1
ATOM 2578 N N . GLY A 1 353 ? -4.299 56.019 -23.716 1.00 25.54 353 GLY A N 1
ATOM 2579 C CA . GLY A 1 353 ? -5.193 55.966 -22.536 1.00 27.29 353 GLY A CA 1
ATOM 2580 C C . GLY A 1 353 ? -5.982 54.673 -22.466 1.00 26.10 353 GLY A C 1
ATOM 2581 O O . GLY A 1 353 ? -5.742 53.788 -23.272 1.00 27.76 353 GLY A O 1
ATOM 2582 N N . TYR A 1 354 ? -6.907 54.560 -21.526 1.00 26.51 354 TYR A N 1
ATOM 2583 C CA . TYR A 1 354 ? -7.755 53.363 -21.389 1.00 28.14 354 TYR A CA 1
ATOM 2584 C C . TYR A 1 354 ? -9.072 53.610 -22.141 1.00 27.27 354 TYR A C 1
ATOM 2585 O O . TYR A 1 354 ? -9.724 54.627 -21.949 1.00 26.34 354 TYR A O 1
ATOM 2594 N N . TRP A 1 355 ? -9.368 52.694 -23.046 1.00 27.82 355 TRP A N 1
ATOM 2595 C CA . TRP A 1 355 ? -10.514 52.667 -23.976 1.00 27.26 355 TRP A CA 1
ATOM 2596 C C . TRP A 1 355 ? -11.804 52.971 -23.233 1.00 28.69 355 TRP A C 1
ATOM 2597 O O . TRP A 1 355 ? -12.167 52.180 -22.333 1.00 33.76 355 TRP A O 1
ATOM 2608 N N . GLY A 1 356 ? -12.425 54.093 -23.576 1.00 30.77 356 GLY A N 1
ATOM 2609 C CA . GLY A 1 356 ? -13.693 54.587 -23.002 1.00 32.92 356 GLY A CA 1
ATOM 2610 C C . GLY A 1 356 ? -13.639 54.764 -21.494 1.00 37.67 356 GLY A C 1
ATOM 2611 O O . GLY A 1 356 ? -14.697 54.763 -20.894 1.00 36.46 356 GLY A O 1
ATOM 2612 N N . ARG A 1 357 ? -12.456 54.874 -20.874 1.00 30.37 357 ARG A N 1
ATOM 2613 C CA . ARG A 1 357 ? -12.325 55.115 -19.412 1.00 28.94 357 ARG A CA 1
ATOM 2614 C C . ARG A 1 357 ? -11.484 56.373 -19.178 1.00 30.69 357 ARG A C 1
ATOM 2615 O O . ARG A 1 357 ? -10.326 56.298 -18.727 1.00 26.98 357 ARG A O 1
ATOM 2623 N N . PRO A 1 358 ? -12.022 57.568 -19.510 1.00 26.54 358 PRO A N 1
ATOM 2624 C CA . PRO A 1 358 ? -11.243 58.805 -19.406 1.00 30.44 358 PRO A CA 1
ATOM 2625 C C . PRO A 1 358 ? -10.863 59.192 -17.969 1.00 31.87 358 PRO A C 1
ATOM 2626 O O . PRO A 1 358 ? -9.725 59.659 -17.777 1.00 33.59 358 PRO A O 1
ATOM 2630 N N . GLU A 1 359 ? -11.770 58.994 -16.997 1.00 31.71 359 GLU A N 1
ATOM 2631 C CA . GLU A 1 359 ? -11.529 59.380 -15.586 1.00 31.84 359 GLU A CA 1
ATOM 2632 C C . GLU A 1 359 ? -10.470 58.411 -15.046 1.00 28.70 359 GLU A C 1
ATOM 2633 O O . GLU A 1 359 ? -9.473 58.852 -14.479 1.00 29.23 359 GLU A O 1
ATOM 2639 N N . ALA A 1 360 ? -10.625 57.115 -15.226 1.00 28.55 360 ALA A N 1
ATOM 2640 C CA . ALA A 1 360 ? -9.593 56.162 -14.744 1.00 30.63 360 ALA A CA 1
ATOM 2641 C C . ALA A 1 360 ? -8.254 56.519 -15.407 1.00 32.07 360 ALA A C 1
ATOM 2642 O O . ALA A 1 360 ? -7.229 56.416 -14.767 1.00 35.99 360 ALA A O 1
ATOM 2644 N N . THR A 1 361 ? -8.286 56.946 -16.672 1.00 31.11 361 THR A N 1
ATOM 2645 C CA . THR A 1 361 ? -7.086 57.324 -17.443 1.00 28.86 361 THR A CA 1
ATOM 2646 C C . THR A 1 361 ? -6.435 58.505 -16.739 1.00 28.43 361 THR A C 1
ATOM 2647 O O . THR A 1 361 ? -5.220 58.412 -16.487 1.00 25.68 361 THR A O 1
ATOM 2651 N N . ALA A 1 362 ? -7.198 59.576 -16.455 1.00 28.93 362 ALA A N 1
ATOM 2652 C CA . ALA A 1 362 ? -6.684 60.812 -15.817 1.00 31.76 362 ALA A CA 1
ATOM 2653 C C . ALA A 1 362 ? -6.088 60.528 -14.424 1.00 32.34 362 ALA A C 1
ATOM 2654 O O . ALA A 1 362 ? -5.233 61.305 -14.011 1.00 35.59 362 ALA A O 1
ATOM 2656 N N . GLU A 1 363 ? -6.501 59.496 -13.704 1.00 31.05 363 GLU A N 1
ATOM 2657 C CA . GLU A 1 363 ? -5.897 59.204 -12.374 1.00 36.98 363 GLU A CA 1
ATOM 2658 C C . GLU A 1 363 ? -4.445 58.752 -12.538 1.00 35.20 363 GLU A C 1
ATOM 2659 O O . GLU A 1 363 ? -3.705 58.931 -11.592 1.00 32.24 363 GLU A O 1
ATOM 2665 N N . VAL A 1 364 ? -4.058 58.258 -13.719 1.00 34.18 364 VAL A N 1
ATOM 2666 C CA . VAL A 1 364 ? -2.762 57.560 -13.931 1.00 37.29 364 VAL A CA 1
ATOM 2667 C C . VAL A 1 364 ? -1.992 58.168 -15.118 1.00 37.65 364 VAL A C 1
ATOM 2668 O O . VAL A 1 364 ? -0.768 57.900 -15.247 1.00 36.44 364 VAL A O 1
ATOM 2672 N N . LEU A 1 365 ? -2.635 58.964 -15.977 1.00 34.69 365 LEU A N 1
ATOM 2673 C CA . LEU A 1 365 ? -1.938 59.574 -17.133 1.00 34.07 365 LEU A CA 1
ATOM 2674 C C . LEU A 1 365 ? -2.241 61.069 -17.207 1.00 36.37 365 LEU A C 1
ATOM 2675 O O . LEU A 1 365 ? -3.394 61.414 -17.430 1.00 35.61 365 LEU A O 1
ATOM 2680 N N . ARG A 1 366 ? -1.216 61.910 -17.062 1.00 38.68 366 ARG A N 1
ATOM 2681 C CA . ARG A 1 366 ? -1.340 63.389 -17.171 1.00 44.15 366 ARG A CA 1
ATOM 2682 C C . ARG A 1 366 ? -0.035 63.952 -17.700 1.00 39.84 366 ARG A C 1
ATOM 2683 O O . ARG A 1 366 ? 1.010 63.511 -17.200 1.00 39.89 366 ARG A O 1
ATOM 2691 N N . ASP A 1 367 ? -0.114 64.902 -18.635 1.00 41.55 367 ASP A N 1
ATOM 2692 C CA . ASP A 1 367 ? 1.064 65.618 -19.190 1.00 44.54 367 ASP A CA 1
ATOM 2693 C C . ASP A 1 367 ? 2.029 64.589 -19.811 1.00 41.30 367 ASP A C 1
ATOM 2694 O O . ASP A 1 367 ? 3.246 64.832 -19.801 1.00 39.43 367 ASP A O 1
ATOM 2699 N N . GLY A 1 368 ? 1.493 63.469 -20.305 1.00 38.91 368 GLY A N 1
ATOM 2700 C CA . GLY A 1 368 ? 2.249 62.389 -20.954 1.00 40.75 368 GLY A CA 1
ATOM 2701 C C . GLY A 1 368 ? 3.051 61.560 -19.959 1.00 40.48 368 GLY A C 1
ATOM 2702 O O . GLY A 1 368 ? 3.898 60.747 -20.413 1.00 39.63 368 GLY A O 1
ATOM 2703 N N . TRP A 1 369 ? 2.808 61.742 -18.658 1.00 33.67 369 TRP A N 1
ATOM 2704 C CA . TRP A 1 369 ? 3.425 60.927 -17.581 1.00 29.57 369 TRP A CA 1
ATOM 2705 C C . TRP A 1 369 ? 2.447 59.862 -17.076 1.00 30.93 369 TRP A C 1
ATOM 2706 O O . TRP A 1 369 ? 1.370 60.231 -16.660 1.00 33.15 369 TRP A O 1
ATOM 2717 N N . PHE A 1 370 ? 2.826 58.582 -17.166 1.00 28.17 370 PHE A N 1
ATOM 2718 C CA . PHE A 1 370 ? 2.050 57.396 -16.698 1.00 32.68 370 PHE A CA 1
ATOM 2719 C C . PHE A 1 370 ? 2.557 56.942 -15.316 1.00 32.34 370 PHE A C 1
ATOM 2720 O O . PHE A 1 370 ? 3.765 56.679 -15.137 1.00 34.37 370 PHE A O 1
ATOM 2728 N N . ARG A 1 371 ? 1.634 56.842 -14.368 1.00 33.18 371 ARG A N 1
ATOM 2729 C CA . ARG A 1 371 ? 1.874 56.354 -12.983 1.00 34.10 371 ARG A CA 1
ATOM 2730 C C . ARG A 1 371 ? 1.926 54.834 -13.027 1.00 30.03 371 ARG A C 1
ATOM 2731 O O . ARG A 1 371 ? 0.859 54.223 -13.170 1.00 30.94 371 ARG A O 1
ATOM 2739 N N . SER A 1 372 ? 3.116 54.249 -12.905 1.00 29.82 372 SER A N 1
ATOM 2740 C CA . SER A 1 372 ? 3.337 52.779 -13.000 1.00 30.73 372 SER A CA 1
ATOM 2741 C C . SER A 1 372 ? 2.560 52.003 -11.931 1.00 30.68 372 SER A C 1
ATOM 2742 O O . SER A 1 372 ? 2.314 50.790 -12.164 1.00 36.87 372 SER A O 1
ATOM 2745 N N . GLY A 1 373 ? 2.268 52.617 -10.783 1.00 29.94 373 GLY A N 1
ATOM 2746 C CA . GLY A 1 373 ? 1.877 51.893 -9.552 1.00 36.22 373 GLY A CA 1
ATOM 2747 C C . GLY A 1 373 ? 3.027 51.111 -8.887 1.00 36.65 373 GLY A C 1
ATOM 2748 O O . GLY A 1 373 ? 2.747 50.325 -7.975 1.00 35.59 373 GLY A O 1
ATOM 2749 N N . ASP A 1 374 ? 4.279 51.327 -9.286 1.00 37.78 374 ASP A N 1
ATOM 2750 C CA . ASP A 1 374 ? 5.475 50.691 -8.668 1.00 35.77 374 ASP A CA 1
ATOM 2751 C C . ASP A 1 374 ? 6.194 51.700 -7.780 1.00 33.82 374 ASP A C 1
ATOM 2752 O O . ASP A 1 374 ? 6.461 52.841 -8.224 1.00 31.50 374 ASP A O 1
ATOM 2757 N N . VAL A 1 375 ? 6.476 51.274 -6.551 1.00 32.54 375 VAL A N 1
ATOM 2758 C CA . VAL A 1 375 ? 7.337 52.005 -5.591 1.00 33.21 375 VAL A CA 1
ATOM 2759 C C . VAL A 1 375 ? 8.786 51.682 -5.977 1.00 30.45 375 VAL A C 1
ATOM 2760 O O . VAL A 1 375 ? 9.034 50.532 -6.316 1.00 30.31 375 VAL A O 1
ATOM 2764 N N . ALA A 1 376 ? 9.702 52.650 -5.930 1.00 30.60 376 ALA A N 1
ATOM 2765 C CA . ALA A 1 376 ? 11.093 52.397 -6.327 1.00 33.39 376 ALA A CA 1
ATOM 2766 C C . ALA A 1 376 ? 12.011 53.481 -5.796 1.00 32.11 376 ALA A C 1
ATOM 2767 O O . ALA A 1 376 ? 11.545 54.550 -5.374 1.00 31.34 376 ALA A O 1
ATOM 2769 N N . THR A 1 377 ? 13.301 53.217 -5.896 1.00 32.91 377 THR A N 1
ATOM 2770 C CA . THR A 1 377 ? 14.367 54.205 -5.608 1.00 36.53 377 THR A CA 1
ATOM 2771 C C . THR A 1 377 ? 15.262 54.283 -6.839 1.00 35.78 377 THR A C 1
ATOM 2772 O O . THR A 1 377 ? 15.232 53.324 -7.616 1.00 36.84 377 THR A O 1
ATOM 2776 N N . VAL A 1 378 ? 16.015 55.368 -6.967 1.00 36.28 378 VAL A N 1
ATOM 2777 C CA . VAL A 1 378 ? 17.070 55.593 -7.995 1.00 41.37 378 VAL A CA 1
ATOM 2778 C C . VAL A 1 378 ? 18.393 55.901 -7.277 1.00 40.67 378 VAL A C 1
ATOM 2779 O O . VAL A 1 378 ? 18.410 56.821 -6.461 1.00 40.95 378 VAL A O 1
ATOM 2783 N N . ASP A 1 379 ? 19.474 55.231 -7.655 1.00 40.59 379 ASP A N 1
ATOM 2784 C CA . ASP A 1 379 ? 20.816 55.450 -7.057 1.00 38.66 379 ASP A CA 1
ATOM 2785 C C . ASP A 1 379 ? 21.524 56.589 -7.801 1.00 37.94 379 ASP A C 1
ATOM 2786 O O . ASP A 1 379 ? 20.953 57.149 -8.741 1.00 41.69 379 ASP A O 1
ATOM 2791 N N . GLY A 1 380 ? 22.734 56.944 -7.379 1.00 41.14 380 GLY A N 1
ATOM 2792 C CA . GLY A 1 380 ? 23.462 58.120 -7.901 1.00 39.68 380 GLY A CA 1
ATOM 2793 C C . GLY A 1 380 ? 23.939 57.903 -9.322 1.00 39.49 380 GLY A C 1
ATOM 2794 O O . GLY A 1 380 ? 24.243 58.913 -9.982 1.00 39.68 380 GLY A O 1
ATOM 2795 N N . ASP A 1 381 ? 23.975 56.642 -9.777 1.00 37.11 381 ASP A N 1
ATOM 2796 C CA . ASP A 1 381 ? 24.276 56.251 -11.182 1.00 39.10 381 ASP A CA 1
ATOM 2797 C C . ASP A 1 381 ? 23.012 56.207 -12.064 1.00 42.76 381 ASP A C 1
ATOM 2798 O O . ASP A 1 381 ? 23.138 55.712 -13.188 1.00 43.87 381 ASP A O 1
ATOM 2803 N N . GLY A 1 382 ? 21.857 56.690 -11.594 1.00 40.13 382 GLY A N 1
ATOM 2804 C CA . GLY A 1 382 ? 20.591 56.673 -12.356 1.00 38.78 382 GLY A CA 1
ATOM 2805 C C . GLY A 1 382 ? 19.998 55.278 -12.508 1.00 36.68 382 GLY A C 1
ATOM 2806 O O . GLY A 1 382 ? 19.133 55.111 -13.393 1.00 40.48 382 GLY A O 1
ATOM 2807 N N . TYR A 1 383 ? 20.392 54.296 -11.694 1.00 34.23 383 TYR A N 1
ATOM 2808 C CA . TYR A 1 383 ? 19.812 52.922 -11.752 1.00 35.50 383 TYR A CA 1
ATOM 2809 C C . TYR A 1 383 ? 18.592 52.803 -10.840 1.00 35.74 383 TYR A C 1
ATOM 2810 O O . TYR A 1 383 ? 18.649 53.227 -9.672 1.00 38.09 383 TYR A O 1
ATOM 2819 N N . PHE A 1 384 ? 17.514 52.231 -11.373 1.00 32.60 384 PHE A N 1
ATOM 2820 C CA . PHE A 1 384 ? 16.200 52.103 -10.689 1.00 32.92 384 PHE A CA 1
ATOM 2821 C C . PHE A 1 384 ? 16.119 50.752 -9.964 1.00 31.59 384 PHE A C 1
ATOM 2822 O O . PHE A 1 384 ? 16.635 49.772 -10.486 1.00 34.04 384 PHE A O 1
ATOM 2830 N N . HIS A 1 385 ? 15.521 50.738 -8.779 1.00 32.83 385 HIS A N 1
ATOM 2831 C CA . HIS A 1 385 ? 15.250 49.540 -7.941 1.00 35.52 385 HIS A CA 1
ATOM 2832 C C . HIS A 1 385 ? 13.768 49.551 -7.572 1.00 37.66 385 HIS A C 1
ATOM 2833 O O . HIS A 1 385 ? 13.339 50.522 -6.917 1.00 36.91 385 HIS A O 1
ATOM 2840 N N . VAL A 1 386 ? 13.020 48.566 -8.077 1.00 39.54 386 VAL A N 1
ATOM 2841 C CA . VAL A 1 386 ? 11.559 48.395 -7.833 1.00 43.94 386 VAL A CA 1
ATOM 2842 C C . VAL A 1 386 ? 11.426 47.798 -6.438 1.00 48.68 386 VAL A C 1
ATOM 2843 O O . VAL A 1 386 ? 11.999 46.721 -6.223 1.00 46.59 386 VAL A O 1
ATOM 2847 N N . VAL A 1 387 ? 10.745 48.497 -5.528 1.00 44.37 387 VAL A N 1
ATOM 2848 C CA . VAL A 1 387 ? 10.487 47.976 -4.164 1.00 43.22 387 VAL A CA 1
ATOM 2849 C C . VAL A 1 387 ? 9.246 47.075 -4.246 1.00 44.33 387 VAL A C 1
ATOM 2850 O O . VAL A 1 387 ? 9.371 45.895 -3.942 1.00 43.70 387 VAL A O 1
ATOM 2854 N N . ASP A 1 388 ? 8.098 47.579 -4.697 1.00 43.22 388 ASP A N 1
ATOM 2855 C CA . ASP A 1 388 ? 6.829 46.801 -4.618 1.00 41.67 388 ASP A CA 1
ATOM 2856 C C . ASP A 1 388 ? 5.715 47.471 -5.439 1.00 42.16 388 ASP A C 1
ATOM 2857 O O . ASP A 1 388 ? 5.938 48.579 -5.945 1.00 39.02 388 ASP A O 1
ATOM 2862 N N . ARG A 1 389 ? 4.550 46.825 -5.532 1.00 41.22 389 ARG A N 1
ATOM 2863 C CA . ARG A 1 389 ? 3.298 47.476 -5.995 1.00 41.48 389 ARG A CA 1
ATOM 2864 C C . ARG A 1 389 ? 2.764 48.377 -4.872 1.00 43.49 389 ARG A C 1
ATOM 2865 O O . ARG A 1 389 ? 2.479 47.879 -3.777 1.00 47.65 389 ARG A O 1
ATOM 2873 N N . LEU A 1 390 ? 2.592 49.669 -5.161 1.00 44.99 390 LEU A N 1
ATOM 2874 C CA . LEU A 1 390 ? 2.020 50.682 -4.239 1.00 47.47 390 LEU A CA 1
ATOM 2875 C C . LEU A 1 390 ? 0.721 50.161 -3.591 1.00 45.89 390 LEU A C 1
ATOM 2876 O O . LEU A 1 390 ? 0.560 50.349 -2.380 1.00 41.51 390 LEU A O 1
ATOM 2881 N N . LYS A 1 391 ? -0.156 49.504 -4.347 1.00 40.22 391 LYS A N 1
ATOM 2882 C CA . LYS A 1 391 ? -1.486 49.050 -3.855 1.00 50.24 391 LYS A CA 1
ATOM 2883 C C . LYS A 1 391 ? -1.328 47.947 -2.790 1.00 49.86 391 LYS A C 1
ATOM 2884 O O . LYS A 1 391 ? -2.300 47.735 -2.051 1.00 46.34 391 LYS A O 1
ATOM 2890 N N . ASP A 1 392 ? -0.184 47.248 -2.741 1.00 47.83 392 ASP A N 1
ATOM 2891 C CA . ASP A 1 392 ? 0.062 46.105 -1.826 1.00 45.04 392 ASP A CA 1
ATOM 2892 C C . ASP A 1 392 ? 0.584 46.617 -0.484 1.00 46.77 392 ASP A C 1
ATOM 2893 O O . ASP A 1 392 ? 0.576 45.823 0.462 1.00 51.86 392 ASP A O 1
ATOM 2898 N N . MET A 1 393 ? 1.052 47.864 -0.423 1.00 47.95 393 MET A N 1
ATOM 2899 C CA . MET A 1 393 ? 1.611 48.498 0.803 1.00 54.82 393 MET A CA 1
ATOM 2900 C C . MET A 1 393 ? 0.667 48.229 1.982 1.00 54.34 393 MET A C 1
ATOM 2901 O O . MET A 1 393 ? -0.561 48.234 1.770 1.00 41.16 393 MET A O 1
ATOM 2906 N N . ILE A 1 394 ? 1.228 48.055 3.181 1.00 52.38 394 ILE A N 1
ATOM 2907 C CA . ILE A 1 394 ? 0.473 47.874 4.455 1.00 51.04 394 ILE A CA 1
ATOM 2908 C C . ILE A 1 394 ? 0.941 48.979 5.409 1.00 50.87 394 ILE A C 1
ATOM 2909 O O . ILE A 1 394 ? 2.155 49.077 5.631 1.00 50.36 394 ILE A O 1
ATOM 2914 N N . ILE A 1 395 ? 0.024 49.820 5.889 1.00 53.17 395 ILE A N 1
ATOM 2915 C CA . ILE A 1 395 ? 0.317 50.886 6.893 1.00 57.43 395 ILE A CA 1
ATOM 2916 C C . ILE A 1 395 ? 0.022 50.338 8.302 1.00 58.95 395 ILE A C 1
ATOM 2917 O O . ILE A 1 395 ? -1.154 50.208 8.651 1.00 61.99 395 ILE A O 1
ATOM 2922 N N . SER A 1 396 ? 1.080 49.985 9.042 1.00 59.24 396 SER A N 1
ATOM 2923 C CA . SER A 1 396 ? 1.077 49.368 10.397 1.00 57.14 396 SER A CA 1
ATOM 2924 C C . SER A 1 396 ? 1.725 50.351 11.371 1.00 59.22 396 SER A C 1
ATOM 2925 O O . SER A 1 396 ? 2.881 50.722 11.125 1.00 60.41 396 SER A O 1
ATOM 2928 N N . GLY A 1 397 ? 1.006 50.794 12.403 1.00 58.69 397 GLY A N 1
ATOM 2929 C CA . GLY A 1 397 ? 1.379 52.018 13.131 1.00 62.88 397 GLY A CA 1
ATOM 2930 C C . GLY A 1 397 ? 1.435 53.149 12.127 1.00 65.91 397 GLY A C 1
ATOM 2931 O O . GLY A 1 397 ? 0.542 53.194 11.270 1.00 78.21 397 GLY A O 1
ATOM 2932 N N . GLY A 1 398 ? 2.465 53.992 12.163 1.00 67.49 398 GLY A N 1
ATOM 2933 C CA . GLY A 1 398 ? 2.607 55.094 11.188 1.00 66.46 398 GLY A CA 1
ATOM 2934 C C . GLY A 1 398 ? 3.451 54.703 9.984 1.00 60.15 398 GLY A C 1
ATOM 2935 O O . GLY A 1 398 ? 3.681 55.567 9.134 1.00 61.41 398 GLY A O 1
ATOM 2936 N N . GLU A 1 399 ? 3.872 53.440 9.888 1.00 60.89 399 GLU A N 1
ATOM 2937 C CA . GLU A 1 399 ? 4.991 53.007 9.008 1.00 57.84 399 GLU A CA 1
ATOM 2938 C C . GLU A 1 399 ? 4.491 52.147 7.838 1.00 60.21 399 GLU A C 1
ATOM 2939 O O . GLU A 1 399 ? 3.503 51.376 8.001 1.00 55.19 399 GLU A O 1
ATOM 2945 N N . ASN A 1 400 ? 5.172 52.259 6.696 1.00 56.10 400 ASN A N 1
ATOM 2946 C CA . ASN A 1 400 ? 4.863 51.493 5.458 1.00 49.42 400 ASN A CA 1
ATOM 2947 C C . ASN A 1 400 ? 5.554 50.130 5.538 1.00 44.11 400 ASN A C 1
ATOM 2948 O O . ASN A 1 400 ? 6.769 50.102 5.730 1.00 45.42 400 ASN A O 1
ATOM 2953 N N . ILE A 1 401 ? 4.793 49.041 5.422 1.00 44.42 401 ILE A N 1
ATOM 2954 C CA . ILE A 1 401 ? 5.323 47.672 5.142 1.00 47.33 401 ILE A CA 1
ATOM 2955 C C . ILE A 1 401 ? 5.133 47.409 3.636 1.00 43.42 401 ILE A C 1
ATOM 2956 O O . ILE A 1 401 ? 4.051 47.723 3.106 1.00 45.62 401 ILE A O 1
ATOM 2961 N N . TYR A 1 402 ? 6.119 46.789 3.000 1.00 41.49 402 TYR A N 1
ATOM 2962 C CA . TYR A 1 402 ? 6.099 46.370 1.578 1.00 41.45 402 TYR A CA 1
ATOM 2963 C C . TYR A 1 402 ? 6.166 44.866 1.536 1.00 39.00 402 TYR A C 1
ATOM 2964 O O . TYR A 1 402 ? 7.227 44.303 1.791 1.00 39.49 402 TYR A O 1
ATOM 2973 N N . PRO A 1 403 ? 5.019 44.198 1.274 1.00 44.26 403 PRO A N 1
ATOM 2974 C CA . PRO A 1 403 ? 4.940 42.742 1.293 1.00 43.05 403 PRO A CA 1
ATOM 2975 C C . PRO A 1 403 ? 6.093 42.043 0.570 1.00 46.43 403 PRO A C 1
ATOM 2976 O O . PRO A 1 403 ? 6.592 41.095 1.139 1.00 44.11 403 PRO A O 1
ATOM 2980 N N . ALA A 1 404 ? 6.479 42.523 -0.624 1.00 45.47 404 ALA A N 1
ATOM 2981 C CA . ALA A 1 404 ? 7.504 41.904 -1.510 1.00 46.22 404 ALA A CA 1
ATOM 2982 C C . ALA A 1 404 ? 8.820 41.719 -0.744 1.00 44.30 404 ALA A C 1
ATOM 2983 O O . ALA A 1 404 ? 9.436 40.653 -0.879 1.00 49.79 404 ALA A O 1
ATOM 2985 N N . GLU A 1 405 ? 9.215 42.707 0.060 1.00 39.31 405 GLU A N 1
ATOM 2986 C CA . GLU A 1 405 ? 10.435 42.631 0.905 1.00 45.74 405 GLU A CA 1
ATOM 2987 C C . GLU A 1 405 ? 10.293 41.502 1.933 1.00 45.76 405 GLU A C 1
ATOM 2988 O O . GLU A 1 405 ? 11.194 40.631 2.038 1.00 46.96 405 GLU A O 1
ATOM 2994 N N . VAL A 1 406 ? 9.168 41.478 2.645 1.00 45.81 406 VAL A N 1
ATOM 2995 C CA . VAL A 1 406 ? 8.904 40.425 3.659 1.00 41.66 406 VAL A CA 1
ATOM 2996 C C . VAL A 1 406 ? 8.889 39.082 2.925 1.00 43.30 406 VAL A C 1
ATOM 2997 O O . VAL A 1 406 ? 9.598 38.132 3.364 1.00 42.04 406 VAL A O 1
ATOM 3001 N N . GLU A 1 407 ? 8.195 39.022 1.792 1.00 43.55 407 GLU A N 1
ATOM 3002 C CA . GLU A 1 407 ? 8.070 37.791 0.964 1.00 48.46 407 GLU A CA 1
ATOM 3003 C C . GLU A 1 407 ? 9.458 37.293 0.539 1.00 48.11 407 GLU A C 1
ATOM 3004 O O . GLU A 1 407 ? 9.691 36.060 0.550 1.00 49.27 407 GLU A O 1
ATOM 3010 N N . ASN A 1 408 ? 10.340 38.214 0.162 1.00 49.27 408 ASN A N 1
ATOM 3011 C CA . ASN A 1 408 ? 11.693 37.866 -0.339 1.00 54.76 408 ASN A CA 1
ATOM 3012 C C . ASN A 1 408 ? 12.426 37.033 0.723 1.00 57.60 408 ASN A C 1
ATOM 3013 O O . ASN A 1 408 ? 13.016 35.993 0.358 1.00 58.13 408 ASN A O 1
ATOM 3018 N N . GLU A 1 409 ? 12.384 37.466 1.987 1.00 58.84 409 GLU A N 1
ATOM 3019 C CA . GLU A 1 409 ? 13.012 36.759 3.136 1.00 53.74 409 GLU A CA 1
ATOM 3020 C C . GLU A 1 409 ? 12.338 35.396 3.307 1.00 54.87 409 GLU A C 1
ATOM 3021 O O . GLU A 1 409 ? 13.042 34.376 3.346 1.00 58.00 409 GLU A O 1
ATOM 3027 N N . LEU A 1 410 ? 11.010 35.379 3.341 1.00 58.01 410 LEU A N 1
ATOM 3028 C CA . LEU A 1 410 ? 10.202 34.155 3.587 1.00 61.94 410 LEU A CA 1
ATOM 3029 C C . LEU A 1 410 ? 10.646 33.024 2.640 1.00 64.62 410 LEU A C 1
ATOM 3030 O O . LEU A 1 410 ? 10.587 31.849 3.073 1.00 63.12 410 LEU A O 1
ATOM 3035 N N . TYR A 1 411 ? 11.072 33.349 1.406 1.00 65.02 411 TYR A N 1
ATOM 3036 C CA . TYR A 1 411 ? 11.500 32.369 0.362 1.00 58.29 411 TYR A CA 1
ATOM 3037 C C . TYR A 1 411 ? 12.893 31.813 0.684 1.00 55.29 411 TYR A C 1
ATOM 3038 O O . TYR A 1 411 ? 13.269 30.801 0.086 1.00 59.13 411 TYR A O 1
ATOM 3047 N N . GLY A 1 412 ? 13.640 32.469 1.575 1.00 57.03 412 GLY A N 1
ATOM 3048 C CA . GLY A 1 412 ? 14.854 31.918 2.208 1.00 62.76 412 GLY A CA 1
ATOM 3049 C C . GLY A 1 412 ? 14.572 30.676 3.050 1.00 65.93 412 GLY A C 1
ATOM 3050 O O . GLY A 1 412 ? 15.461 29.810 3.143 1.00 60.43 412 GLY A O 1
ATOM 3051 N N . TYR A 1 413 ? 13.376 30.563 3.635 1.00 66.31 413 TYR A N 1
ATOM 3052 C CA . TYR A 1 413 ? 13.070 29.573 4.696 1.00 64.63 413 TYR A CA 1
ATOM 3053 C C . TYR A 1 413 ? 12.746 28.211 4.092 1.00 67.67 413 TYR A C 1
ATOM 3054 O O . TYR A 1 413 ? 11.804 28.091 3.310 1.00 56.19 413 TYR A O 1
ATOM 3063 N N . PRO A 1 414 ? 13.489 27.149 4.486 1.00 69.03 414 PRO A N 1
ATOM 3064 C CA . PRO A 1 414 ? 13.221 25.780 4.031 1.00 70.88 414 PRO A CA 1
ATOM 3065 C C . PRO A 1 414 ? 11.736 25.381 3.960 1.00 70.05 414 PRO A C 1
ATOM 3066 O O . PRO A 1 414 ? 11.047 25.566 4.939 1.00 71.47 414 PRO A O 1
ATOM 3070 N N . GLY A 1 415 ? 11.288 24.872 2.803 1.00 73.48 415 GLY A N 1
ATOM 3071 C CA . GLY A 1 415 ? 9.950 24.276 2.583 1.00 71.64 415 GLY A CA 1
ATOM 3072 C C . GLY A 1 415 ? 8.853 25.307 2.336 1.00 73.41 415 GLY A C 1
ATOM 3073 O O . GLY A 1 415 ? 7.658 24.942 2.515 1.00 75.46 415 GLY A O 1
ATOM 3074 N N . VAL A 1 416 ? 9.220 26.540 1.963 1.00 64.84 416 VAL A N 1
ATOM 3075 C CA . VAL A 1 416 ? 8.274 27.593 1.476 1.00 70.14 416 VAL A CA 1
ATOM 3076 C C . VAL A 1 416 ? 8.310 27.562 -0.051 1.00 69.11 416 VAL A C 1
ATOM 3077 O O . VAL A 1 416 ? 9.232 28.150 -0.628 1.00 76.53 416 VAL A O 1
ATOM 3081 N N . GLU A 1 417 ? 7.373 26.840 -0.662 1.00 70.51 417 GLU A N 1
ATOM 3082 C CA . GLU A 1 417 ? 7.197 26.752 -2.136 1.00 72.78 417 GLU A CA 1
ATOM 3083 C C . GLU A 1 417 ? 6.635 28.089 -2.660 1.00 69.68 417 GLU A C 1
ATOM 3084 O O . GLU A 1 417 ? 7.194 28.631 -3.632 1.00 68.15 417 GLU A O 1
ATOM 3090 N N . ALA A 1 418 ? 5.569 28.592 -2.031 1.00 65.40 418 ALA A N 1
ATOM 3091 C CA . ALA A 1 418 ? 4.875 29.856 -2.363 1.00 65.92 418 ALA A CA 1
ATOM 3092 C C . ALA A 1 418 ? 4.510 30.579 -1.069 1.00 64.57 418 ALA A C 1
ATOM 3093 O O . ALA A 1 418 ? 4.250 29.882 -0.079 1.00 74.19 418 ALA A O 1
ATOM 3095 N N . CYS A 1 419 ? 4.476 31.913 -1.083 1.00 63.35 419 CYS A N 1
ATOM 3096 C CA . CYS A 1 419 ? 4.016 32.749 0.060 1.00 59.42 419 CYS A CA 1
ATOM 3097 C C . CYS A 1 419 ? 3.530 34.123 -0.419 1.00 53.78 419 CYS A C 1
ATOM 3098 O O . CYS A 1 419 ? 4.059 34.609 -1.405 1.00 53.75 419 CYS A O 1
ATOM 3101 N N . ALA A 1 420 ? 2.577 34.716 0.300 1.00 53.81 420 ALA A N 1
ATOM 3102 C CA . ALA A 1 420 ? 2.108 36.113 0.153 1.00 48.89 420 ALA A CA 1
ATOM 3103 C C . ALA A 1 420 ? 1.912 36.740 1.541 1.00 51.37 420 ALA A C 1
ATOM 3104 O O . ALA A 1 420 ? 1.517 36.014 2.466 1.00 57.40 420 ALA A O 1
ATOM 3106 N N . VAL A 1 421 ? 2.188 38.042 1.674 1.00 46.99 421 VAL A N 1
ATOM 3107 C CA . VAL A 1 421 ? 2.067 38.815 2.937 1.00 46.70 421 VAL A CA 1
ATOM 3108 C C . VAL A 1 421 ? 1.013 39.900 2.722 1.00 48.89 421 VAL A C 1
ATOM 3109 O O . VAL A 1 421 ? 1.253 40.793 1.905 1.00 49.36 421 VAL A O 1
ATOM 3113 N N . ILE A 1 422 ? -0.102 39.808 3.443 1.00 44.70 422 ILE A N 1
ATOM 3114 C CA . ILE A 1 422 ? -1.249 40.754 3.336 1.00 52.59 422 ILE A CA 1
ATOM 3115 C C . ILE A 1 422 ? -1.364 41.545 4.647 1.00 50.96 422 ILE A C 1
ATOM 3116 O O . ILE A 1 422 ? -0.897 41.055 5.682 1.00 47.83 422 ILE A O 1
ATOM 3121 N N . GLY A 1 423 ? -1.949 42.7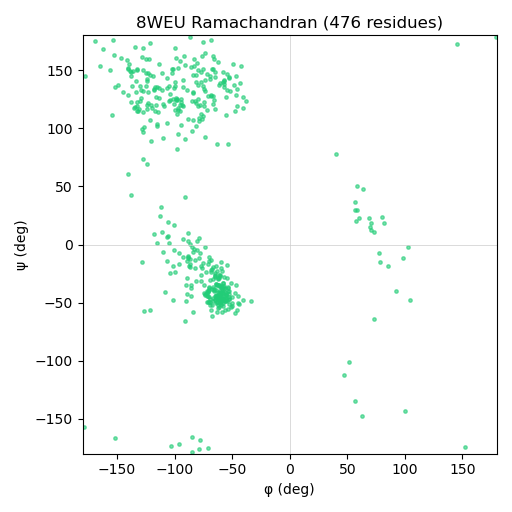39 4.581 1.00 52.74 423 GLY A N 1
ATOM 3122 C CA . GLY A 1 423 ? -2.483 43.461 5.750 1.00 58.62 423 GLY A CA 1
ATOM 3123 C C . GLY A 1 423 ? -3.779 42.835 6.256 1.00 59.33 423 GLY A C 1
ATOM 3124 O O . GLY A 1 423 ? -4.581 42.386 5.421 1.00 58.84 423 GLY A O 1
ATOM 3125 N N . VAL A 1 424 ? -3.953 42.781 7.582 1.00 64.38 424 VAL A N 1
ATOM 3126 C CA . VAL A 1 424 ? -5.227 42.436 8.281 1.00 62.78 424 VAL A CA 1
ATOM 3127 C C . VAL A 1 424 ? -5.534 43.544 9.294 1.00 65.08 424 VAL A C 1
ATOM 3128 O O . VAL A 1 424 ? -4.634 44.230 9.773 1.00 55.67 424 VAL A O 1
ATOM 3132 N N . PRO A 1 425 ? -6.829 43.802 9.596 1.00 68.26 425 PRO A N 1
ATOM 3133 C CA . PRO A 1 425 ? -7.214 44.745 10.645 1.00 61.68 425 PRO A CA 1
ATOM 3134 C C . PRO A 1 425 ? -6.460 44.525 11.958 1.00 62.26 425 PRO A C 1
ATOM 3135 O O . PRO A 1 425 ? -6.309 43.401 12.361 1.00 58.31 425 PRO A O 1
ATOM 3139 N N . ASP A 1 426 ? -6.019 45.606 12.592 1.00 65.17 426 ASP A N 1
ATOM 3140 C CA . ASP A 1 42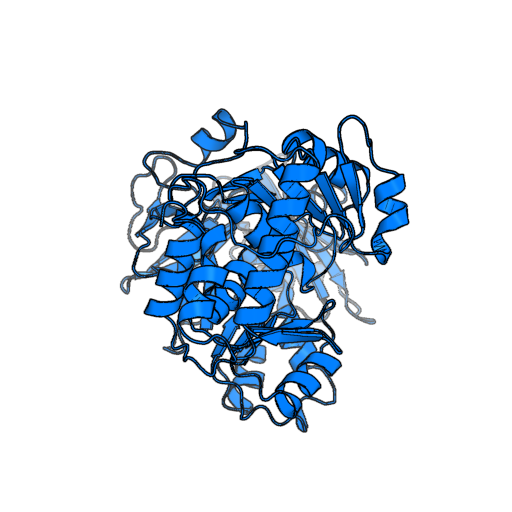6 ? -5.474 45.562 13.969 1.00 66.86 426 ASP A CA 1
ATOM 3141 C C . ASP A 1 426 ? -6.123 46.680 14.763 1.00 75.95 426 ASP A C 1
ATOM 3142 O O . ASP A 1 426 ? -5.911 47.846 14.435 1.00 72.53 426 ASP A O 1
ATOM 3147 N N . PRO A 1 427 ? -6.935 46.346 15.796 1.00 84.75 427 PRO A N 1
ATOM 3148 C CA . PRO A 1 427 ? -7.409 47.329 16.765 1.00 82.10 427 PRO A CA 1
ATOM 3149 C C . PRO A 1 427 ? -6.391 48.439 17.055 1.00 80.87 427 PRO A C 1
ATOM 3150 O O . PRO A 1 427 ? -6.766 49.590 16.971 1.00 87.40 427 PRO A O 1
ATOM 3154 N N . ARG A 1 428 ? -5.136 48.073 17.336 1.00 78.88 428 ARG A N 1
ATOM 3155 C CA . ARG A 1 428 ? -4.112 48.997 17.896 1.00 76.89 428 ARG A CA 1
ATOM 3156 C C . ARG A 1 428 ? -3.298 49.719 16.806 1.00 80.35 428 ARG A C 1
ATOM 3157 O O . ARG A 1 428 ? -2.887 50.870 17.071 1.00 77.44 428 ARG A O 1
ATOM 3165 N N . TRP A 1 429 ? -3.003 49.079 15.664 1.00 76.48 429 TRP A N 1
ATOM 3166 C CA . TRP A 1 429 ? -1.968 49.562 14.700 1.00 73.23 429 TRP A CA 1
ATOM 3167 C C . TRP A 1 429 ? -2.569 49.909 13.323 1.00 68.70 429 TRP A C 1
ATOM 3168 O O . TRP A 1 429 ? -1.770 50.158 12.381 1.00 66.91 429 TRP A O 1
ATOM 3179 N N . GLY A 1 430 ? -3.905 49.930 13.203 1.00 63.90 430 GLY A N 1
ATOM 3180 C CA . GLY A 1 430 ? -4.656 50.027 11.930 1.00 57.50 430 GLY A CA 1
ATOM 3181 C C . GLY A 1 430 ? -4.608 48.725 11.146 1.00 56.91 430 GLY A C 1
ATOM 3182 O O . GLY A 1 430 ? -5.669 48.101 10.937 1.00 60.96 430 GLY A O 1
ATOM 3183 N N . GLU A 1 431 ? -3.407 48.328 10.720 1.00 52.74 431 GLU A N 1
ATOM 3184 C CA . GLU A 1 431 ? -3.130 47.069 9.985 1.00 52.28 431 GLU A CA 1
ATOM 3185 C C . GLU A 1 431 ? -1.844 46.429 10.527 1.00 47.43 431 GLU A C 1
ATOM 3186 O O . GLU A 1 431 ? -0.961 47.159 10.952 1.00 43.58 431 GLU A O 1
ATOM 3192 N N . VAL A 1 432 ? -1.753 45.104 10.498 1.00 43.82 432 VAL A N 1
ATOM 3193 C CA . VAL A 1 432 ? -0.491 44.343 10.713 1.00 45.38 432 VAL A CA 1
ATOM 3194 C C . VAL A 1 432 ? -0.388 43.411 9.517 1.00 47.97 432 VAL A C 1
ATOM 3195 O O . VAL A 1 432 ? -1.393 43.319 8.779 1.00 49.26 432 VAL A O 1
ATOM 3199 N N . GLY A 1 433 ? 0.757 42.763 9.323 1.00 38.48 433 GLY A N 1
ATOM 3200 C CA . GLY A 1 433 ? 0.892 41.764 8.258 1.00 39.56 433 GLY A CA 1
ATOM 3201 C C . GLY A 1 433 ? 0.425 40.395 8.708 1.00 38.78 433 GLY A C 1
ATOM 3202 O O . GLY A 1 433 ? 0.518 40.089 9.883 1.00 44.59 433 GLY A O 1
ATOM 3203 N N . LYS A 1 434 ? -0.033 39.577 7.779 1.00 43.17 434 LYS A N 1
ATOM 3204 C CA . LYS A 1 434 ? -0.152 38.125 7.970 1.00 46.57 434 LYS A CA 1
ATOM 3205 C C . LYS A 1 434 ? 0.565 37.493 6.788 1.00 49.51 434 LYS A C 1
ATOM 3206 O O . LYS A 1 434 ? 0.318 37.936 5.665 1.00 53.35 434 LYS A O 1
ATOM 3212 N N . ALA A 1 435 ? 1.437 36.521 7.045 1.00 50.27 435 ALA A N 1
ATOM 3213 C CA . ALA A 1 435 ? 2.020 35.650 6.005 1.00 49.63 435 ALA A CA 1
ATOM 3214 C C . ALA A 1 435 ? 1.047 34.501 5.734 1.00 53.05 435 ALA A C 1
ATOM 3215 O O . ALA A 1 435 ? 0.373 34.064 6.679 1.00 51.46 435 ALA A O 1
ATOM 3217 N N . VAL A 1 436 ? 1.002 34.055 4.480 1.00 49.87 436 VAL A N 1
ATOM 3218 C CA . VAL A 1 436 ? 0.173 32.929 3.978 1.00 51.49 436 VAL A CA 1
ATOM 3219 C C . VAL A 1 436 ? 1.113 32.103 3.117 1.00 51.58 436 VAL A C 1
ATOM 3220 O O . VAL A 1 436 ? 1.636 32.671 2.155 1.00 54.77 436 VAL A O 1
ATOM 3224 N N . VAL A 1 437 ? 1.336 30.842 3.489 1.00 60.29 437 VAL A N 1
ATOM 3225 C CA . VAL A 1 437 ? 2.409 29.970 2.929 1.00 63.46 437 VAL A CA 1
ATOM 3226 C C . VAL A 1 437 ? 1.798 28.678 2.365 1.00 69.72 437 VAL A C 1
ATOM 3227 O O . VAL A 1 437 ? 0.830 28.151 2.964 1.00 71.16 437 VAL A O 1
ATOM 3231 N N . VAL A 1 438 ? 2.332 28.226 1.225 1.00 69.84 438 VAL A N 1
ATOM 3232 C CA . VAL A 1 438 ? 2.191 26.844 0.682 1.00 71.64 438 VAL A CA 1
ATOM 3233 C C . VAL A 1 438 ? 3.476 26.105 1.048 1.00 78.24 438 VAL A C 1
ATOM 3234 O O . VAL A 1 438 ? 4.559 26.503 0.617 1.00 69.85 438 VAL A O 1
ATOM 3238 N N . PRO A 1 439 ? 3.414 25.049 1.893 1.00 89.59 439 PRO A N 1
ATOM 3239 C CA . PRO A 1 439 ? 4.603 24.247 2.201 1.00 91.96 439 PRO A CA 1
ATOM 3240 C C . PRO A 1 439 ? 4.961 23.279 1.056 1.00 86.49 439 PRO A C 1
ATOM 3241 O O . PRO A 1 439 ? 4.052 22.833 0.379 1.00 79.20 439 PRO A O 1
ATOM 3245 N N . ALA A 1 440 ? 6.257 22.979 0.878 1.00 92.50 440 ALA A N 1
ATOM 3246 C CA . ALA A 1 440 ? 6.820 22.162 -0.230 1.00 97.83 440 ALA A CA 1
ATOM 3247 C C . ALA A 1 440 ? 6.438 20.682 -0.061 1.00 104.14 440 ALA A C 1
ATOM 3248 O O . ALA A 1 440 ? 5.652 20.363 0.859 1.00 98.36 440 ALA A O 1
ATOM 3250 N N . ALA A 1 441 ? 6.963 19.814 -0.936 1.00 105.95 441 ALA A N 1
ATOM 3251 C CA . ALA A 1 441 ? 6.801 18.341 -0.872 1.00 102.26 441 ALA A CA 1
ATOM 3252 C C . ALA A 1 441 ? 7.274 17.848 0.502 1.00 99.38 441 ALA A C 1
ATOM 3253 O O . ALA A 1 441 ? 8.486 17.964 0.766 1.00 103.91 441 ALA A O 1
ATOM 3255 N N . GLY A 1 442 ? 6.343 17.369 1.344 1.00 95.56 442 GLY A N 1
ATOM 3256 C CA . GLY A 1 442 ? 6.601 16.750 2.664 1.00 95.43 442 GLY A CA 1
ATOM 3257 C C . GLY A 1 442 ? 7.690 17.460 3.460 1.00 99.84 442 GLY A C 1
ATOM 3258 O O . GLY A 1 442 ? 8.831 16.958 3.490 1.00 97.21 442 GLY A O 1
ATOM 3259 N N . SER A 1 443 ? 7.356 18.597 4.075 1.00 99.64 443 SER A N 1
ATOM 3260 C CA . SER A 1 443 ? 8.239 19.380 4.978 1.00 99.87 443 SER A CA 1
ATOM 3261 C C . SER A 1 443 ? 7.446 19.738 6.241 1.00 100.45 443 SER A C 1
ATOM 3262 O O . SER A 1 443 ? 6.354 20.322 6.099 1.00 108.03 443 SER A O 1
ATOM 3265 N N . ARG A 1 444 ? 7.937 19.347 7.424 1.00 97.23 444 ARG A N 1
ATOM 3266 C CA . ARG A 1 444 ? 7.371 19.777 8.734 1.00 93.45 444 ARG A CA 1
ATOM 3267 C C . ARG A 1 444 ? 7.763 21.245 8.949 1.00 87.93 444 ARG A C 1
ATOM 3268 O O . ARG A 1 444 ? 8.870 21.505 9.452 1.00 86.65 444 ARG A O 1
ATOM 3276 N N . ILE A 1 445 ? 6.892 22.166 8.539 1.00 81.04 445 ILE A N 1
ATOM 3277 C CA . ILE A 1 445 ? 7.085 23.634 8.724 1.00 80.25 445 ILE A CA 1
ATOM 3278 C C . ILE A 1 445 ? 6.320 24.071 9.982 1.00 67.47 445 ILE A C 1
ATOM 3279 O O . ILE A 1 445 ? 5.068 23.942 10.011 1.00 55.50 445 ILE A O 1
ATOM 3284 N N . ASP A 1 446 ? 7.057 24.571 10.978 1.00 58.78 446 ASP A N 1
ATOM 3285 C CA . ASP A 1 446 ? 6.493 25.115 12.243 1.00 59.23 446 ASP A CA 1
ATOM 3286 C C . ASP A 1 446 ? 6.363 26.634 12.092 1.00 54.12 446 ASP A C 1
ATOM 3287 O O . ASP A 1 446 ? 7.402 27.295 11.891 1.00 49.43 446 ASP A O 1
ATOM 3292 N N . GLY A 1 447 ? 5.131 27.148 12.207 1.00 52.94 447 GLY A N 1
ATOM 3293 C CA . GLY A 1 447 ? 4.792 28.576 12.062 1.00 55.35 447 GLY A CA 1
ATOM 3294 C C . GLY A 1 447 ? 5.512 29.445 13.084 1.00 55.75 447 GLY A C 1
ATOM 3295 O O . GLY A 1 447 ? 5.960 30.549 12.722 1.00 50.76 447 GLY A O 1
ATOM 3296 N N . ALA A 1 448 ? 5.598 28.980 14.334 1.00 54.83 448 ALA A N 1
ATOM 3297 C CA . ALA A 1 448 ? 6.313 29.678 15.430 1.00 56.24 448 ALA A CA 1
ATOM 3298 C C . ALA A 1 448 ? 7.802 29.839 15.051 1.00 53.81 448 ALA A C 1
ATOM 3299 O O . ALA A 1 448 ? 8.330 30.979 15.197 1.00 45.07 448 ALA A O 1
ATOM 3301 N N . GLU A 1 449 ? 8.422 28.769 14.529 1.00 50.35 449 GLU A N 1
ATOM 3302 C CA . GLU A 1 449 ? 9.847 28.748 14.093 1.00 56.41 449 GLU A CA 1
ATOM 3303 C C . GLU A 1 449 ? 10.046 29.720 12.926 1.00 58.86 449 GLU A C 1
ATOM 3304 O O . GLU A 1 449 ? 10.988 30.556 12.998 1.00 58.78 449 GLU A O 1
ATOM 3310 N N . LEU A 1 450 ? 9.198 29.610 11.896 1.00 52.57 450 LEU A N 1
ATOM 3311 C CA . LEU A 1 450 ? 9.219 30.509 10.704 1.00 58.74 450 LEU A CA 1
ATOM 3312 C C . LEU A 1 450 ? 9.089 31.979 11.149 1.00 51.77 450 LEU A C 1
ATOM 3313 O O . LEU A 1 450 ? 9.919 32.810 10.710 1.00 50.33 450 LEU A O 1
ATOM 3318 N N . LEU A 1 451 ? 8.125 32.295 12.018 1.00 46.19 451 LEU A N 1
ATOM 3319 C CA . LEU A 1 451 ? 7.897 33.698 12.463 1.00 54.00 451 LEU A CA 1
ATOM 3320 C C . LEU A 1 451 ? 9.137 34.199 13.221 1.00 52.12 451 LEU A C 1
ATOM 3321 O O . LEU A 1 451 ? 9.570 35.345 12.951 1.00 47.53 451 LEU A O 1
ATOM 3326 N N . ALA A 1 452 ? 9.669 33.380 14.141 1.00 51.49 452 ALA A N 1
ATOM 3327 C CA . ALA A 1 452 ? 10.920 33.657 14.892 1.00 50.44 452 ALA A CA 1
ATOM 3328 C C . ALA A 1 452 ? 12.057 33.904 13.897 1.00 43.55 452 ALA A C 1
ATOM 3329 O O . ALA A 1 452 ? 12.683 35.013 13.958 1.00 44.67 452 ALA A O 1
ATOM 3331 N N . TRP A 1 453 ? 12.306 32.945 12.996 1.00 41.20 453 TRP A N 1
ATOM 3332 C CA . TRP A 1 453 ? 13.333 33.119 11.927 1.00 49.30 453 TRP A CA 1
ATOM 3333 C C . TRP A 1 453 ? 13.101 34.458 11.203 1.00 50.40 453 TRP A C 1
ATOM 3334 O O . TRP A 1 453 ? 14.064 35.251 11.140 1.00 50.74 453 TRP A O 1
ATOM 3345 N N . LEU A 1 454 ? 11.873 34.763 10.752 1.00 49.43 454 LEU A N 1
ATOM 3346 C CA . LEU A 1 454 ? 11.626 36.030 10.007 1.00 54.36 454 LEU A CA 1
ATOM 3347 C C . LEU A 1 454 ? 12.052 37.227 10.865 1.00 57.45 454 LEU A C 1
ATOM 3348 O O . LEU A 1 454 ? 12.587 38.217 10.299 1.00 54.39 454 LEU A O 1
ATOM 3353 N N . ARG A 1 455 ? 11.799 37.159 12.174 1.00 58.30 455 ARG A N 1
ATOM 3354 C CA . ARG A 1 455 ? 12.013 38.302 13.096 1.00 52.98 455 ARG A CA 1
ATOM 3355 C C . ARG A 1 455 ? 13.510 38.619 13.130 1.00 53.25 455 ARG A C 1
ATOM 3356 O O . ARG A 1 455 ? 13.865 39.818 13.236 1.00 53.27 455 ARG A O 1
ATOM 3364 N N . THR A 1 456 ? 14.361 37.594 13.021 1.00 51.80 456 THR A N 1
ATOM 3365 C CA . THR A 1 456 ? 15.842 37.769 13.048 1.00 54.52 456 THR A CA 1
ATOM 3366 C C . THR A 1 456 ? 16.328 38.463 11.767 1.00 51.77 456 THR A C 1
ATOM 3367 O O . THR A 1 456 ? 17.478 38.867 11.777 1.00 45.23 456 THR A O 1
ATOM 3371 N N . ARG A 1 457 ? 15.502 38.553 10.710 1.00 55.91 457 ARG A N 1
ATOM 3372 C CA . ARG A 1 457 ? 15.906 39.028 9.350 1.00 55.70 457 ARG A CA 1
ATOM 3373 C C . ARG A 1 457 ? 15.374 40.443 9.044 1.00 54.19 457 ARG A C 1
ATOM 3374 O O . ARG A 1 457 ? 15.848 41.026 8.065 1.00 54.65 457 ARG A O 1
ATOM 3382 N N . LEU A 1 458 ? 14.424 40.984 9.812 1.00 49.58 458 LEU A N 1
ATOM 3383 C CA . LEU A 1 458 ? 13.682 42.226 9.432 1.00 48.73 458 LEU A CA 1
ATOM 3384 C C . LEU A 1 458 ? 13.470 43.105 10.670 1.00 50.47 458 LEU A C 1
ATOM 3385 O O . LEU A 1 458 ? 13.308 42.536 11.784 1.00 49.12 458 LEU A O 1
ATOM 3390 N N . ALA A 1 459 ? 13.382 44.426 10.477 1.00 43.48 459 ALA A N 1
ATOM 3391 C CA . ALA A 1 459 ? 12.785 45.366 11.451 1.00 45.97 459 ALA A CA 1
ATOM 3392 C C . ALA A 1 459 ? 11.480 44.747 12.000 1.00 45.49 459 ALA A C 1
ATOM 3393 O O . ALA A 1 459 ? 10.727 44.085 11.222 1.00 37.65 459 ALA A O 1
ATOM 3395 N N . GLY A 1 460 ? 11.261 44.900 13.315 1.00 47.08 460 GLY A N 1
ATOM 3396 C CA . GLY A 1 460 ? 10.096 44.390 14.066 1.00 48.55 460 GLY A CA 1
ATOM 3397 C C . GLY A 1 460 ? 8.778 44.662 13.347 1.00 46.86 460 GLY A C 1
ATOM 3398 O O . GLY A 1 460 ? 8.070 43.676 13.028 1.00 43.95 460 GLY A O 1
ATOM 3399 N N . TYR A 1 461 ? 8.512 45.935 13.041 1.00 42.04 461 TYR A N 1
ATOM 3400 C CA . TYR A 1 461 ? 7.222 46.439 12.510 1.00 51.21 461 TYR A CA 1
ATOM 3401 C C . TYR A 1 461 ? 6.875 45.763 11.167 1.00 50.83 461 TYR A C 1
ATOM 3402 O O . TYR A 1 461 ? 5.693 45.797 10.808 1.00 52.62 461 TYR A O 1
ATOM 3411 N N . LYS A 1 462 ? 7.849 45.186 10.447 1.00 47.27 462 LYS A N 1
ATOM 3412 C CA . LYS A 1 462 ? 7.641 44.508 9.133 1.00 43.11 462 LYS A CA 1
ATOM 3413 C C . LYS A 1 462 ? 7.292 43.029 9.317 1.00 41.95 462 LYS A C 1
ATOM 3414 O O . LYS A 1 462 ? 6.965 42.373 8.308 1.00 35.16 462 LYS A O 1
ATOM 3420 N N . VAL A 1 463 ? 7.429 42.482 10.523 1.00 43.03 463 VAL A N 1
ATOM 3421 C CA . VAL A 1 463 ? 7.271 41.020 10.730 1.00 44.22 463 VAL A CA 1
ATOM 3422 C C . VAL A 1 463 ? 5.775 40.752 10.789 1.00 43.42 463 VAL A C 1
ATOM 3423 O O . VAL A 1 463 ? 5.084 41.351 11.588 1.00 45.06 463 VAL A O 1
ATOM 3427 N N . PRO A 1 464 ? 5.211 39.847 9.965 1.00 46.19 464 PRO A N 1
ATOM 3428 C CA . PRO A 1 464 ? 3.801 39.495 10.109 1.00 49.64 464 PRO A CA 1
ATOM 3429 C C . PRO A 1 464 ? 3.576 38.972 11.538 1.00 51.87 464 PRO A C 1
ATOM 3430 O O . PRO A 1 464 ? 4.483 38.378 12.082 1.00 47.67 464 PRO A O 1
ATOM 3434 N N . LYS A 1 465 ? 2.385 39.190 12.098 1.00 52.85 465 LYS A N 1
ATOM 3435 C CA . LYS A 1 465 ? 2.009 38.734 13.464 1.00 50.85 465 LYS A CA 1
ATOM 3436 C C . LYS A 1 465 ? 1.578 37.269 13.438 1.00 50.21 465 LYS A C 1
ATOM 3437 O O . LYS A 1 465 ? 1.598 36.661 14.493 1.00 58.79 465 LYS A O 1
ATOM 3443 N N . SER A 1 466 ? 1.204 36.731 12.284 1.00 50.51 466 SER A N 1
ATOM 3444 C CA . SER A 1 466 ? 0.688 35.342 12.159 1.00 52.02 466 SER A CA 1
ATOM 3445 C C . SER A 1 466 ? 1.110 34.738 10.821 1.00 50.96 466 SER A C 1
ATOM 3446 O O . SER A 1 466 ? 1.455 35.508 9.901 1.00 55.74 466 SER A O 1
ATOM 3449 N N . VAL A 1 467 ? 1.075 33.409 10.735 1.00 52.70 467 VAL A N 1
ATOM 3450 C CA . VAL A 1 467 ? 1.213 32.616 9.480 1.00 56.35 467 VAL A CA 1
ATOM 3451 C C . VAL A 1 467 ? 0.000 31.690 9.356 1.00 59.78 467 VAL A C 1
ATOM 3452 O O . VAL A 1 467 ? -0.490 31.206 10.391 1.00 53.02 467 VAL A O 1
ATOM 3456 N N . GLU A 1 468 ? -0.436 31.413 8.131 1.00 57.14 468 GLU A N 1
ATOM 3457 C CA . GLU A 1 468 ? -1.456 30.373 7.864 1.00 63.64 468 GLU A CA 1
ATOM 3458 C C . GLU A 1 468 ? -0.961 29.534 6.683 1.00 64.78 468 GLU A C 1
ATOM 3459 O O . GLU A 1 468 ? -0.360 30.109 5.750 1.00 74.04 468 GLU A O 1
ATOM 3465 N N . PHE A 1 469 ? -1.167 28.221 6.742 1.00 57.75 469 PHE A N 1
ATOM 3466 C CA . PHE A 1 469 ? -0.695 27.273 5.710 1.00 60.87 469 PHE A CA 1
ATOM 3467 C C . PHE A 1 469 ? -1.885 26.813 4.850 1.00 66.02 469 PHE A C 1
ATOM 3468 O O . PHE A 1 469 ? -2.983 26.542 5.375 1.00 63.61 469 PHE A O 1
ATOM 3476 N N . THR A 1 470 ? -1.663 26.777 3.536 1.00 70.49 47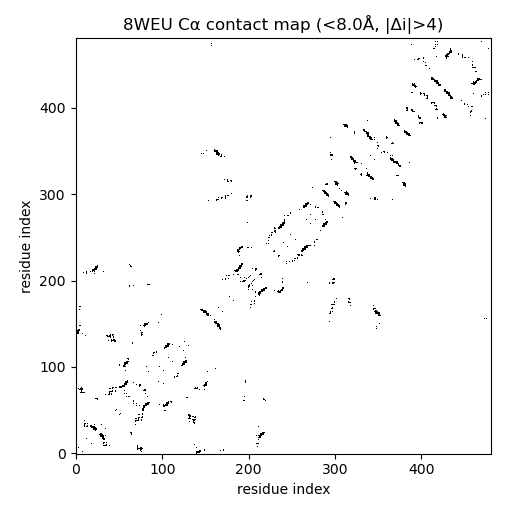0 THR A N 1
ATOM 3477 C CA . THR A 1 470 ? -2.616 26.324 2.486 1.00 74.57 470 THR A CA 1
ATOM 3478 C C . THR A 1 470 ? -1.825 25.416 1.543 1.00 79.03 470 THR A C 1
ATOM 3479 O O . THR A 1 470 ? -0.595 25.362 1.703 1.00 77.33 470 THR A O 1
ATOM 3483 N N . ASP A 1 471 ? -2.493 24.716 0.623 1.00 90.53 471 ASP A N 1
ATOM 3484 C CA . ASP A 1 471 ? -1.828 23.918 -0.447 1.00 97.93 471 ASP A CA 1
ATOM 3485 C C . ASP A 1 471 ? -1.827 24.725 -1.749 1.00 94.35 471 ASP A C 1
ATOM 3486 O O . ASP A 1 471 ? -0.952 24.468 -2.606 1.00 90.14 471 ASP A O 1
ATOM 3491 N N . ARG A 1 472 ? -2.767 25.667 -1.870 1.00 95.48 472 ARG A N 1
ATOM 3492 C CA . ARG A 1 472 ? -3.040 26.442 -3.108 1.00 104.83 472 ARG A CA 1
ATOM 3493 C C . ARG A 1 472 ? -3.089 27.938 -2.769 1.00 97.91 472 ARG A C 1
ATOM 3494 O O . ARG A 1 472 ? -3.888 28.323 -1.897 1.00 94.68 472 ARG A O 1
ATOM 3502 N N . LEU A 1 473 ? -2.248 28.736 -3.434 1.00 98.10 473 LEU A N 1
ATOM 3503 C CA . LEU A 1 473 ? -2.242 30.223 -3.379 1.00 93.41 473 LEU A CA 1
ATOM 3504 C C . LEU A 1 473 ? -2.723 30.731 -4.739 1.00 91.44 473 LEU A C 1
ATOM 3505 O O . LEU A 1 473 ? -2.118 30.402 -5.761 1.00 92.72 473 LEU A O 1
ATOM 3510 N N . PRO A 1 474 ? -3.829 31.510 -4.814 1.00 82.15 474 PRO A N 1
ATOM 3511 C CA . PRO A 1 474 ? -4.436 31.855 -6.104 1.00 91.71 474 PRO A CA 1
ATOM 3512 C C . PRO A 1 474 ? -3.434 32.473 -7.101 1.00 96.35 474 PRO A C 1
ATOM 3513 O O . PRO A 1 474 ? -3.337 33.693 -7.166 1.00 88.44 474 PRO A O 1
ATOM 3517 N N . THR A 1 475 ? -2.735 31.604 -7.854 1.00 105.75 475 THR A N 1
ATOM 3518 C CA . THR A 1 475 ? -1.606 31.902 -8.792 1.00 106.26 475 THR A CA 1
ATOM 3519 C C . THR A 1 475 ? -0.546 32.754 -8.063 1.00 110.58 475 THR A C 1
ATOM 3520 O O . THR A 1 475 ? 0.252 32.145 -7.324 1.00 108.44 475 THR A O 1
ATOM 3524 N N . THR A 1 476 ? -0.504 34.081 -8.288 1.00 109.27 476 THR A N 1
ATOM 3525 C CA . THR A 1 476 ? 0.196 35.103 -7.443 1.00 90.22 476 THR A CA 1
ATOM 3526 C C . THR A 1 476 ? -0.723 36.329 -7.306 1.00 80.82 476 THR A C 1
ATOM 3527 O O . THR A 1 476 ? -0.210 37.467 -7.396 1.00 76.80 476 THR A O 1
ATOM 3531 N N . GLY A 1 477 ? -2.024 36.095 -7.078 1.00 74.15 477 GLY A N 1
ATOM 3532 C CA . GLY A 1 477 ? -3.095 37.114 -7.073 1.00 74.62 477 GLY A CA 1
ATOM 3533 C C . GLY A 1 477 ? -3.446 37.590 -5.672 1.00 78.79 477 GLY A C 1
ATOM 3534 O O . GLY A 1 477 ? -4.428 37.072 -5.097 1.00 85.06 477 GLY A O 1
ATOM 3535 N N . SER A 1 478 ? -2.662 38.529 -5.127 1.00 82.16 478 SER A N 1
ATOM 3536 C CA . SER A 1 478 ? -2.990 39.316 -3.906 1.00 78.57 478 SER A CA 1
ATOM 3537 C C . SER A 1 478 ? -4.313 40.037 -4.177 1.00 85.59 478 SER A C 1
ATOM 3538 O O . SER A 1 478 ? -4.485 40.513 -5.316 1.00 108.70 478 SER A O 1
ATOM 3541 N N . GLY A 1 479 ? -5.213 40.113 -3.196 1.00 87.41 479 GLY A N 1
ATOM 3542 C CA . GLY A 1 479 ? -6.600 40.570 -3.422 1.00 81.77 479 GLY A CA 1
ATOM 3543 C C . GLY A 1 479 ? -7.552 39.390 -3.416 1.00 77.99 479 GLY A C 1
ATOM 3544 O O . GLY A 1 479 ? -8.583 39.479 -2.726 1.00 76.74 479 GLY A O 1
ATOM 3545 N N . LYS A 1 480 ? -7.217 38.316 -4.144 1.00 81.46 480 LYS A N 1
ATOM 3546 C CA . LYS A 1 480 ? -7.844 36.975 -3.961 1.00 91.79 480 LYS A CA 1
ATOM 3547 C C . LYS A 1 480 ? -7.377 36.429 -2.606 1.00 96.04 480 LYS A C 1
ATOM 3548 O O . LYS A 1 480 ? -8.235 35.972 -1.827 1.00 96.93 480 LYS A O 1
ATOM 3554 N N . ILE A 1 481 ? -6.070 36.511 -2.333 1.00 92.65 481 ILE A N 1
ATOM 3555 C CA . ILE A 1 481 ? -5.454 36.129 -1.027 1.00 82.86 481 ILE A CA 1
ATOM 3556 C C . ILE A 1 481 ? -6.135 36.926 0.092 1.00 75.47 481 ILE A C 1
ATOM 3557 O O . ILE A 1 481 ? -6.464 36.320 1.123 1.00 74.17 481 ILE A O 1
ATOM 3562 N N . LEU A 1 482 ? -6.349 38.229 -0.115 1.00 72.97 482 LEU A N 1
ATOM 3563 C CA . LEU A 1 482 ? -6.990 39.144 0.873 1.00 76.84 482 LEU A CA 1
ATOM 3564 C C . LEU A 1 482 ? -8.417 38.658 1.210 1.00 76.19 482 LEU A C 1
ATOM 3565 O O . LEU A 1 482 ? -8.956 39.138 2.216 1.00 76.90 482 LEU A O 1
ATOM 3570 N N . LYS A 1 483 ? -9.009 37.742 0.426 1.00 80.78 483 LYS A N 1
ATOM 3571 C CA . LYS A 1 483 ? -10.360 37.145 0.674 1.00 81.27 483 LYS A CA 1
ATOM 3572 C C . LYS A 1 483 ? -10.231 35.864 1.512 1.00 78.81 483 LYS A C 1
ATOM 3573 O O . LYS A 1 483 ? -10.748 35.859 2.652 1.00 83.75 483 LYS A O 1
ATOM 3579 N N . GLY A 1 484 ? -9.601 34.818 0.957 1.00 69.27 484 GLY A N 1
ATOM 3580 C CA . GLY A 1 484 ? -9.270 33.566 1.666 1.00 68.76 484 GLY A CA 1
ATOM 3581 C C . GLY A 1 484 ? -8.500 33.832 2.955 1.00 76.22 484 GLY A C 1
ATOM 3582 O O . GLY A 1 484 ? -8.815 33.172 3.963 1.00 78.50 484 GLY A O 1
ATOM 3583 N N . GLU A 1 485 ? -7.556 34.790 2.929 1.00 75.38 485 GLU A N 1
ATOM 3584 C CA . GLU A 1 485 ? -6.511 35.041 3.965 1.00 67.41 485 GLU A CA 1
ATOM 3585 C C . GLU A 1 485 ? -5.910 33.694 4.379 1.00 71.12 485 GLU A C 1
ATOM 3586 O O . GLU A 1 485 ? -5.518 32.920 3.490 1.00 70.82 485 GLU A O 1
#

InterPro domains:
  IPR000873 AMP-dependent synthetase/ligase domain [PF00501] (12-355)
  IPR020845 AMP-binding, conserved site [PS00455] (151-162)
  IPR025110 AMP-binding enzyme, C-terminal domain [PF13193] (405-480)
  IPR042099 ANL, N-terminal domain [G3DSA:3.40.50.12780] (2-389)
  IPR045851 AMP-binding enzyme domain superfamily [G3DSA:3.30.300.30] (391-490)
  IPR050237 ATP-dependent AMP-binding enzyme [PTHR43767] (13-483)